Protein AF-0000000065888537 (afdb_homodimer)

Radius of gyration: 25.74 Å; Cα contacts (8 Å, |Δi|>4): 1500; chains: 2; bounding box: 88×75×63 Å

Sequence (662 aa):
MPESQDIISQSIPSLTQFLGEEQARFPNIPTAIPIIIQAMATSARFISKAVVQSMIDKDVSFTESLNCSGDTQQKLDIVAQSFFLEALEATHEVCAVISEEADSVVPLRNKNARYIVALDPLDGSSNINVNSPIGTLFSIYQRISPSETPIQDADVLIPGKQQLAAGYMLYSTVNTLVYATIYGVHGFTYDPTVNQFFLTHPALRMPENGITYAINHSYLHTFPHYIQNYIAYCRRQELTSRYTGALVADFHRHLLEGGIYLYPPTYKRPKGKLRLMFECNVLAFIAEQAGGLATDGKQPILNIIPRHIHQCVPFYIGSKTMVKNLLNCVGMPESQDIISQSIPSLTQFLGEEQARFPNIPTAIPIIIQAMATSARFISKAVVQSMIDKDVSFTESLNCSGDTQQKLDIVAQSFFLEALEATHEVCAVISEEADSVVPLRNKNARYIVALDPLDGSSNINVNSPIGTLFSIYQRISPSETPIQDADVLIPGKQQLAAGYMLYSTVNTLVYATIYGVHGFTYDPTVNQFFLTHPALRMPENGITYAINHSYLHTFPHYIQNYIAYCRRQELTSRYTGALVADFHRHLLEGGIYLYPPTYKRPKGKLRLMFECNVLAFIAEQAGGLATDGKQPILNIIPRHIHQCVPFYIGSKTMVKNLLNCVG

Organism: Amoebophilus asiaticus (strain 5a2) (NCBI:txid452471)

pLDDT: mean 90.74, std 14.58, range [21.16, 98.94]

Solvent-accessible surface area (backbone atoms only — not comparable to full-atom values): 33683 Å² total; per-residue (Å²): 129,82,79,78,72,73,74,71,74,81,74,69,46,37,50,70,54,44,46,52,50,48,41,69,74,36,69,84,52,59,75,57,53,56,53,50,52,49,34,51,54,54,37,50,57,51,46,54,53,49,53,46,45,46,60,62,35,74,76,60,55,84,51,84,78,56,81,66,86,70,58,72,52,57,50,47,48,51,51,37,42,52,45,46,53,52,36,43,46,72,64,54,40,27,22,32,34,41,39,76,91,42,95,54,77,42,75,41,90,28,54,67,21,51,26,32,34,26,26,22,61,55,38,29,49,82,26,57,88,48,45,38,47,31,21,29,31,28,29,35,35,63,44,72,63,62,37,89,47,79,88,50,68,73,42,67,49,56,37,36,70,61,49,61,32,25,32,35,35,39,36,15,51,46,43,32,43,36,39,22,35,96,86,34,21,39,30,26,40,48,38,78,90,78,68,43,39,28,51,52,34,76,67,42,54,29,34,53,51,51,55,37,36,25,52,61,63,32,46,49,88,50,35,54,66,37,55,48,52,40,54,52,48,39,33,75,70,61,25,41,49,41,25,74,77,15,68,57,58,56,47,47,32,19,44,70,57,9,11,36,40,49,41,68,33,32,78,94,35,71,45,26,81,49,32,37,61,33,45,50,28,24,52,35,52,39,31,44,53,18,56,23,38,34,26,49,86,82,48,52,49,39,72,47,71,51,87,52,82,77,37,45,37,27,41,38,38,27,7,36,54,51,51,52,53,45,53,64,44,62,105,131,81,79,77,72,75,76,72,75,79,75,69,45,36,51,70,56,43,46,52,51,47,42,68,75,36,68,84,52,59,74,58,52,55,52,50,53,51,34,51,54,55,36,49,56,50,45,54,52,49,53,46,44,44,60,60,34,75,76,58,53,83,52,84,77,55,80,67,86,70,57,72,51,57,51,48,48,54,51,38,42,52,46,47,53,53,38,42,42,72,64,54,40,28,21,33,34,40,38,76,90,41,95,53,78,41,74,40,91,27,54,69,21,50,25,30,36,25,26,25,60,56,37,27,49,82,26,56,87,47,46,39,47,30,20,30,32,29,30,35,35,62,43,72,63,62,36,90,47,79,91,49,69,72,40,67,48,55,37,36,70,61,49,62,32,26,33,36,35,39,36,17,51,44,42,32,41,37,39,22,39,95,88,32,21,40,31,25,39,48,38,79,90,77,68,44,40,28,52,51,32,75,67,42,55,30,33,54,52,51,53,36,36,25,52,60,63,32,46,49,87,48,35,54,65,37,56,47,51,42,52,52,48,38,32,76,69,59,26,42,48,40,24,74,77,14,68,58,59,57,47,47,32,19,44,70,56,9,11,36,40,49,42,68,32,31,78,92,33,71,44,25,80,48,32,38,61,32,44,48,28,24,52,34,52,39,31,45,52,18,57,24,39,35,26,48,84,83,48,51,50,40,72,46,73,50,86,52,83,77,38,45,38,28,40,38,38,28,6,36,56,51,52,51,52,45,54,64,44,62,106

Secondary structure (DSSP, 8-state):
-------------BHHHHHHHHHHH-TTS-THHHHHHHHHHHHHHHHHHHHHHHHH-TT--SSTT----S-HHHHHHHHHHHHHHHHHHHTT-EEEEEETT-SS-EE-S-TT--EEEEEEEEETGGGGGGT--EEEEEEEEE-SS-TTS---GGGTS--GGG-SEEEEEEESSSEEEEEEETTEEEEEEEETTTTEEEEEETT----S--SEEE--GGGGGGS-HHHHHHHHHHHHTTPEE-B-S-HHHHHHHHHHH--EEEE---SS-TT-SEEIIIIIHHHHHHHHHTT-EEE-SSSBGGG---SSTT-EE-EEEE-HHHHHHHHHHH-/-------------BHHHHHHHHHHH-TTS-THHHHHHHHHHHHHHHHHHHHHHHHH-TT--SSTT----S-HHHHHHHHHHHHHHHHHHHTT-EEEEEETT-SS-EE-S-TT--EEEEEEEEETGGGGGGT--EEEEEEEEE-SS-TTS---GGGTS--GGG-SEEEEEEESSSEEEEEEETTEEEEEEEETTTTEEEEEETT----S--SEEE--GGGGGGS-HHHHHHHHHHHHTTPEE-B-S-HHHHHHHHHHH--EEEE---SS-TT-SSBIIIIIHHHHHHHHHTT-EEE-SSSBGGG---SSTT-B--EEEE-HHHHHHHHHHH-

InterPro domains:
  IPR000146 Fructose-1,6-bisphosphatase class 1 [MF_01855] (13-331)
  IPR000146 Fructose-1,6-bisphosphatase class 1 [PIRSF000904] (15-327)
  IPR000146 Fructose-1,6-bisphosphatase class 1 [PTHR11556] (8-330)
  IPR000146 Fructose-1,6-bisphosphatase class 1 [cd00354] (21-324)
  IPR028343 Fructose-1,6-bisphosphatase [PIRSF500210] (14-327)
  IPR028343 Fructose-1,6-bisphosphatase [PR00115] (75-101)
  IPR028343 Fructose-1,6-bisphosphatase [PR00115] (156-179)
  IPR028343 Fructose-1,6-bisphosphatase [PR00115] (187-210)
  IPR028343 Fructose-1,6-bisphosphatase [PR00115] (213-240)
  IPR028343 Fructose-1,6-bisphosphatase [PR00115] (306-331)
  IPR033391 Fructose-1-6-bisphosphatase class I, N-terminal [PF00316] (15-202)
  IPR044015 Fructose-1-6-bisphosphatase class 1, C-terminal [PF18913] (206-329)

Foldseek 3Di:
DDDPPPPVVPDFDFLVVVLVVVCVVPVVQPPLVSLLLVLVLVLVVVLLVLLVCCQVDVPPQVPPPPPDDDGSLVSSQVVQVVSSLVSNLVSLQEQWEAEPNDPDIGGHPSQLHFKYKYKHRWFPSVCSNVQFKIKIKMWMAGAPDHSNDDGDPSRQQAFLLRTQKIWMWMDHPWIKIWMDGLVAIWMWTADPVVGTTGTDGPRFAFALAAQEEEDDCVQLVQFDPLVVVLVVVSVVVPRHYDYRNGLVVRLVVQSHGWYKYWFAAGPVGNFTQDFLRGRQSRSQNNQVRNPKFKDLLPDGSRPDRDDDRRRGGTIMIHRHNSVVVSNVSSD/DDDPPPPPVPDFDFLVVVLVVVCVVPVVQPPLVSLLLVLVLLLVVVLLVLLVCCQVDVPPQVPPPPPDDDGSLVSSQVVQVVSSLVSNLVSLQEQWEAEPNDPDIGGHPSLLHFKYKYKYRWFPSVCSNVQFKIKIKMWMAGAPDHSNDDGDPSRQQAFLVRTQKIWMWMDHPWIKIWMDGLVAIWMWTADPVVGTTGTDGPRFAFALAAQEEEDDCVQLVQFDPLVVVLVVVSVVVPRHYDYRNGLVVRLVVQSHGWYKYWFAAGPVGNFTQDFLRGRQSRSQNNQVRNPKFKDLLPDGSRPDRGDDRRRGGTIMIHRHNSVVVSNVSSD

Structure (mmCIF, N/CA/C/O backbone):
data_AF-0000000065888537-model_v1
#
loop_
_entity.id
_entity.type
_entity.pdbx_description
1 polymer 'Fructose-1,6-bisphosphatase class 1'
#
loop_
_atom_site.group_PDB
_atom_site.id
_atom_site.type_symbol
_atom_site.label_atom_id
_atom_site.label_alt_id
_atom_site.label_comp_id
_atom_site.label_asym_id
_atom_site.label_entity_id
_atom_site.label_seq_id
_atom_site.pdbx_PDB_ins_code
_atom_site.Cartn_x
_atom_site.Cartn_y
_atom_site.Cartn_z
_atom_site.occupancy
_atom_site.B_iso_or_equiv
_atom_site.auth_seq_id
_atom_site.auth_comp_id
_atom_site.auth_asym_id
_atom_site.auth_atom_id
_atom_site.pdbx_PDB_model_num
ATOM 1 N N . MET A 1 1 ? -41.406 -23.688 27.094 1 21.88 1 MET A N 1
ATOM 2 C CA . MET A 1 1 ? -40.281 -22.734 27.094 1 21.88 1 MET A CA 1
ATOM 3 C C . MET A 1 1 ? -39.312 -23.031 25.953 1 21.88 1 MET A C 1
ATOM 5 O O . MET A 1 1 ? -38.781 -24.141 25.875 1 21.88 1 MET A O 1
ATOM 9 N N . PRO A 1 2 ? -39.406 -22.391 24.797 1 28.89 2 PRO A N 1
ATOM 10 C CA . PRO A 1 2 ? -38.719 -22.906 23.609 1 28.89 2 PRO A CA 1
ATOM 11 C C . PRO A 1 2 ? -37.188 -22.953 23.766 1 28.89 2 PRO A C 1
ATOM 13 O O . PRO A 1 2 ? -36.656 -22.25 24.609 1 28.89 2 PRO A O 1
ATOM 16 N N . GLU A 1 3 ? -36.531 -24.078 23.422 1 30.44 3 GLU A N 1
ATOM 17 C CA . GLU A 1 3 ? -35.094 -24.391 23.422 1 30.44 3 GLU A CA 1
ATOM 18 C C . GLU A 1 3 ? -34.281 -23.25 22.812 1 30.44 3 GLU A C 1
ATOM 20 O O . GLU A 1 3 ? -34.656 -22.719 21.766 1 30.44 3 GLU A O 1
ATOM 25 N N . SER A 1 4 ? -33.75 -22.328 23.625 1 28.78 4 SER A N 1
ATOM 26 C CA . SER A 1 4 ? -32.781 -21.281 23.266 1 28.78 4 SER A CA 1
ATOM 27 C C . SER A 1 4 ? -31.797 -21.781 22.203 1 28.78 4 SER A C 1
ATOM 29 O O . SER A 1 4 ? -31.031 -22.703 22.438 1 28.78 4 SER A O 1
ATOM 31 N N . GLN A 1 5 ? -32.188 -21.875 20.969 1 28.7 5 GLN A N 1
ATOM 32 C CA . GLN A 1 5 ? -31.328 -22.188 19.828 1 28.7 5 GLN A CA 1
ATOM 33 C C . GLN A 1 5 ? -29.969 -21.531 19.984 1 28.7 5 GLN A C 1
ATOM 35 O O . GLN A 1 5 ? -29.859 -20.328 20.219 1 28.7 5 GLN A O 1
ATOM 40 N N . ASP A 1 6 ? -29.016 -22.234 20.484 1 32.38 6 ASP A N 1
ATOM 41 C CA . ASP A 1 6 ? -27.594 -21.969 20.594 1 32.38 6 ASP A CA 1
ATOM 42 C C . ASP A 1 6 ? -27.094 -21.203 19.359 1 32.38 6 ASP A C 1
ATOM 44 O O . ASP A 1 6 ? -27.172 -21.703 18.25 1 32.38 6 ASP A O 1
ATOM 48 N N . ILE A 1 7 ? -27.438 -20.016 19.203 1 35.25 7 ILE A N 1
ATOM 49 C CA . ILE A 1 7 ? -26.766 -19.188 18.203 1 35.25 7 ILE A CA 1
ATOM 50 C C . ILE A 1 7 ? -25.281 -19.562 18.141 1 35.25 7 ILE A C 1
ATOM 52 O O . ILE A 1 7 ? -24.531 -19.266 19.062 1 35.25 7 ILE A O 1
ATOM 56 N N . ILE A 1 8 ? -24.875 -20.781 17.844 1 35.25 8 ILE A N 1
ATOM 57 C CA . ILE A 1 8 ? -23.484 -21.109 17.547 1 35.25 8 ILE A CA 1
ATOM 58 C C . ILE A 1 8 ? -22.844 -20 16.719 1 35.25 8 ILE A C 1
ATOM 60 O O . ILE A 1 8 ? -23.234 -19.781 15.562 1 35.25 8 ILE A O 1
ATOM 64 N N . SER A 1 9 ? -22.516 -18.859 17.094 1 43.38 9 SER A N 1
ATOM 65 C CA . SER A 1 9 ? -21.672 -17.844 16.469 1 43.38 9 SER A CA 1
ATOM 66 C C . SER A 1 9 ? -20.594 -18.484 15.602 1 43.38 9 SER A C 1
ATOM 68 O O . SER A 1 9 ? -19.781 -19.281 16.078 1 43.38 9 SER A O 1
ATOM 70 N N . GLN A 1 10 ? -20.734 -18.969 14.492 1 53.44 10 GLN A N 1
ATOM 71 C CA . GLN A 1 10 ? -19.844 -19.656 13.555 1 53.44 10 GLN A CA 1
ATOM 72 C C . GLN A 1 10 ? -18.484 -18.984 13.5 1 53.44 10 GLN A C 1
ATOM 74 O O . GLN A 1 10 ? -18.359 -17.828 13.109 1 53.44 10 GLN A O 1
ATOM 79 N N . SER A 1 11 ? -17.422 -19.359 14.281 1 79.5 11 SER A N 1
ATOM 80 C CA . SER A 1 11 ? -16.031 -18.953 14.414 1 79.5 11 SER A CA 1
ATOM 81 C C . SER A 1 11 ? -15.312 -18.969 13.07 1 79.5 11 SER A C 1
ATOM 83 O O . SER A 1 11 ? -15.523 -19.875 12.258 1 79.5 11 SER A O 1
ATOM 85 N N . ILE A 1 12 ? -14.82 -17.953 12.57 1 90.38 12 ILE A N 1
ATOM 86 C CA . ILE A 1 12 ? -14.031 -17.828 11.352 1 90.38 12 ILE A CA 1
ATOM 87 C C . ILE A 1 12 ? -12.844 -18.781 11.406 1 90.38 12 ILE A C 1
ATOM 89 O O . ILE A 1 12 ? -12.031 -18.719 12.328 1 90.38 12 ILE A O 1
ATOM 93 N N . PRO A 1 13 ? -12.867 -19.781 10.602 1 95.19 13 PRO A N 1
ATOM 94 C CA . PRO A 1 13 ? -11.805 -20.797 10.68 1 95.19 13 PRO A CA 1
ATOM 95 C C . PRO A 1 13 ? -10.422 -20.219 10.391 1 95.19 13 PRO A C 1
ATOM 97 O O . PRO A 1 13 ? -10.289 -19.297 9.578 1 95.19 13 PRO A O 1
ATOM 100 N N . SER A 1 14 ? -9.438 -20.703 11.039 1 96.75 14 SER A N 1
ATOM 101 C CA . SER A 1 14 ? -8.039 -20.422 10.719 1 96.75 14 SER A CA 1
ATOM 102 C C . SER A 1 14 ? -7.625 -21.094 9.414 1 96.75 14 SER A C 1
ATOM 104 O O . SER A 1 14 ? -8.336 -21.984 8.914 1 96.75 14 SER A O 1
ATOM 106 N N . LEU A 1 15 ? -6.48 -20.734 8.906 1 97.94 15 LEU A N 1
ATOM 107 C CA . LEU A 1 15 ? -5.945 -21.359 7.699 1 97.94 15 LEU A CA 1
ATOM 108 C C . LEU A 1 15 ? -5.781 -22.859 7.887 1 97.94 15 LEU A C 1
ATOM 110 O O . LEU A 1 15 ? -6.191 -23.641 7.027 1 97.94 15 LEU A O 1
ATOM 114 N N . THR A 1 16 ? -5.246 -23.25 8.992 1 96.94 16 THR A N 1
ATOM 115 C CA . THR A 1 16 ? -5 -24.672 9.266 1 96.94 16 THR A CA 1
ATOM 116 C C . THR A 1 16 ? -6.312 -25.453 9.289 1 96.94 16 THR A C 1
ATOM 118 O O . THR A 1 16 ? -6.402 -26.531 8.703 1 96.94 16 THR A O 1
ATOM 121 N N . GLN A 1 17 ? -7.293 -24.891 9.953 1 97.12 17 GLN A N 1
ATOM 122 C CA . GLN A 1 17 ? -8.602 -25.531 10.023 1 97.12 17 GLN A CA 1
ATOM 123 C C . GLN A 1 17 ? -9.227 -25.656 8.641 1 97.12 17 GLN A C 1
ATOM 125 O O . GLN A 1 17 ? -9.742 -26.734 8.289 1 97.12 17 GLN A O 1
ATOM 130 N N . PHE A 1 18 ? -9.141 -24.672 7.941 1 97.88 18 PHE A N 1
ATOM 131 C CA . PHE A 1 18 ? -9.758 -24.656 6.621 1 97.88 18 PHE A CA 1
ATOM 132 C C . PHE A 1 18 ? -9.078 -25.656 5.695 1 97.88 18 PHE A C 1
ATOM 134 O O . PHE A 1 18 ? -9.75 -26.391 4.965 1 97.88 18 PHE A O 1
ATOM 141 N N . LEU A 1 19 ? -7.75 -25.641 5.668 1 97.56 19 LEU A N 1
ATOM 142 C CA . LEU A 1 19 ? -7.008 -26.562 4.82 1 97.56 19 LEU A CA 1
ATOM 143 C C . LEU A 1 19 ? -7.363 -28.016 5.152 1 97.56 19 LEU A C 1
ATOM 145 O O . LEU A 1 19 ? -7.5 -28.844 4.254 1 97.56 19 LEU A O 1
ATOM 149 N N . GLY A 1 20 ? -7.508 -28.281 6.418 1 96.44 20 GLY A N 1
ATOM 150 C CA . GLY A 1 20 ? -7.941 -29.609 6.824 1 96.44 20 GLY A CA 1
ATOM 151 C C . GLY A 1 20 ? -9.328 -29.969 6.32 1 96.44 20 GLY A C 1
ATOM 152 O O . GLY A 1 20 ? -9.555 -31.062 5.816 1 96.44 20 GLY A O 1
ATOM 153 N N . GLU A 1 21 ? -10.219 -29.031 6.453 1 96.25 21 GLU A N 1
ATOM 154 C CA . GLU A 1 21 ? -11.594 -29.234 6.004 1 96.25 21 GLU A CA 1
ATOM 155 C C . GLU A 1 21 ? -11.656 -29.422 4.492 1 96.25 21 GLU A C 1
ATOM 157 O O . GLU A 1 21 ? -12.414 -30.25 3.992 1 96.25 21 GLU A O 1
ATOM 162 N N . GLU A 1 22 ? -10.898 -28.609 3.828 1 95.5 22 GLU A N 1
ATOM 163 C CA . GLU A 1 22 ? -10.867 -28.688 2.371 1 95.5 22 GLU A CA 1
ATOM 164 C C . GLU A 1 22 ? -10.344 -30.047 1.906 1 95.5 22 GLU A C 1
ATOM 166 O O . GLU A 1 22 ? -10.867 -30.625 0.947 1 95.5 22 GLU A O 1
ATOM 171 N N . GLN A 1 23 ? -9.289 -30.516 2.562 1 94.94 23 GLN A N 1
ATOM 172 C CA . GLN A 1 23 ? -8.734 -31.828 2.232 1 94.94 23 GLN A CA 1
ATOM 173 C C . GLN A 1 23 ? -9.758 -32.938 2.455 1 94.94 23 GLN A C 1
ATOM 175 O O . GLN A 1 23 ? -9.828 -33.875 1.679 1 94.94 23 GLN A O 1
ATOM 180 N N . ALA A 1 24 ? -10.539 -32.781 3.52 1 95.94 24 ALA A N 1
ATOM 181 C CA . ALA A 1 24 ? -11.586 -33.75 3.811 1 95.94 24 ALA A CA 1
ATOM 182 C C . ALA A 1 24 ? -12.695 -33.719 2.768 1 95.94 24 ALA A C 1
ATOM 184 O O . ALA A 1 24 ? -13.234 -34.75 2.367 1 95.94 24 ALA A O 1
ATOM 185 N N . ARG A 1 25 ? -12.984 -32.625 2.359 1 96.31 25 ARG A N 1
ATOM 186 C CA . ARG A 1 25 ? -14.062 -32.375 1.4 1 96.31 25 ARG A CA 1
ATOM 187 C C . ARG A 1 25 ? -13.648 -32.812 -0.001 1 96.31 25 ARG A C 1
ATOM 189 O O . ARG A 1 25 ? -14.469 -33.344 -0.765 1 96.31 25 ARG A O 1
ATOM 196 N N . PHE A 1 26 ? -12.344 -32.562 -0.269 1 96.12 26 PHE A N 1
ATOM 197 C CA . PHE A 1 26 ? -11.828 -32.875 -1.593 1 96.12 26 PHE A CA 1
ATOM 198 C C . PHE A 1 26 ? -10.594 -33.75 -1.488 1 96.12 26 PHE A C 1
ATOM 200 O O . PHE A 1 26 ? -9.469 -33.281 -1.672 1 96.12 26 PHE A O 1
ATOM 207 N N . PRO A 1 27 ? -10.789 -34.969 -1.421 1 92.94 27 PRO A N 1
ATOM 208 C CA . PRO A 1 27 ? -9.68 -35.906 -1.204 1 92.94 27 PRO A CA 1
ATOM 209 C C . PRO A 1 27 ? -8.742 -36 -2.41 1 92.94 27 PRO A C 1
ATOM 211 O O . PRO A 1 27 ? -7.629 -36.531 -2.293 1 92.94 27 PRO A O 1
ATOM 214 N N . ASN A 1 28 ? -9.188 -35.5 -3.527 1 93.12 28 ASN A N 1
ATOM 215 C CA . ASN A 1 28 ? -8.359 -35.531 -4.727 1 93.12 28 ASN A CA 1
ATOM 216 C C . ASN A 1 28 ? -7.25 -34.5 -4.676 1 93.12 28 ASN A C 1
ATOM 218 O O . ASN A 1 28 ? -6.301 -34.562 -5.457 1 93.12 28 ASN A O 1
ATOM 222 N N . ILE A 1 29 ? -7.355 -33.562 -3.775 1 93.31 29 ILE A N 1
ATOM 223 C CA . ILE A 1 29 ? -6.246 -32.656 -3.555 1 93.31 29 ILE A CA 1
ATOM 224 C C . ILE A 1 29 ? -5.082 -33.406 -2.898 1 93.31 29 ILE A C 1
ATOM 226 O O . ILE A 1 29 ? -5.242 -34 -1.832 1 93.31 29 ILE A O 1
ATOM 230 N N . PRO A 1 30 ? -3.941 -33.375 -3.598 1 96.19 30 PRO A N 1
ATOM 231 C CA . PRO A 1 30 ? -2.803 -34.031 -2.945 1 96.19 30 PRO A CA 1
ATOM 232 C C . PRO A 1 30 ? -2.521 -33.469 -1.552 1 96.19 30 PRO A C 1
ATOM 234 O O . PRO A 1 30 ? -2.607 -32.25 -1.339 1 96.19 30 PRO A O 1
ATOM 237 N N . THR A 1 31 ? -2.184 -34.312 -0.647 1 96.44 31 THR A N 1
ATOM 238 C CA . THR A 1 31 ? -1.97 -33.938 0.746 1 96.44 31 THR A CA 1
ATOM 239 C C . THR A 1 31 ? -0.787 -32.969 0.873 1 96.44 31 THR A C 1
ATOM 241 O O . THR A 1 31 ? -0.682 -32.25 1.853 1 96.44 31 THR A O 1
ATOM 244 N N . ALA A 1 32 ? 0.086 -32.969 -0.121 1 97.56 32 ALA A N 1
ATOM 245 C CA . ALA A 1 32 ? 1.261 -32.125 -0.121 1 97.56 32 ALA A CA 1
ATOM 246 C C . ALA A 1 32 ? 0.861 -30.641 -0.263 1 97.56 32 ALA A C 1
ATOM 248 O O . ALA A 1 32 ? 1.572 -29.75 0.204 1 97.56 32 ALA A O 1
ATOM 249 N N . ILE A 1 33 ? -0.31 -30.391 -0.844 1 98.06 33 ILE A N 1
ATOM 250 C CA . ILE A 1 33 ? -0.705 -29.031 -1.204 1 98.06 33 ILE A CA 1
ATOM 251 C C . ILE A 1 33 ? -0.96 -28.219 0.06 1 98.06 33 ILE A C 1
ATOM 253 O O . ILE A 1 33 ? -0.358 -27.156 0.255 1 98.06 33 ILE A O 1
ATOM 257 N N . PRO A 1 34 ? -1.79 -28.719 1.003 1 98.06 34 PRO A N 1
ATOM 258 C CA . PRO A 1 34 ? -1.975 -27.953 2.234 1 98.06 34 PRO A CA 1
ATOM 259 C C . PRO A 1 34 ? -0.68 -27.781 3.029 1 98.06 34 PRO A C 1
ATOM 261 O O . PRO A 1 34 ? -0.48 -26.766 3.688 1 98.06 34 PRO A O 1
ATOM 264 N N . ILE A 1 35 ? 0.167 -28.75 2.949 1 98.19 35 ILE A N 1
ATOM 265 C CA . ILE A 1 35 ? 1.438 -28.688 3.664 1 98.19 35 ILE A CA 1
ATOM 266 C C . ILE A 1 35 ? 2.303 -27.562 3.102 1 98.19 35 ILE A C 1
ATOM 268 O O . ILE A 1 35 ? 2.883 -26.781 3.857 1 98.19 35 ILE A O 1
ATOM 272 N N . ILE A 1 36 ? 2.352 -27.469 1.798 1 98.69 36 ILE A N 1
ATOM 273 C CA . ILE A 1 36 ? 3.16 -26.453 1.127 1 98.69 36 ILE A CA 1
ATOM 274 C C . ILE A 1 36 ? 2.562 -25.062 1.373 1 98.69 36 ILE A C 1
ATOM 276 O O . ILE A 1 36 ? 3.287 -24.125 1.669 1 98.69 36 ILE A O 1
ATOM 280 N N . ILE A 1 37 ? 1.237 -24.922 1.313 1 98.5 37 ILE A N 1
ATOM 281 C CA . ILE A 1 37 ? 0.571 -23.641 1.543 1 98.5 37 ILE A CA 1
ATOM 282 C C . ILE A 1 37 ? 0.858 -23.156 2.963 1 98.5 37 ILE A C 1
ATOM 284 O O . ILE A 1 37 ? 1.156 -21.984 3.174 1 98.5 37 ILE A O 1
ATOM 288 N N . GLN A 1 38 ? 0.821 -24.062 3.893 1 97.75 38 GLN A N 1
ATOM 289 C CA . GLN A 1 38 ? 1.115 -23.719 5.281 1 97.75 38 GLN A CA 1
ATOM 290 C C . GLN A 1 38 ? 2.557 -23.25 5.438 1 97.75 38 GLN A C 1
ATOM 292 O O . GLN A 1 38 ? 2.826 -22.297 6.176 1 97.75 38 GLN A O 1
ATOM 297 N N . ALA A 1 39 ? 3.414 -23.922 4.781 1 97.88 39 ALA A N 1
ATOM 298 C CA . ALA A 1 39 ? 4.82 -23.531 4.828 1 97.88 39 ALA A CA 1
ATOM 299 C C . ALA A 1 39 ? 5.02 -22.141 4.258 1 97.88 39 ALA A C 1
ATOM 301 O O . ALA A 1 39 ? 5.77 -21.328 4.816 1 97.88 39 ALA A O 1
ATOM 302 N N . MET A 1 40 ? 4.352 -21.844 3.191 1 97.69 40 MET A N 1
ATOM 303 C CA . MET A 1 40 ? 4.426 -20.531 2.572 1 97.69 40 MET A CA 1
ATOM 304 C C . MET A 1 40 ? 3.877 -19.453 3.506 1 97.69 40 MET A C 1
ATOM 306 O O . MET A 1 40 ? 4.488 -18.391 3.674 1 97.69 40 MET A O 1
ATOM 310 N N . ALA A 1 41 ? 2.746 -19.734 4.121 1 96.88 41 ALA A N 1
ATOM 311 C CA . ALA A 1 41 ? 2.105 -18.797 5.035 1 96.88 41 ALA A CA 1
ATOM 312 C C . ALA A 1 41 ? 3.014 -18.469 6.219 1 96.88 41 ALA A C 1
ATOM 314 O O . ALA A 1 41 ? 3.143 -17.312 6.613 1 96.88 41 ALA A O 1
ATOM 315 N N . THR A 1 42 ? 3.631 -19.469 6.727 1 93.38 42 THR A N 1
ATOM 316 C CA . THR A 1 42 ? 4.543 -19.297 7.852 1 93.38 42 THR A CA 1
ATOM 317 C C . THR A 1 42 ? 5.734 -18.438 7.453 1 93.38 42 THR A C 1
ATOM 319 O O . THR A 1 42 ? 6.148 -17.547 8.211 1 93.38 42 THR A O 1
ATOM 322 N N . SER A 1 43 ? 6.262 -18.703 6.32 1 93.75 43 SER A N 1
ATOM 323 C CA . SER A 1 43 ? 7.398 -17.938 5.828 1 93.75 43 SER A CA 1
ATOM 324 C C . SER A 1 43 ? 7.027 -16.469 5.621 1 93.75 43 SER A C 1
ATOM 326 O O . SER A 1 43 ? 7.828 -15.578 5.891 1 93.75 43 SER A O 1
ATOM 328 N N . ALA A 1 44 ? 5.859 -16.25 5.152 1 90.56 44 ALA A N 1
ATOM 329 C CA . ALA A 1 44 ? 5.402 -14.891 4.887 1 90.56 44 ALA A CA 1
ATOM 330 C C . ALA A 1 44 ? 5.371 -14.062 6.168 1 90.56 44 ALA A C 1
ATOM 332 O O . ALA A 1 44 ? 5.641 -12.859 6.141 1 90.56 44 ALA A O 1
ATOM 333 N N . ARG A 1 45 ? 5.02 -14.688 7.258 1 90.25 45 ARG A N 1
ATOM 334 C CA . ARG A 1 45 ? 5.031 -14 8.547 1 90.25 45 ARG A CA 1
ATOM 335 C C . ARG A 1 45 ? 6.434 -13.508 8.891 1 90.25 45 ARG A C 1
ATOM 337 O O . ARG A 1 45 ? 6.598 -12.406 9.422 1 90.25 45 ARG A O 1
ATOM 344 N N . PHE A 1 46 ? 7.348 -14.289 8.484 1 89.25 46 PHE A N 1
ATOM 345 C CA . PHE A 1 46 ? 8.734 -13.93 8.773 1 89.25 46 PHE A CA 1
ATOM 346 C C . PHE A 1 46 ? 9.219 -12.828 7.844 1 89.25 46 PHE A C 1
ATOM 348 O O . PHE A 1 46 ? 10.008 -11.977 8.242 1 89.25 46 PHE A O 1
ATOM 355 N N . ILE A 1 47 ? 8.758 -12.844 6.672 1 90.88 47 ILE A N 1
ATOM 356 C CA . ILE A 1 47 ? 9.133 -11.812 5.707 1 90.88 47 ILE A CA 1
ATOM 357 C C . ILE A 1 47 ? 8.641 -10.445 6.188 1 90.88 47 ILE A C 1
ATOM 359 O O . ILE A 1 47 ? 9.367 -9.461 6.117 1 90.88 47 ILE A O 1
ATOM 363 N N . SER A 1 48 ? 7.422 -10.406 6.637 1 90.69 48 SER A N 1
ATOM 364 C CA . SER A 1 48 ? 6.859 -9.164 7.148 1 90.69 48 SER A CA 1
ATOM 365 C C . SER A 1 48 ? 7.707 -8.602 8.289 1 90.69 48 SER A C 1
ATOM 367 O O . SER A 1 48 ? 7.965 -7.395 8.336 1 90.69 48 SER A O 1
ATOM 369 N N . LYS A 1 49 ? 8.109 -9.43 9.156 1 89.12 49 LYS A N 1
ATOM 370 C CA . LYS A 1 49 ? 8.961 -9.016 10.266 1 89.12 49 LYS A CA 1
ATOM 371 C C . LYS A 1 49 ? 10.32 -8.539 9.773 1 89.12 49 LYS A C 1
ATOM 373 O O . LYS A 1 49 ? 10.859 -7.547 10.281 1 89.12 49 LYS A O 1
ATOM 378 N N . ALA A 1 50 ? 10.844 -9.258 8.797 1 89.5 50 ALA A N 1
ATOM 379 C CA . ALA A 1 50 ? 12.148 -8.898 8.25 1 89.5 50 ALA A CA 1
ATOM 380 C C . ALA A 1 50 ? 12.109 -7.527 7.59 1 89.5 50 ALA A C 1
ATOM 382 O O . ALA A 1 50 ? 13.078 -6.766 7.668 1 89.5 50 ALA A O 1
ATOM 383 N N . VAL A 1 51 ? 11.031 -7.23 6.965 1 90.44 51 VAL A N 1
ATOM 384 C CA . VAL A 1 51 ? 10.891 -5.934 6.312 1 90.44 51 VAL A CA 1
ATOM 385 C C . VAL A 1 51 ? 10.914 -4.824 7.359 1 90.44 51 VAL A C 1
ATOM 387 O O . VAL A 1 51 ? 11.633 -3.834 7.203 1 90.44 51 VAL A O 1
ATOM 390 N N . VAL A 1 52 ? 10.172 -4.977 8.453 1 90.38 52 VAL A N 1
ATOM 391 C CA . VAL A 1 52 ? 10.125 -3.988 9.523 1 90.38 52 VAL A CA 1
ATOM 392 C C . VAL A 1 52 ? 11.523 -3.783 10.102 1 90.38 52 VAL A C 1
ATOM 394 O O . VAL A 1 52 ? 11.984 -2.648 10.25 1 90.38 52 VAL A O 1
ATOM 397 N N . GLN A 1 53 ? 12.164 -4.852 10.32 1 88.62 53 GLN A N 1
ATOM 398 C CA . GLN A 1 53 ? 13.484 -4.797 10.93 1 88.62 53 GLN A CA 1
ATOM 399 C C . GLN A 1 53 ? 14.492 -4.133 10 1 88.62 53 GLN A C 1
ATOM 401 O O . GLN A 1 53 ? 15.375 -3.395 10.453 1 88.62 53 GLN A O 1
ATOM 406 N N . SER A 1 54 ? 14.344 -4.434 8.789 1 86.56 54 SER A N 1
ATOM 407 C CA . SER A 1 54 ? 15.266 -3.859 7.816 1 86.56 54 SER A CA 1
ATOM 408 C C . SER A 1 54 ? 15.109 -2.344 7.734 1 86.56 54 SER A C 1
ATOM 410 O O . SER A 1 54 ? 16.062 -1.633 7.402 1 86.56 54 SER A O 1
ATOM 412 N N . MET A 1 55 ? 13.945 -1.833 8.023 1 86 55 MET A N 1
ATOM 413 C CA . MET A 1 55 ? 13.695 -0.394 8.008 1 86 55 MET A CA 1
ATOM 414 C C . MET A 1 55 ? 14.273 0.274 9.25 1 86 55 MET A C 1
ATOM 416 O O . MET A 1 55 ? 14.688 1.434 9.195 1 86 55 MET A O 1
ATOM 420 N N . ILE A 1 56 ? 14.242 -0.431 10.312 1 86.81 56 ILE A N 1
ATOM 421 C CA . ILE A 1 56 ? 14.672 0.139 11.586 1 86.81 56 ILE A CA 1
ATOM 422 C C . ILE A 1 56 ? 16.203 0.057 11.695 1 86.81 56 ILE A C 1
ATOM 424 O O . ILE A 1 56 ? 16.859 1.045 12.031 1 86.81 56 ILE A O 1
ATOM 428 N N . ASP A 1 57 ? 16.688 -1.138 11.477 1 80.19 57 ASP A N 1
ATOM 429 C CA . ASP A 1 57 ? 18.125 -1.329 11.523 1 80.19 57 ASP A CA 1
ATOM 430 C C . ASP A 1 57 ? 18.672 -1.771 10.164 1 80.19 57 ASP A C 1
ATOM 432 O O . ASP A 1 57 ? 18.641 -2.957 9.836 1 80.19 57 ASP A O 1
ATOM 436 N N . LYS A 1 58 ? 19.188 -0.816 9.531 1 67.94 58 LYS A N 1
ATOM 437 C CA . LYS A 1 58 ? 19.656 -1.072 8.172 1 67.94 58 LYS A CA 1
ATOM 438 C C . LYS A 1 58 ? 20.875 -1.995 8.18 1 67.94 58 LYS A C 1
ATOM 440 O O . LYS A 1 58 ? 21.203 -2.602 7.16 1 67.94 58 LYS A O 1
ATOM 445 N N . ASP A 1 59 ? 21.469 -1.975 9.391 1 62.06 59 ASP A N 1
ATOM 446 C CA . ASP A 1 59 ? 22.688 -2.793 9.469 1 62.06 59 ASP A CA 1
ATOM 447 C C . ASP A 1 59 ? 22.359 -4.211 9.938 1 62.06 59 ASP A C 1
ATOM 449 O O . ASP A 1 59 ? 23.25 -5.047 10.07 1 62.06 59 ASP A O 1
ATOM 453 N N . VAL A 1 60 ? 21.094 -4.273 10.422 1 54.97 60 VAL A N 1
ATOM 454 C CA . VAL A 1 60 ? 20.734 -5.59 10.93 1 54.97 60 VAL A CA 1
ATOM 455 C C . VAL A 1 60 ? 20.953 -6.645 9.844 1 54.97 60 VAL A C 1
ATOM 457 O O . VAL A 1 60 ? 20.422 -6.531 8.742 1 54.97 60 VAL A O 1
ATOM 460 N N . SER A 1 61 ? 22.094 -7.324 9.938 1 48.34 61 SER A N 1
ATOM 461 C CA . SER A 1 61 ? 22.312 -8.547 9.164 1 48.34 61 SER A CA 1
ATOM 462 C C . SER A 1 61 ? 21.281 -9.617 9.516 1 48.34 61 SER A C 1
ATOM 464 O O . SER A 1 61 ? 21.234 -10.094 10.648 1 48.34 61 SER A O 1
ATOM 466 N N . PHE A 1 62 ? 20.062 -9.469 9.172 1 45.59 62 PHE A N 1
ATOM 467 C CA . PHE A 1 62 ? 19.078 -10.516 9.484 1 45.59 62 PHE A CA 1
ATOM 468 C C . PHE A 1 62 ? 19.75 -11.883 9.547 1 45.59 62 PHE A C 1
ATOM 470 O O . PHE A 1 62 ? 19.375 -12.727 10.359 1 45.59 62 PHE A O 1
ATOM 477 N N . THR A 1 63 ? 20.406 -12.391 8.562 1 43.59 63 THR A N 1
ATOM 478 C CA . THR A 1 63 ? 21.188 -13.625 8.648 1 43.59 63 THR A CA 1
ATOM 479 C C . THR A 1 63 ? 22.672 -13.32 8.812 1 43.59 63 THR A C 1
ATOM 481 O O . THR A 1 63 ? 23.234 -12.547 8.039 1 43.59 63 THR A O 1
ATOM 484 N N . GLU A 1 64 ? 23.188 -13.273 10.117 1 39.72 64 GLU A N 1
ATOM 485 C CA . GLU A 1 64 ? 24.609 -13.312 10.383 1 39.72 64 GLU A CA 1
ATOM 486 C C . GLU A 1 64 ? 25.406 -13.656 9.117 1 39.72 64 GLU A C 1
ATOM 488 O O . GLU A 1 64 ? 26.531 -13.211 8.945 1 39.72 64 GLU A O 1
ATOM 493 N N . SER A 1 65 ? 24.984 -14.648 8.516 1 38.81 65 SER A N 1
ATOM 494 C CA . SER A 1 65 ? 25.781 -15.344 7.508 1 38.81 65 SER A CA 1
ATOM 495 C C . SER A 1 65 ? 25.719 -14.633 6.164 1 38.81 65 SER A C 1
ATOM 497 O O . SER A 1 65 ? 26.469 -14.961 5.242 1 38.81 65 SER A O 1
ATOM 499 N N . LEU A 1 66 ? 24.734 -13.844 6.016 1 42.94 66 LEU A N 1
ATOM 500 C CA . LEU A 1 66 ? 24.766 -13.438 4.613 1 42.94 66 LEU A CA 1
ATOM 501 C C . LEU A 1 66 ? 25.469 -12.102 4.449 1 42.94 66 LEU A C 1
ATOM 503 O O . LEU A 1 66 ? 25.016 -11.086 4.977 1 42.94 66 LEU A O 1
ATOM 507 N N . ASN A 1 67 ? 26.688 -12.055 4.625 1 39.72 67 ASN A N 1
ATOM 508 C CA . ASN A 1 67 ? 27.609 -10.992 4.223 1 39.72 67 ASN A CA 1
ATOM 509 C C . ASN A 1 67 ? 27.203 -10.367 2.896 1 39.72 67 ASN A C 1
ATOM 511 O O . ASN A 1 67 ? 27.828 -10.602 1.868 1 39.72 67 ASN A O 1
ATOM 515 N N . CYS A 1 68 ? 25.953 -10.195 2.627 1 45.88 68 CYS A N 1
ATOM 516 C CA . CYS A 1 68 ? 25.641 -9.742 1.278 1 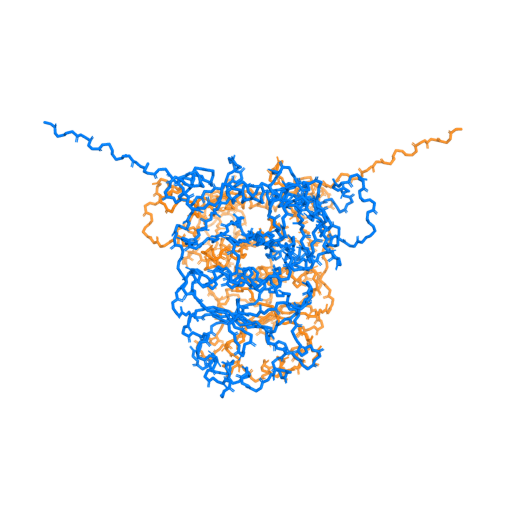45.88 68 CYS A CA 1
ATOM 517 C C . CYS A 1 68 ? 25.875 -8.242 1.144 1 45.88 68 CYS A C 1
ATOM 519 O O . CYS A 1 68 ? 25.469 -7.461 2.004 1 45.88 68 CYS A O 1
ATOM 521 N N . SER A 1 69 ? 26.734 -7.848 0.352 1 48.81 69 SER A N 1
ATOM 522 C CA . SER A 1 69 ? 26.984 -6.512 -0.182 1 48.81 69 SER A CA 1
ATOM 523 C C . SER A 1 69 ? 25.797 -6.023 -1.009 1 48.81 69 SER A C 1
ATOM 525 O O . SER A 1 69 ? 25.016 -6.828 -1.521 1 48.81 69 SER A O 1
ATOM 527 N N . GLY A 1 70 ? 24.922 -4.883 -0.659 1 57.28 70 GLY A N 1
ATOM 528 C CA . GLY A 1 70 ? 23.875 -4.262 -1.472 1 57.28 70 GLY A CA 1
ATOM 529 C C . GLY A 1 70 ? 22.938 -3.387 -0.669 1 57.28 70 GLY A C 1
ATOM 530 O O . GLY A 1 70 ? 23.031 -3.332 0.559 1 57.28 70 GLY A O 1
ATOM 531 N N . ASP A 1 71 ? 22.109 -2.76 -1.458 1 67.5 71 ASP A N 1
ATOM 532 C CA . ASP A 1 71 ? 21.141 -1.896 -0.794 1 67.5 71 ASP A CA 1
ATOM 533 C C . ASP A 1 71 ? 20.047 -2.719 -0.099 1 67.5 71 ASP A C 1
ATOM 535 O O . ASP A 1 71 ? 20.078 -3.949 -0.149 1 67.5 71 ASP A O 1
ATOM 539 N N . THR A 1 72 ? 19.281 -2.238 0.738 1 68 72 THR A N 1
ATOM 540 C CA . THR A 1 72 ? 18.266 -2.852 1.576 1 68 72 THR A CA 1
ATOM 541 C C . THR A 1 72 ? 17.375 -3.783 0.754 1 68 72 THR A C 1
ATOM 543 O O . THR A 1 72 ? 17.078 -4.898 1.181 1 68 72 THR A O 1
ATOM 546 N N . GLN A 1 73 ? 17.062 -3.365 -0.411 1 70.62 73 GLN A N 1
ATOM 547 C CA . GLN A 1 73 ? 16.188 -4.156 -1.279 1 70.62 73 GLN A CA 1
ATOM 548 C C . GLN A 1 73 ? 16.859 -5.473 -1.666 1 70.62 73 GLN A C 1
ATOM 550 O O . GLN A 1 73 ? 16.25 -6.539 -1.561 1 70.62 73 GLN A O 1
ATOM 555 N N . GLN A 1 74 ? 18 -5.395 -2.09 1 71.56 74 GLN A N 1
ATOM 556 C CA . GLN A 1 74 ? 18.719 -6.582 -2.529 1 71.56 74 GLN A CA 1
ATOM 557 C C . GLN A 1 74 ? 18.891 -7.574 -1.386 1 71.56 74 GLN A C 1
ATOM 559 O O . GLN A 1 74 ? 18.734 -8.781 -1.575 1 71.56 74 GLN A O 1
ATOM 564 N N . LYS A 1 75 ? 19.188 -7.02 -0.256 1 77.19 75 LYS A N 1
ATOM 565 C CA . LYS A 1 75 ? 19.375 -7.863 0.92 1 77.19 75 LYS A CA 1
ATOM 566 C C . LYS A 1 75 ? 18.094 -8.594 1.288 1 77.19 75 LYS A C 1
ATOM 568 O O . LYS A 1 75 ? 18.109 -9.789 1.579 1 77.19 75 LYS A O 1
ATOM 573 N N . LEU A 1 76 ? 17.047 -7.906 1.162 1 85.19 76 LEU A N 1
ATOM 574 C CA . LEU A 1 76 ? 15.773 -8.5 1.53 1 85.19 76 LEU A CA 1
ATOM 575 C C . LEU A 1 76 ? 15.344 -9.555 0.516 1 85.19 76 LEU A C 1
ATOM 577 O O . LEU A 1 76 ? 14.711 -10.547 0.877 1 85.19 76 LEU A O 1
ATOM 581 N N . ASP A 1 77 ? 15.68 -9.32 -0.719 1 85.94 77 ASP A N 1
ATOM 582 C CA . ASP A 1 77 ? 15.391 -10.32 -1.748 1 85.94 77 ASP A CA 1
ATOM 583 C C . ASP A 1 77 ? 16.078 -11.648 -1.43 1 85.94 77 ASP A C 1
ATOM 585 O O . ASP A 1 77 ? 15.453 -12.711 -1.548 1 85.94 77 ASP A O 1
ATOM 589 N N . ILE A 1 78 ? 17.266 -11.523 -1.028 1 84.44 78 ILE A N 1
ATOM 590 C CA . ILE A 1 78 ? 18.047 -12.711 -0.722 1 84.44 78 ILE A CA 1
ATOM 591 C C . ILE A 1 78 ? 17.516 -13.375 0.545 1 84.44 78 ILE A C 1
ATOM 593 O O . ILE A 1 78 ? 17.359 -14.594 0.597 1 84.44 78 ILE A O 1
ATOM 597 N N . VAL A 1 79 ? 17.234 -12.562 1.503 1 86.25 79 VAL A N 1
ATOM 598 C CA . VAL A 1 79 ? 16.703 -13.062 2.77 1 86.25 79 VAL A CA 1
ATOM 599 C C . VAL A 1 79 ? 15.367 -13.758 2.541 1 86.25 79 VAL A C 1
ATOM 601 O O . VAL A 1 79 ? 15.133 -14.859 3.041 1 86.25 79 VAL A O 1
ATOM 604 N N . ALA A 1 80 ? 14.586 -13.094 1.81 1 90.19 80 ALA A N 1
ATOM 605 C CA . ALA A 1 80 ? 13.266 -13.648 1.537 1 90.19 80 ALA A CA 1
ATOM 606 C C . ALA A 1 80 ? 13.375 -15 0.832 1 90.19 80 ALA A C 1
ATOM 608 O O . ALA A 1 80 ? 12.727 -15.969 1.228 1 90.19 80 ALA A O 1
ATOM 609 N N . GLN A 1 81 ? 14.188 -15.094 -0.132 1 92.06 81 GLN A N 1
ATOM 610 C CA . GLN A 1 81 ? 14.367 -16.344 -0.851 1 92.06 81 GLN A CA 1
ATOM 611 C C . GLN A 1 81 ? 14.836 -17.453 0.087 1 92.06 81 GLN A C 1
ATOM 613 O O . GLN A 1 81 ? 14.344 -18.594 0.022 1 92.06 81 GLN A O 1
ATOM 618 N N . SER A 1 82 ? 15.766 -17.156 0.916 1 91.88 82 SER A N 1
ATOM 619 C CA . SER A 1 82 ? 16.328 -18.141 1.822 1 91.88 82 SER A CA 1
ATOM 620 C C . SER A 1 82 ? 15.266 -18.703 2.766 1 91.88 82 SER A C 1
ATOM 622 O O . SER A 1 82 ? 15.227 -19.906 3.02 1 91.88 82 SER A O 1
ATOM 624 N N . PHE A 1 83 ? 14.359 -17.812 3.23 1 91.12 83 PHE A N 1
ATOM 625 C CA . PHE A 1 83 ? 13.289 -18.25 4.121 1 91.12 83 PHE A CA 1
ATOM 626 C C . PHE A 1 83 ? 12.352 -19.219 3.414 1 91.12 83 PHE A C 1
ATOM 628 O O . PHE A 1 83 ? 11.992 -20.25 3.971 1 91.12 83 PHE A O 1
ATOM 635 N N . PHE A 1 84 ? 12.039 -18.922 2.258 1 96.5 84 PHE A N 1
ATOM 636 C CA . PHE A 1 84 ? 11.078 -19.75 1.533 1 96.5 84 PHE A CA 1
ATOM 637 C C . PHE A 1 84 ? 11.703 -21.094 1.158 1 96.5 84 PHE A C 1
ATOM 639 O O . PHE A 1 84 ? 11.055 -22.141 1.253 1 96.5 84 PHE A O 1
ATOM 646 N N . LEU A 1 85 ? 12.984 -21.062 0.73 1 96.5 85 LEU A N 1
ATOM 647 C CA . LEU A 1 85 ? 13.656 -22.297 0.367 1 96.5 85 LEU A CA 1
ATOM 648 C C . LEU A 1 85 ? 13.75 -23.234 1.566 1 96.5 85 LEU A C 1
ATOM 650 O O . LEU A 1 85 ? 13.477 -24.438 1.447 1 96.5 85 LEU A O 1
ATOM 654 N N . GLU A 1 86 ? 14.07 -22.703 2.691 1 96.44 86 GLU A N 1
ATOM 655 C CA . GLU A 1 86 ? 14.188 -23.5 3.908 1 96.44 86 GLU A CA 1
ATOM 656 C C . GLU A 1 86 ? 12.836 -24.078 4.324 1 96.44 86 GLU A C 1
ATOM 658 O O . GLU A 1 86 ? 12.742 -25.25 4.688 1 96.44 86 GLU A O 1
ATOM 663 N N . ALA A 1 87 ? 11.867 -23.25 4.254 1 96.94 87 ALA A N 1
ATOM 664 C CA . ALA A 1 87 ? 10.523 -23.688 4.637 1 96.94 87 ALA A CA 1
ATOM 665 C C . ALA A 1 87 ? 10.016 -24.781 3.705 1 96.94 87 ALA A C 1
ATOM 667 O O . ALA A 1 87 ? 9.406 -25.75 4.156 1 96.94 87 ALA A O 1
ATOM 668 N N . LEU A 1 88 ? 10.25 -24.625 2.455 1 98.19 88 LEU A N 1
ATOM 669 C CA . LEU A 1 88 ? 9.797 -25.594 1.467 1 98.19 88 LEU A CA 1
ATOM 670 C C . LEU A 1 88 ? 10.547 -26.922 1.615 1 98.19 88 LEU A C 1
ATOM 672 O O . LEU A 1 88 ? 9.961 -27.984 1.478 1 98.19 88 LEU A O 1
ATOM 676 N N . GLU A 1 89 ? 11.82 -26.812 1.89 1 97.81 89 GLU A N 1
ATOM 677 C CA . GLU A 1 89 ? 12.625 -28.016 2.115 1 97.81 89 GLU A CA 1
ATOM 678 C C . GLU A 1 89 ? 12.125 -28.797 3.332 1 97.81 89 GLU A C 1
ATOM 680 O O . GLU A 1 89 ? 12.086 -30.016 3.318 1 97.81 89 GLU A O 1
ATOM 685 N N . ALA A 1 90 ? 11.711 -28.094 4.305 1 97.56 90 ALA A N 1
ATOM 686 C CA . ALA A 1 90 ? 11.273 -28.688 5.562 1 97.56 90 ALA A CA 1
ATOM 687 C C . ALA A 1 90 ? 9.961 -29.453 5.387 1 97.56 90 ALA A C 1
ATOM 689 O O . ALA A 1 90 ? 9.602 -30.281 6.223 1 97.56 90 ALA A O 1
ATOM 690 N N . THR A 1 91 ? 9.227 -29.188 4.34 1 97.44 91 THR A N 1
ATOM 691 C CA . THR A 1 91 ? 7.969 -29.891 4.098 1 97.44 91 THR A CA 1
ATOM 692 C C . THR A 1 91 ? 8.227 -31.328 3.674 1 97.44 91 THR A C 1
ATOM 694 O O . THR A 1 91 ? 7.34 -32.188 3.781 1 97.44 91 THR A O 1
ATOM 697 N N . HIS A 1 92 ? 9.352 -31.609 3.008 1 97.44 92 HIS A N 1
ATOM 698 C CA . HIS A 1 92 ? 9.758 -32.906 2.439 1 97.44 92 HIS A CA 1
ATOM 699 C C . HIS A 1 92 ? 8.898 -33.25 1.23 1 97.44 92 HIS A C 1
ATOM 701 O O . HIS A 1 92 ? 8.914 -34.406 0.774 1 97.44 92 HIS A O 1
ATOM 707 N N . GLU A 1 93 ? 8.164 -32.281 0.738 1 97.69 93 GLU A N 1
ATOM 708 C CA . GLU A 1 93 ? 7.258 -32.531 -0.383 1 97.69 93 GLU A CA 1
ATOM 709 C C . GLU A 1 93 ? 7.801 -31.906 -1.67 1 97.69 93 GLU A C 1
ATOM 711 O O . GLU A 1 93 ? 7.359 -32.25 -2.766 1 97.69 93 GLU A O 1
ATOM 716 N N . VAL A 1 94 ? 8.766 -31 -1.579 1 98 94 VAL A N 1
ATOM 717 C CA . VAL A 1 94 ? 9.234 -30.203 -2.713 1 98 94 VAL A CA 1
ATOM 718 C C . VAL A 1 94 ? 10.664 -30.625 -3.07 1 98 94 VAL A C 1
ATOM 720 O O . VAL A 1 94 ? 11.539 -30.656 -2.207 1 98 94 VAL A O 1
ATOM 723 N N . CYS A 1 95 ? 10.914 -30.922 -4.332 1 96.56 95 CYS A N 1
ATOM 724 C CA . CYS A 1 95 ? 12.227 -31.391 -4.746 1 96.56 95 CYS A CA 1
ATOM 725 C C . CYS A 1 95 ? 13.047 -30.266 -5.375 1 96.56 95 CYS A C 1
ATOM 727 O O . CYS A 1 95 ? 14.273 -30.328 -5.398 1 96.56 95 CYS A O 1
ATOM 729 N N . ALA A 1 96 ? 12.289 -29.266 -5.898 1 96.5 96 ALA A N 1
ATOM 730 C CA . ALA A 1 96 ? 13 -28.156 -6.543 1 96.5 96 ALA A CA 1
ATOM 731 C C . ALA A 1 96 ? 12.156 -26.891 -6.539 1 96.5 96 ALA A C 1
ATOM 733 O O . ALA A 1 96 ? 10.938 -26.953 -6.406 1 96.5 96 ALA A O 1
ATOM 734 N N . VAL A 1 97 ? 12.875 -25.719 -6.637 1 97.44 97 VAL A N 1
ATOM 735 C CA . VAL A 1 97 ? 12.242 -24.406 -6.711 1 97.44 97 VAL A CA 1
ATOM 736 C C . VAL A 1 97 ? 12.797 -23.641 -7.906 1 97.44 97 VAL A C 1
ATOM 738 O O . VAL A 1 97 ? 14 -23.672 -8.172 1 97.44 97 VAL A O 1
ATOM 741 N N . ILE A 1 98 ? 11.953 -23.078 -8.672 1 96.88 98 ILE A N 1
ATOM 742 C CA . ILE A 1 98 ? 12.367 -22.047 -9.625 1 96.88 98 ILE A CA 1
ATOM 743 C C . ILE A 1 98 ? 12 -20.672 -9.078 1 96.88 98 ILE A C 1
ATOM 745 O O . ILE A 1 98 ? 10.859 -20.438 -8.672 1 96.88 98 ILE A O 1
ATOM 749 N N . SER A 1 99 ? 12.977 -19.812 -8.984 1 95 99 SER A N 1
ATOM 750 C CA . SER A 1 99 ? 12.797 -18.516 -8.328 1 95 99 SER A CA 1
ATOM 751 C C . SER A 1 99 ? 13.234 -17.375 -9.234 1 95 99 SER A C 1
ATOM 753 O O . SER A 1 99 ? 14.18 -17.516 -10.008 1 95 99 SER A O 1
ATOM 755 N N . GLU A 1 100 ? 12.531 -16.25 -9.078 1 91.75 100 GLU A N 1
ATOM 756 C CA . GLU A 1 100 ? 12.922 -15.031 -9.797 1 91.75 100 GLU A CA 1
ATOM 757 C C . GLU A 1 100 ? 14.344 -14.617 -9.453 1 91.75 100 GLU A C 1
ATOM 759 O O . GLU A 1 100 ? 15.07 -14.094 -10.297 1 91.75 100 GLU A O 1
ATOM 764 N N . GLU A 1 101 ? 14.828 -14.922 -8.289 1 91 101 GLU A N 1
ATOM 765 C CA . GLU A 1 101 ? 16.109 -14.453 -7.777 1 91 101 GLU A CA 1
ATOM 766 C C . GLU A 1 101 ? 17.234 -15.422 -8.148 1 91 101 GLU A C 1
ATOM 768 O O . GLU A 1 101 ? 18.406 -15.172 -7.844 1 91 101 GLU A O 1
ATOM 773 N N . ALA A 1 102 ? 16.891 -16.516 -8.773 1 92.75 102 ALA A N 1
ATOM 774 C CA . ALA A 1 102 ? 17.891 -17.516 -9.148 1 92.75 102 ALA A CA 1
ATOM 775 C C . ALA A 1 102 ? 17.938 -17.688 -10.664 1 92.75 102 ALA A C 1
ATOM 777 O O . ALA A 1 102 ? 16.891 -17.719 -11.328 1 92.75 102 ALA A O 1
ATOM 778 N N . ASP A 1 103 ? 19.062 -17.906 -11.164 1 92.75 103 ASP A N 1
ATOM 779 C CA . ASP A 1 103 ? 19.234 -18 -12.609 1 92.75 103 ASP A CA 1
ATOM 780 C C . ASP A 1 103 ? 18.766 -19.359 -13.117 1 92.75 103 ASP A C 1
ATOM 782 O O . ASP A 1 103 ? 18.328 -19.484 -14.266 1 92.75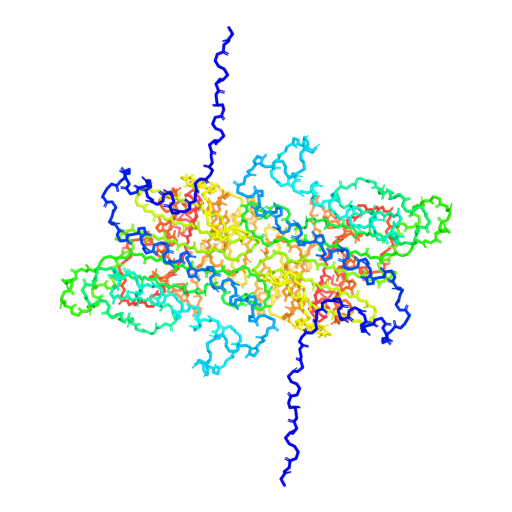 103 ASP A O 1
ATOM 786 N N . SER A 1 104 ? 18.969 -20.328 -12.266 1 94.06 104 SER A N 1
ATOM 787 C CA . SER A 1 104 ? 18.625 -21.688 -12.648 1 94.06 104 SER A CA 1
ATOM 788 C C . SER A 1 104 ? 17.781 -22.375 -11.57 1 94.06 104 SER A C 1
ATOM 790 O O . SER A 1 104 ? 17.531 -21.781 -10.516 1 94.06 104 SER A O 1
ATOM 792 N N . VAL A 1 105 ? 17.328 -23.562 -11.945 1 95.5 105 VAL A N 1
ATOM 793 C CA . VAL A 1 105 ? 16.547 -24.359 -11.008 1 95.5 105 VAL A CA 1
ATOM 794 C C . VAL A 1 105 ? 17.359 -24.594 -9.727 1 95.5 105 VAL A C 1
ATOM 796 O O . VAL A 1 105 ? 18.562 -24.859 -9.789 1 95.5 105 VAL A O 1
ATOM 799 N N . VAL A 1 106 ? 16.688 -24.438 -8.602 1 95.25 106 VAL A N 1
ATOM 800 C CA . VAL A 1 106 ? 17.297 -24.688 -7.301 1 95.25 106 VAL A CA 1
ATOM 801 C C . VAL A 1 106 ? 16.828 -26.031 -6.754 1 95.25 106 VAL A C 1
ATOM 803 O O . VAL A 1 106 ? 15.75 -26.125 -6.164 1 95.25 106 VAL A O 1
ATOM 806 N N . PRO A 1 107 ? 17.688 -27 -6.863 1 94.44 107 PRO A N 1
ATOM 807 C CA . PRO A 1 107 ? 17.312 -28.297 -6.27 1 94.44 107 PRO A CA 1
ATOM 808 C C . PRO A 1 107 ? 17.328 -28.25 -4.742 1 94.44 107 PRO A C 1
ATOM 810 O O . PRO A 1 107 ? 18.188 -27.625 -4.137 1 94.44 107 PRO A O 1
ATOM 813 N N . LEU A 1 108 ? 16.266 -28.844 -4.23 1 95.25 108 LEU A N 1
ATOM 814 C CA . LEU A 1 108 ? 16.25 -29.016 -2.783 1 95.25 108 LEU A CA 1
ATOM 815 C C . LEU A 1 108 ? 16.766 -30.391 -2.395 1 95.25 108 LEU A C 1
ATOM 817 O O . LEU A 1 108 ? 17.094 -31.203 -3.262 1 95.25 108 LEU A O 1
ATOM 821 N N . ARG A 1 109 ? 17.031 -30.797 -1.062 1 92.69 109 ARG A N 1
ATOM 822 C CA . ARG A 1 109 ? 17.641 -32.031 -0.574 1 92.69 109 ARG A CA 1
ATOM 823 C C . ARG A 1 109 ? 16.641 -33.188 -0.643 1 92.69 109 ARG A C 1
ATOM 825 O O . ARG A 1 109 ? 17.031 -34.344 -0.533 1 92.69 109 ARG A O 1
ATOM 832 N N . ASN A 1 110 ? 15.305 -32.719 -0.937 1 93.69 110 ASN A N 1
ATOM 833 C CA . ASN A 1 110 ? 14.25 -33.719 -1.014 1 93.69 110 ASN A CA 1
ATOM 834 C C . ASN A 1 110 ? 14.203 -34.375 -2.391 1 93.69 110 ASN A C 1
ATOM 836 O O . ASN A 1 110 ? 13.227 -34.219 -3.125 1 93.69 110 ASN A O 1
ATOM 840 N N . LYS A 1 111 ? 15.102 -35.312 -2.645 1 86.88 111 LYS A N 1
ATOM 841 C CA . LYS A 1 111 ? 15.305 -35.844 -3.986 1 86.88 111 LYS A CA 1
ATOM 842 C C . LYS A 1 111 ? 14.125 -36.719 -4.406 1 86.88 111 LYS A C 1
ATOM 844 O O . LYS A 1 111 ? 13.82 -36.844 -5.594 1 86.88 111 LYS A O 1
ATOM 849 N N . ASN A 1 112 ? 13.484 -37.281 -3.469 1 90.5 112 ASN A N 1
ATOM 850 C CA . ASN A 1 112 ? 12.391 -38.188 -3.785 1 90.5 112 ASN A CA 1
ATOM 851 C C . ASN A 1 112 ? 11.047 -37.469 -3.781 1 90.5 112 ASN A C 1
ATOM 853 O O . ASN A 1 112 ? 10.008 -38.062 -4.047 1 90.5 112 ASN A O 1
ATOM 857 N N . ALA A 1 113 ? 11.062 -36.156 -3.512 1 95 113 ALA A N 1
ATOM 858 C CA . ALA A 1 113 ? 9.82 -35.375 -3.49 1 95 113 ALA A CA 1
ATOM 859 C C . ALA A 1 113 ? 9.266 -35.188 -4.902 1 95 113 ALA A C 1
ATOM 861 O O . ALA A 1 113 ? 9.977 -35.406 -5.887 1 95 113 ALA A O 1
ATOM 862 N N . ARG A 1 114 ? 7.996 -34.812 -4.969 1 95.25 114 ARG A N 1
ATOM 863 C CA . ARG A 1 114 ? 7.305 -34.875 -6.25 1 95.25 114 ARG A CA 1
ATOM 864 C C . ARG A 1 114 ? 6.934 -33.469 -6.738 1 95.25 114 ARG A C 1
ATOM 866 O O . ARG A 1 114 ? 6.555 -33.281 -7.898 1 95.25 114 ARG A O 1
ATOM 873 N N . TYR A 1 115 ? 7.07 -32.5 -5.914 1 97.75 115 TYR A N 1
ATOM 874 C CA . TYR A 1 115 ? 6.48 -31.234 -6.277 1 97.75 115 TYR A CA 1
ATOM 875 C C . TYR A 1 115 ? 7.562 -30.172 -6.504 1 97.75 115 TYR A C 1
ATOM 877 O O . TYR A 1 115 ? 8.648 -30.266 -5.922 1 97.75 115 TYR A O 1
ATOM 885 N N . ILE A 1 116 ? 7.246 -29.312 -7.387 1 97.5 116 ILE A N 1
ATOM 886 C CA . ILE A 1 116 ? 8.086 -28.172 -7.738 1 97.5 116 ILE A CA 1
ATOM 887 C C . ILE A 1 116 ? 7.332 -26.875 -7.461 1 97.5 116 ILE A C 1
ATOM 889 O O . ILE A 1 116 ? 6.137 -26.766 -7.738 1 97.5 116 ILE A O 1
ATOM 893 N N . VAL A 1 117 ? 8.039 -25.875 -6.91 1 98.44 117 VAL A N 1
ATOM 894 C CA . VAL A 1 117 ? 7.402 -24.609 -6.598 1 98.44 117 VAL A CA 1
ATOM 895 C C . VAL A 1 117 ? 8.055 -23.484 -7.414 1 98.44 117 VAL A C 1
ATOM 897 O O . VAL A 1 117 ? 9.281 -23.375 -7.461 1 98.44 117 VAL A O 1
ATOM 900 N N . ALA A 1 118 ? 7.281 -22.766 -8.18 1 98.31 118 ALA A N 1
ATOM 901 C CA . ALA A 1 118 ? 7.711 -21.5 -8.766 1 98.31 118 ALA A CA 1
ATOM 902 C C . ALA A 1 118 ? 7.484 -20.344 -7.797 1 98.31 118 ALA A C 1
ATOM 904 O O . ALA A 1 118 ? 6.418 -20.234 -7.191 1 98.31 118 ALA A O 1
ATOM 905 N N . LEU A 1 119 ? 8.523 -19.453 -7.703 1 97.88 119 LEU A N 1
ATOM 906 C CA . LEU A 1 119 ? 8.492 -18.531 -6.578 1 97.88 119 LEU A CA 1
ATOM 907 C C . LEU A 1 119 ? 9.008 -17.156 -6.996 1 97.88 119 LEU A C 1
ATOM 909 O O . LEU A 1 119 ? 10.047 -17.047 -7.641 1 97.88 119 LEU A O 1
ATOM 913 N N . ASP A 1 120 ? 8.242 -16.141 -6.77 1 96.94 120 ASP A N 1
ATOM 914 C CA . ASP A 1 120 ? 8.711 -14.766 -6.656 1 96.94 120 ASP A CA 1
ATOM 915 C C . ASP A 1 120 ? 8.68 -14.289 -5.207 1 96.94 120 ASP A C 1
ATOM 917 O O . ASP A 1 120 ? 7.637 -13.867 -4.707 1 96.94 120 ASP A O 1
ATOM 921 N N . PRO A 1 121 ? 9.82 -14.32 -4.566 1 95.69 121 PRO A N 1
ATOM 922 C CA . PRO A 1 121 ? 9.828 -14.07 -3.123 1 95.69 121 PRO A CA 1
ATOM 923 C C . PRO A 1 121 ? 9.375 -12.656 -2.77 1 95.69 121 PRO A C 1
ATOM 925 O O . PRO A 1 121 ? 8.727 -12.453 -1.737 1 95.69 121 PRO A O 1
ATOM 928 N N . LEU A 1 122 ? 9.727 -11.719 -3.611 1 94.06 122 LEU A N 1
ATOM 929 C CA . LEU A 1 122 ? 9.391 -10.336 -3.295 1 94.06 122 LEU A CA 1
ATOM 930 C C . LEU A 1 122 ? 8.992 -9.57 -4.555 1 94.06 122 LEU A C 1
ATOM 932 O O . LEU A 1 122 ? 9.836 -8.961 -5.211 1 94.06 122 LEU A O 1
ATOM 936 N N . ASP A 1 123 ? 7.758 -9.5 -4.773 1 93.31 123 ASP A N 1
ATOM 937 C CA . ASP A 1 123 ? 7.203 -8.656 -5.828 1 93.31 123 ASP A CA 1
ATOM 938 C C . ASP A 1 123 ? 7.117 -7.199 -5.375 1 93.31 123 ASP A C 1
ATOM 940 O O . ASP A 1 123 ? 6.57 -6.906 -4.309 1 93.31 123 ASP A O 1
ATOM 944 N N . GLY A 1 124 ? 7.609 -6.32 -6.191 1 90.44 124 GLY A N 1
ATOM 945 C CA . GLY A 1 124 ? 7.598 -4.906 -5.84 1 90.44 124 GLY A CA 1
ATOM 946 C C . GLY A 1 124 ? 8.695 -4.527 -4.863 1 90.44 124 GLY A C 1
ATOM 947 O O . GLY A 1 124 ? 8.492 -3.676 -3.994 1 90.44 124 GLY A O 1
ATOM 948 N N . SER A 1 125 ? 9.828 -5.109 -4.953 1 87.38 125 SER A N 1
ATOM 949 C CA . SER A 1 125 ? 10.914 -4.887 -4.008 1 87.38 125 SER A CA 1
ATOM 950 C C . SER A 1 125 ? 11.359 -3.43 -4.012 1 87.38 125 SER A C 1
ATOM 952 O O . SER A 1 125 ? 11.828 -2.916 -2.992 1 87.38 125 SER A O 1
ATOM 954 N N . SER A 1 126 ? 11.156 -2.758 -5.086 1 85.31 126 SER A N 1
ATOM 955 C CA . SER A 1 126 ? 11.523 -1.346 -5.164 1 85.31 126 SER A CA 1
ATOM 956 C C . SER A 1 126 ? 10.609 -0.492 -4.293 1 85.31 126 SER A C 1
ATOM 958 O O . SER A 1 126 ? 10.906 0.67 -4.016 1 85.31 126 SER A O 1
ATOM 960 N N . ASN A 1 127 ? 9.508 -1.027 -3.916 1 89.81 127 ASN A N 1
ATOM 961 C CA . ASN A 1 127 ? 8.516 -0.305 -3.127 1 89.81 127 ASN A CA 1
ATOM 962 C C . ASN A 1 127 ? 8.852 -0.333 -1.639 1 89.81 127 ASN A C 1
ATOM 964 O O . ASN A 1 127 ? 8.258 0.399 -0.848 1 89.81 127 ASN A O 1
ATOM 968 N N . ILE A 1 128 ? 9.812 -1.101 -1.25 1 88.5 128 ILE A N 1
ATOM 969 C CA . ILE A 1 128 ? 10.094 -1.318 0.164 1 88.5 128 ILE A CA 1
ATOM 970 C C . ILE A 1 128 ? 10.547 -0.008 0.808 1 88.5 128 ILE A C 1
ATOM 972 O O . ILE A 1 128 ? 10.047 0.368 1.874 1 88.5 128 ILE A O 1
ATOM 976 N N . ASN A 1 129 ? 11.359 0.701 0.104 1 88.12 129 ASN A N 1
ATOM 977 C CA . ASN A 1 129 ? 11.938 1.911 0.68 1 88.12 129 ASN A CA 1
ATOM 978 C C . ASN A 1 129 ? 10.883 2.996 0.875 1 88.12 129 ASN A C 1
ATOM 980 O O . ASN A 1 129 ? 11.008 3.842 1.761 1 88.12 129 ASN A O 1
ATOM 984 N N . VAL A 1 130 ? 9.836 2.945 0.069 1 93.75 130 VAL A N 1
ATOM 985 C CA . VAL A 1 130 ? 8.828 4 0.142 1 93.75 130 VAL A CA 1
ATOM 986 C C . VAL A 1 130 ? 7.582 3.479 0.855 1 93.75 130 VAL A C 1
ATOM 988 O O . VAL A 1 130 ? 6.52 4.102 0.799 1 93.75 130 VAL A O 1
ATOM 991 N N . ASN A 1 131 ? 7.723 2.334 1.444 1 95.31 131 ASN A N 1
ATOM 992 C CA . ASN A 1 131 ? 6.664 1.778 2.277 1 95.31 131 ASN A CA 1
ATOM 993 C C . ASN A 1 131 ? 5.375 1.579 1.485 1 95.31 131 ASN A C 1
ATOM 995 O O . ASN A 1 131 ? 4.289 1.915 1.963 1 95.31 131 ASN A O 1
ATOM 999 N N . SER A 1 132 ? 5.516 1.175 0.228 1 95.75 132 SER A N 1
ATOM 1000 C CA . SER A 1 132 ? 4.391 0.76 -0.605 1 95.75 132 SER A CA 1
ATOM 1001 C C . SER A 1 132 ? 4.195 -0.752 -0.556 1 95.75 132 SER A C 1
ATOM 1003 O O . SER A 1 132 ? 5.102 -1.488 -0.165 1 95.75 132 SER A O 1
ATOM 1005 N N . PRO A 1 133 ? 3.031 -1.223 -0.925 1 97 133 PRO A N 1
ATOM 1006 C CA . PRO A 1 133 ? 2.74 -2.654 -0.829 1 97 133 PRO A CA 1
ATOM 1007 C C . PRO A 1 133 ? 3.721 -3.51 -1.628 1 97 133 PRO A C 1
ATOM 1009 O O . PRO A 1 133 ? 4.195 -3.086 -2.684 1 97 133 PRO A O 1
ATOM 1012 N N . ILE A 1 134 ? 3.992 -4.684 -1.05 1 96.25 134 ILE A N 1
ATOM 1013 C CA . ILE A 1 134 ? 4.805 -5.691 -1.718 1 96.25 134 ILE A CA 1
ATOM 1014 C C . ILE A 1 134 ? 4.117 -7.055 -1.628 1 96.25 134 ILE A C 1
ATOM 1016 O O . ILE A 1 134 ? 3.094 -7.195 -0.955 1 96.25 134 ILE A O 1
ATOM 1020 N N . GLY A 1 135 ? 4.684 -8.016 -2.324 1 96.94 135 GLY A N 1
ATOM 1021 C CA . GLY A 1 135 ? 3.996 -9.297 -2.314 1 96.94 135 GLY A CA 1
ATOM 1022 C C . GLY A 1 135 ? 4.922 -10.469 -2.562 1 96.94 135 GLY A C 1
ATOM 1023 O O . GLY A 1 135 ? 6.102 -10.281 -2.873 1 96.94 135 GLY A O 1
ATOM 1024 N N . THR A 1 136 ? 4.453 -11.648 -2.361 1 97.62 136 THR A N 1
ATOM 1025 C CA . THR A 1 136 ? 5.051 -12.938 -2.691 1 97.62 136 THR A CA 1
ATOM 1026 C C . THR A 1 136 ? 4.113 -13.758 -3.572 1 97.62 136 THR A C 1
ATOM 1028 O O . THR A 1 136 ? 2.902 -13.781 -3.346 1 97.62 136 THR A O 1
ATOM 1031 N N . LEU A 1 137 ? 4.668 -14.344 -4.578 1 98.44 137 LEU A N 1
ATOM 1032 C CA . LEU A 1 137 ? 3.883 -15.211 -5.449 1 98.44 137 LEU A CA 1
ATOM 1033 C C . LEU A 1 137 ? 4.457 -16.625 -5.469 1 98.44 137 LEU A C 1
ATOM 1035 O O . LEU A 1 137 ? 5.676 -16.797 -5.41 1 98.44 137 LEU A O 1
ATOM 1039 N N . PHE A 1 138 ? 3.547 -17.641 -5.566 1 98.69 138 PHE A N 1
ATOM 1040 C CA . PHE A 1 138 ? 4.023 -19 -5.68 1 98.69 138 PHE A CA 1
ATOM 1041 C C . PHE A 1 138 ? 3.033 -19.859 -6.461 1 98.69 138 PHE A C 1
ATOM 1043 O O . PHE A 1 138 ? 1.838 -19.562 -6.488 1 98.69 138 PHE A O 1
ATOM 1050 N N . SER A 1 139 ? 3.518 -20.797 -7.062 1 98.44 139 SER A N 1
ATOM 1051 C CA . SER A 1 139 ? 2.742 -21.812 -7.77 1 98.44 139 SER A CA 1
ATOM 1052 C C . SER A 1 139 ? 3.311 -23.219 -7.527 1 98.44 139 SER A C 1
ATOM 1054 O O . SER A 1 139 ? 4.523 -23.375 -7.387 1 98.44 139 SER A O 1
ATOM 1056 N N . ILE A 1 140 ? 2.457 -24.234 -7.484 1 98.69 140 ILE A N 1
ATOM 1057 C CA . ILE A 1 140 ? 2.85 -25.609 -7.203 1 98.69 140 ILE A CA 1
ATOM 1058 C C . ILE A 1 140 ? 2.564 -26.484 -8.422 1 98.69 140 ILE A C 1
ATOM 1060 O O . ILE A 1 140 ? 1.442 -26.5 -8.93 1 98.69 140 ILE A O 1
ATOM 1064 N N . TYR A 1 141 ? 3.633 -27.172 -8.836 1 98 141 TYR A N 1
ATOM 1065 C CA . TYR A 1 141 ? 3.553 -28.141 -9.93 1 98 141 TYR A CA 1
ATOM 1066 C C . TYR A 1 141 ? 3.977 -29.531 -9.453 1 98 141 TYR A C 1
ATOM 1068 O O . TYR A 1 141 ? 4.578 -29.672 -8.391 1 98 141 TYR A O 1
ATOM 1076 N N . GLN A 1 142 ? 3.641 -30.516 -10.219 1 97 142 GLN A N 1
ATOM 1077 C CA . GLN A 1 142 ? 4.16 -31.859 -10.047 1 97 142 GLN A CA 1
ATOM 1078 C C . GLN A 1 142 ? 5.168 -32.219 -11.141 1 97 142 GLN A C 1
ATOM 1080 O O . GLN A 1 142 ? 4.922 -31.953 -12.32 1 97 142 GLN A O 1
ATOM 1085 N N . ARG A 1 143 ? 6.281 -32.688 -10.719 1 94.94 143 ARG A N 1
ATOM 1086 C CA . ARG A 1 143 ? 7.27 -33.062 -11.719 1 94.94 143 ARG A CA 1
ATOM 1087 C C . ARG A 1 143 ? 6.746 -34.219 -12.578 1 94.94 143 ARG A C 1
ATOM 1089 O O . ARG A 1 143 ? 5.961 -35.031 -12.117 1 94.94 143 ARG A O 1
ATOM 1096 N N . ILE A 1 144 ? 7.234 -34.219 -13.766 1 92.88 144 ILE A N 1
ATOM 1097 C CA . ILE A 1 144 ? 6.816 -35.219 -14.727 1 92.88 144 ILE A CA 1
ATOM 1098 C C . ILE A 1 144 ? 7.715 -36.469 -14.602 1 92.88 144 ILE A C 1
ATOM 1100 O O . ILE A 1 144 ? 7.242 -37.594 -14.68 1 92.88 144 ILE A O 1
ATOM 1104 N N . SER A 1 145 ? 9.023 -36.25 -14.391 1 92.19 145 SER A N 1
ATOM 1105 C CA . SER A 1 145 ? 9.977 -37.344 -14.258 1 92.19 145 SER A CA 1
ATOM 1106 C C . SER A 1 145 ? 9.766 -38.094 -12.961 1 92.19 145 SER A C 1
ATOM 1108 O O . SER A 1 145 ? 9.258 -37.562 -11.984 1 92.19 145 SER A O 1
ATOM 1110 N N . PRO A 1 146 ? 10.125 -39.344 -12.992 1 90.69 146 PRO A N 1
ATOM 1111 C CA . PRO A 1 146 ? 10 -40.125 -11.758 1 90.69 146 PRO A CA 1
ATOM 1112 C C . PRO A 1 146 ? 10.82 -39.562 -10.609 1 90.69 146 PRO A C 1
ATOM 1114 O O . PRO A 1 146 ? 11.883 -38.969 -10.828 1 90.69 146 PRO A O 1
ATOM 1117 N N . SER A 1 147 ? 10.312 -39.656 -9.352 1 86.12 147 SER A N 1
ATOM 1118 C CA . SER A 1 147 ? 10.891 -39.062 -8.148 1 86.12 147 SER A CA 1
ATOM 1119 C C . SER A 1 147 ? 12.344 -39.5 -7.961 1 86.12 147 SER A C 1
ATOM 1121 O O . SER A 1 147 ? 13.156 -38.75 -7.414 1 86.12 147 SER A O 1
ATOM 1123 N N . GLU A 1 148 ? 12.836 -40.531 -8.438 1 83.75 148 GLU A N 1
ATOM 1124 C CA . GLU A 1 148 ? 14.18 -41.062 -8.188 1 83.75 148 GLU A CA 1
ATOM 1125 C C . GLU A 1 148 ? 15.164 -40.562 -9.25 1 83.75 148 GLU A C 1
ATOM 1127 O O . GLU A 1 148 ? 16.359 -40.844 -9.148 1 83.75 148 GLU A O 1
ATOM 1132 N N . THR A 1 149 ? 14.672 -39.719 -10.062 1 87.25 149 THR A N 1
ATOM 1133 C CA . THR A 1 149 ? 15.547 -39.219 -11.117 1 87.25 149 THR A CA 1
ATOM 1134 C C . THR A 1 149 ? 15.852 -37.75 -10.922 1 87.25 149 THR A C 1
ATOM 1136 O O . THR A 1 149 ? 15.086 -37.031 -10.266 1 87.25 149 THR A O 1
ATOM 1139 N N . PRO A 1 150 ? 16.953 -37.312 -11.406 1 89.12 150 PRO A N 1
ATOM 1140 C CA . PRO A 1 150 ? 17.266 -35.875 -11.336 1 89.12 150 PRO A CA 1
ATOM 1141 C C . PRO A 1 150 ? 16.219 -35 -12.023 1 89.12 150 PRO A C 1
ATOM 1143 O O . PRO A 1 150 ? 15.57 -35.469 -12.977 1 89.12 150 PRO A O 1
ATOM 1146 N N . ILE A 1 151 ? 16.109 -33.844 -11.5 1 91.12 151 ILE A N 1
ATOM 1147 C CA . ILE A 1 151 ? 15.156 -32.906 -12.078 1 91.12 151 ILE A CA 1
ATOM 1148 C C . ILE A 1 151 ? 15.562 -32.594 -13.516 1 91.12 151 ILE A C 1
ATOM 1150 O O . ILE A 1 151 ? 16.734 -32.344 -13.805 1 91.12 151 ILE A O 1
ATOM 1154 N N . GLN A 1 152 ? 14.625 -32.656 -14.414 1 90.06 152 GLN A N 1
ATOM 1155 C CA . GLN A 1 152 ? 14.828 -32.344 -15.828 1 90.06 152 GLN A CA 1
ATOM 1156 C C . GLN A 1 152 ? 14.148 -31.031 -16.203 1 90.06 152 GLN A C 1
ATOM 1158 O O . GLN A 1 152 ? 13.289 -30.531 -15.477 1 90.06 152 GLN A O 1
ATOM 1163 N N . ASP A 1 153 ? 14.516 -30.484 -17.359 1 89.31 153 ASP A N 1
ATOM 1164 C CA . ASP A 1 153 ? 13.914 -29.25 -17.844 1 89.31 153 ASP A CA 1
ATOM 1165 C C . ASP A 1 153 ? 12.398 -29.391 -18 1 89.31 153 ASP A C 1
ATOM 1167 O O . ASP A 1 153 ? 11.648 -28.453 -17.703 1 89.31 153 ASP A O 1
ATOM 1171 N N . ALA A 1 154 ? 12.023 -30.562 -18.422 1 91 154 ALA A N 1
ATOM 1172 C CA . ALA A 1 154 ? 10.602 -30.812 -18.656 1 91 154 ALA A CA 1
ATOM 1173 C C . ALA A 1 154 ? 9.812 -30.766 -17.344 1 91 154 ALA A C 1
ATOM 1175 O O . ALA A 1 154 ? 8.594 -30.578 -17.344 1 91 154 ALA A O 1
ATOM 1176 N N . ASP A 1 155 ? 10.492 -30.953 -16.25 1 93.56 155 ASP A N 1
ATOM 1177 C CA . ASP A 1 155 ? 9.852 -30.938 -14.938 1 93.56 155 ASP A CA 1
ATOM 1178 C C . ASP A 1 155 ? 9.508 -29.516 -14.523 1 93.56 155 ASP A C 1
ATOM 1180 O O . ASP A 1 155 ? 8.672 -29.312 -13.633 1 93.56 155 ASP A O 1
ATOM 1184 N N . VAL A 1 156 ? 10.188 -28.562 -15.203 1 93.81 156 VAL A N 1
ATOM 1185 C CA . VAL A 1 156 ? 10.062 -27.188 -14.719 1 93.81 156 VAL A CA 1
ATOM 1186 C C . VAL A 1 156 ? 9.336 -26.344 -15.758 1 93.81 156 VAL A C 1
ATOM 1188 O O . VAL A 1 156 ? 8.602 -25.406 -15.414 1 93.81 156 VAL A O 1
ATOM 1191 N N . LEU A 1 157 ? 9.539 -26.641 -17 1 95.69 157 LEU A N 1
ATOM 1192 C CA . LEU A 1 157 ? 8.914 -25.875 -18.062 1 95.69 157 LEU A CA 1
ATOM 1193 C C . LEU A 1 157 ? 7.535 -26.438 -18.391 1 95.69 157 LEU A C 1
ATOM 1195 O O . LEU A 1 157 ? 7.301 -26.906 -19.516 1 95.69 157 LEU A O 1
ATOM 1199 N N . ILE A 1 158 ? 6.672 -26.344 -17.438 1 94.56 158 ILE A N 1
ATOM 1200 C CA . ILE A 1 158 ? 5.32 -26.875 -17.484 1 94.56 158 ILE A CA 1
ATOM 1201 C C . ILE A 1 158 ? 4.32 -25.75 -17.734 1 94.56 158 ILE A C 1
ATOM 1203 O O . ILE A 1 158 ? 4.418 -24.688 -17.141 1 94.56 158 ILE A O 1
ATOM 1207 N N . PRO A 1 159 ? 3.334 -25.984 -18.656 1 96.56 159 PRO A N 1
ATOM 1208 C CA . PRO A 1 159 ? 2.314 -24.969 -18.891 1 96.56 159 PRO A CA 1
ATOM 1209 C C . PRO A 1 159 ? 1.522 -24.625 -17.625 1 96.56 159 PRO A C 1
ATOM 1211 O O . PRO A 1 159 ? 1.302 -25.5 -16.781 1 96.56 159 PRO A O 1
ATOM 1214 N N . GLY A 1 160 ? 1.015 -23.359 -17.578 1 98 160 GLY A N 1
ATOM 1215 C CA . GLY A 1 160 ? 0.316 -22.859 -16.406 1 98 160 GLY A CA 1
ATOM 1216 C C . GLY A 1 160 ? -0.925 -23.672 -16.062 1 98 160 GLY A C 1
ATOM 1217 O O . GLY A 1 160 ? -1.325 -23.75 -14.898 1 98 160 GLY A O 1
ATOM 1218 N N . LYS A 1 161 ? -1.529 -24.312 -17.047 1 97.25 161 LYS A N 1
ATOM 1219 C CA . LYS A 1 161 ? -2.756 -25.094 -16.859 1 97.25 161 LYS A CA 1
ATOM 1220 C C . LYS A 1 161 ? -2.518 -26.281 -15.945 1 97.25 161 LYS A C 1
ATOM 1222 O O . LYS A 1 161 ? -3.467 -26.844 -15.391 1 97.25 161 LYS A O 1
ATOM 1227 N N . GLN A 1 162 ? -1.29 -26.672 -15.773 1 97.12 162 GLN A N 1
ATOM 1228 C CA . GLN A 1 162 ? -0.974 -27.859 -14.992 1 97.12 162 GLN A CA 1
ATOM 1229 C C . GLN A 1 162 ? -0.695 -27.5 -13.531 1 97.12 162 GLN A C 1
ATOM 1231 O O . GLN A 1 162 ? -0.333 -28.375 -12.734 1 97.12 162 GLN A O 1
ATOM 1236 N N . GLN A 1 163 ? -0.818 -26.266 -13.203 1 98.19 163 GLN A N 1
ATOM 1237 C CA . GLN A 1 163 ? -0.69 -25.875 -11.797 1 98.19 163 GLN A CA 1
ATOM 1238 C C . GLN A 1 163 ? -1.692 -26.641 -10.93 1 98.19 163 GLN A C 1
ATOM 1240 O O . GLN A 1 163 ? -2.863 -26.766 -11.289 1 98.19 163 GLN A O 1
ATOM 1245 N N . LEU A 1 164 ? -1.231 -27.109 -9.828 1 98.25 164 LEU A N 1
ATOM 1246 C CA . LEU A 1 164 ? -2.111 -27.781 -8.867 1 98.25 164 LEU A CA 1
ATOM 1247 C C . LEU A 1 164 ? -2.711 -26.766 -7.895 1 98.25 164 LEU A C 1
ATOM 1249 O O . LEU A 1 164 ? -3.824 -26.969 -7.398 1 98.25 164 LEU A O 1
ATOM 1253 N N . ALA A 1 165 ? -1.935 -25.75 -7.59 1 98.75 165 ALA A N 1
ATOM 1254 C CA . ALA A 1 165 ? -2.32 -24.625 -6.738 1 98.75 165 ALA A CA 1
ATOM 1255 C C . ALA A 1 165 ? -1.436 -23.406 -7 1 98.75 165 ALA A C 1
ATOM 1257 O O . ALA A 1 165 ? -0.325 -23.547 -7.52 1 98.75 165 ALA A O 1
ATOM 1258 N N . ALA A 1 166 ? -1.938 -22.266 -6.703 1 98.88 166 ALA A N 1
ATOM 1259 C CA . ALA A 1 166 ? -1.198 -21.016 -6.766 1 98.88 166 ALA A CA 1
ATOM 1260 C C . ALA A 1 166 ? -1.669 -20.047 -5.684 1 98.88 166 ALA A C 1
ATOM 1262 O O . ALA A 1 166 ? -2.799 -20.141 -5.199 1 98.88 166 ALA A O 1
ATOM 1263 N N . GLY A 1 167 ? -0.797 -19.156 -5.305 1 98.88 167 GLY A N 1
ATOM 1264 C CA . GLY A 1 167 ? -1.167 -18.188 -4.289 1 98.88 167 GLY A CA 1
ATOM 1265 C C . GLY A 1 167 ? -0.217 -17.016 -4.219 1 98.88 167 GLY A C 1
ATOM 1266 O O . GLY A 1 167 ? 0.817 -17 -4.887 1 98.88 167 GLY A O 1
ATOM 1267 N N . TYR A 1 168 ? -0.659 -16.047 -3.449 1 98.81 168 TYR A N 1
ATOM 1268 C CA . TYR A 1 168 ? 0.204 -14.906 -3.172 1 98.81 168 TYR A CA 1
ATOM 1269 C C . TYR A 1 168 ? -0.036 -14.367 -1.766 1 98.81 168 TYR A C 1
ATOM 1271 O O . TYR A 1 168 ? -1.077 -14.633 -1.161 1 98.81 168 TYR A O 1
ATOM 1279 N N . MET A 1 169 ? 0.942 -13.727 -1.312 1 98.31 169 MET A N 1
ATOM 1280 C CA . MET A 1 169 ? 0.852 -12.898 -0.111 1 98.31 169 MET A CA 1
ATOM 1281 C C . MET A 1 169 ? 0.945 -11.414 -0.462 1 98.31 169 MET A C 1
ATOM 1283 O O . MET A 1 169 ? 1.756 -11.023 -1.303 1 98.31 169 MET A O 1
ATOM 1287 N N . LEU A 1 170 ? 0.092 -10.672 0.109 1 98.19 170 LEU A N 1
ATOM 1288 C CA . LEU A 1 170 ? 0.151 -9.219 -0.007 1 98.19 170 LEU A CA 1
ATOM 1289 C C . LEU A 1 170 ? 0.499 -8.586 1.334 1 98.19 170 LEU A C 1
ATOM 1291 O O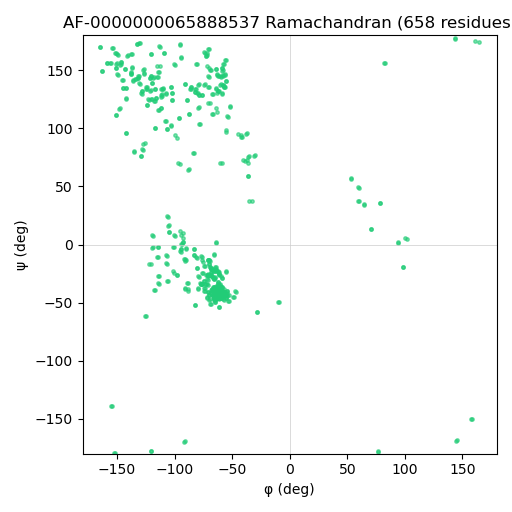 . LEU A 1 170 ? -0.203 -8.797 2.326 1 98.19 170 LEU A O 1
ATOM 1295 N N . TYR A 1 171 ? 1.612 -7.926 1.365 1 96.94 171 TYR A N 1
ATOM 1296 C CA . TYR A 1 171 ? 2.027 -7.16 2.537 1 96.94 171 TYR A CA 1
ATOM 1297 C C . TYR A 1 171 ? 1.652 -5.691 2.391 1 96.94 171 TYR A C 1
ATOM 1299 O O . TYR A 1 171 ? 2.252 -4.969 1.592 1 96.94 171 TYR A O 1
ATOM 1307 N N . SER A 1 172 ? 0.727 -5.234 3.094 1 96.81 172 SER A N 1
ATOM 1308 C CA . SER A 1 172 ? 0.213 -3.871 3.049 1 96.81 172 SER A CA 1
ATOM 1309 C C . SER A 1 172 ? -0.424 -3.477 4.379 1 96.81 172 SER A C 1
ATOM 1311 O O . SER A 1 172 ? 0.139 -3.736 5.445 1 96.81 172 SER A O 1
ATOM 1313 N N . THR A 1 173 ? -1.567 -2.775 4.34 1 95.38 173 THR A N 1
ATOM 1314 C CA . THR A 1 173 ? -2.244 -2.371 5.57 1 95.38 173 THR A CA 1
ATOM 1315 C C . THR A 1 173 ? -2.514 -3.578 6.461 1 95.38 173 THR A C 1
ATOM 1317 O O . THR A 1 173 ? -2.365 -3.5 7.684 1 95.38 173 THR A O 1
ATOM 1320 N N . VAL A 1 174 ? -2.902 -4.625 5.762 1 94.69 174 VAL A N 1
ATOM 1321 C CA . VAL A 1 174 ? -3.041 -5.926 6.41 1 94.69 174 VAL A CA 1
ATOM 1322 C C . VAL A 1 174 ? -2.332 -6.992 5.578 1 94.69 174 VAL A C 1
ATOM 1324 O O . VAL A 1 174 ? -2.258 -6.887 4.352 1 94.69 174 VAL A O 1
ATOM 1327 N N . ASN A 1 175 ? -1.717 -7.953 6.246 1 96.56 175 ASN A N 1
ATOM 1328 C CA . ASN A 1 175 ? -1.13 -9.07 5.52 1 96.56 175 ASN A CA 1
ATOM 1329 C C . ASN A 1 175 ? -2.189 -10.086 5.105 1 96.56 175 ASN A C 1
ATOM 1331 O O . ASN A 1 175 ? -2.963 -10.562 5.941 1 96.56 175 ASN A O 1
ATOM 1335 N N . THR A 1 176 ? -2.154 -10.406 3.844 1 97.88 176 THR A N 1
ATOM 1336 C CA . THR A 1 176 ? -3.197 -11.258 3.275 1 97.88 176 THR A CA 1
ATOM 1337 C C . THR A 1 176 ? -2.586 -12.398 2.473 1 97.88 176 THR A C 1
ATOM 1339 O O . THR A 1 176 ? -1.593 -12.211 1.768 1 97.88 176 THR A O 1
ATOM 1342 N N . LEU A 1 177 ? -3.188 -13.586 2.645 1 98.56 177 LEU A N 1
ATOM 1343 C CA . LEU A 1 177 ? -2.906 -14.734 1.791 1 98.56 177 LEU A CA 1
ATOM 1344 C C . LEU A 1 177 ? -4.113 -15.078 0.921 1 98.56 177 LEU A C 1
ATOM 1346 O O . LEU A 1 177 ? -5.234 -15.18 1.422 1 98.56 177 LEU A O 1
ATOM 1350 N N . VAL A 1 178 ? -3.895 -15.172 -0.348 1 98.88 178 VAL A N 1
ATOM 1351 C CA . VAL A 1 178 ? -4.895 -15.703 -1.268 1 98.88 178 VAL A CA 1
ATOM 1352 C C . VAL A 1 178 ? -4.332 -16.922 -1.997 1 98.88 178 VAL A C 1
ATOM 1354 O O . VAL A 1 178 ? -3.184 -16.906 -2.447 1 98.88 178 VAL A O 1
ATOM 1357 N N . TYR A 1 179 ? -5.047 -17.953 -2.068 1 98.75 179 TYR A N 1
ATOM 1358 C CA . TYR A 1 179 ? -4.605 -19.078 -2.893 1 98.75 179 TYR A CA 1
ATOM 1359 C C . TYR A 1 179 ? -5.785 -19.719 -3.619 1 98.75 179 TYR A C 1
ATOM 1361 O O . TYR A 1 179 ? -6.941 -19.469 -3.279 1 98.75 179 TYR A O 1
ATOM 1369 N N . ALA A 1 180 ? -5.465 -20.484 -4.645 1 98.75 180 ALA A N 1
ATOM 1370 C CA . ALA A 1 180 ? -6.449 -21.156 -5.484 1 98.75 180 ALA A CA 1
ATOM 1371 C C . ALA A 1 180 ? -6.055 -22.625 -5.723 1 98.75 180 ALA A C 1
ATOM 1373 O O . ALA A 1 180 ? -4.863 -22.953 -5.77 1 98.75 180 ALA A O 1
ATOM 1374 N N . THR A 1 181 ? -6.961 -23.469 -5.75 1 98.19 181 THR A N 1
ATOM 1375 C CA . THR A 1 181 ? -6.949 -24.781 -6.395 1 98.19 181 THR A CA 1
ATOM 1376 C C . THR A 1 181 ? -8.055 -24.875 -7.441 1 98.19 181 THR A C 1
ATOM 1378 O O . THR A 1 181 ? -8.734 -23.891 -7.73 1 98.19 181 THR A O 1
ATOM 1381 N N . ILE A 1 182 ? -8.18 -26.031 -8.07 1 96.69 182 ILE A N 1
ATOM 1382 C CA . ILE A 1 182 ? -9.242 -26.203 -9.062 1 96.69 182 ILE A CA 1
ATOM 1383 C C . ILE A 1 182 ? -10.602 -26.125 -8.375 1 96.69 182 ILE A C 1
ATOM 1385 O O . ILE A 1 182 ? -11.641 -26.016 -9.047 1 96.69 182 ILE A O 1
ATOM 1389 N N . TYR A 1 183 ? -10.633 -26.094 -7.027 1 96.75 183 TYR A N 1
ATOM 1390 C CA . TYR A 1 183 ? -11.891 -26.125 -6.297 1 96.75 183 TYR A CA 1
ATOM 1391 C C . TYR A 1 183 ? -12.273 -24.719 -5.82 1 96.75 183 TYR A C 1
ATOM 1393 O O . TYR A 1 183 ? -13.305 -24.547 -5.168 1 96.75 183 TYR A O 1
ATOM 1401 N N . GLY A 1 184 ? -11.414 -23.734 -6.094 1 97.56 184 GLY A N 1
ATOM 1402 C CA . GLY A 1 184 ? -11.828 -22.375 -5.77 1 97.56 184 GLY A CA 1
ATOM 1403 C C . GLY A 1 184 ? -10.688 -21.5 -5.27 1 97.56 184 GLY A C 1
ATOM 1404 O O . GLY A 1 184 ? -9.547 -21.969 -5.176 1 97.56 184 GLY A O 1
ATOM 1405 N N . VAL A 1 185 ? -11.023 -20.25 -5.016 1 98.81 185 VAL A N 1
ATOM 1406 C CA . VAL A 1 185 ? -10.094 -19.234 -4.535 1 98.81 185 VAL A CA 1
ATOM 1407 C C . VAL A 1 185 ? -10.516 -18.75 -3.152 1 98.81 185 VAL A C 1
ATOM 1409 O O . VAL A 1 185 ? -11.695 -18.453 -2.926 1 98.81 185 VAL A O 1
ATOM 1412 N N . HIS A 1 186 ? -9.57 -18.656 -2.232 1 98.69 186 HIS A N 1
ATOM 1413 C CA . HIS A 1 186 ? -9.875 -18.25 -0.865 1 98.69 186 HIS A CA 1
ATOM 1414 C C . HIS A 1 186 ? -8.852 -17.25 -0.346 1 98.69 186 HIS A C 1
ATOM 1416 O O . HIS A 1 186 ? -7.668 -17.328 -0.668 1 98.69 186 HIS A O 1
ATOM 1422 N N . GLY A 1 187 ? -9.336 -16.266 0.396 1 98.25 187 GLY A N 1
ATOM 1423 C CA . GLY A 1 187 ? -8.492 -15.25 0.999 1 98.25 187 GLY A CA 1
ATOM 1424 C C . GLY A 1 187 ? -8.484 -15.305 2.516 1 98.25 187 GLY A C 1
ATOM 1425 O O . GLY A 1 187 ? -9.516 -15.578 3.137 1 98.25 187 GLY A O 1
ATOM 1426 N N . PHE A 1 188 ? -7.363 -15.023 3.047 1 98.06 188 PHE A N 1
ATOM 1427 C CA . PHE A 1 188 ? -7.148 -15.062 4.488 1 98.06 188 PHE A CA 1
ATOM 1428 C C . PHE A 1 188 ? -6.465 -13.789 4.969 1 98.06 188 PHE A C 1
ATOM 1430 O O . PHE A 1 188 ? -5.598 -13.242 4.281 1 98.06 188 PHE A O 1
ATOM 1437 N N . THR A 1 189 ? -6.82 -13.352 6.137 1 96.44 189 THR A N 1
ATOM 1438 C CA . THR A 1 189 ? -6.207 -12.188 6.77 1 96.44 189 THR A CA 1
ATOM 1439 C C . THR A 1 189 ? -5.383 -12.602 7.984 1 96.44 189 THR A C 1
ATOM 1441 O O . THR A 1 189 ? -5.824 -13.422 8.789 1 96.44 189 THR A O 1
ATOM 1444 N N . TYR A 1 190 ? -4.211 -12.055 8.055 1 96.12 190 TYR A N 1
ATOM 1445 C CA . TYR A 1 190 ? -3.303 -12.359 9.156 1 96.12 190 TYR A CA 1
ATOM 1446 C C . TYR A 1 190 ? -3.629 -11.516 10.383 1 96.12 190 TYR A C 1
ATOM 1448 O O . TYR A 1 190 ? -3.795 -10.305 10.281 1 96.12 190 TYR A O 1
ATOM 1456 N N . ASP A 1 191 ? -3.734 -12.133 11.492 1 93.12 191 ASP A N 1
ATOM 1457 C CA . ASP A 1 191 ? -3.869 -11.461 12.781 1 93.12 191 ASP A CA 1
ATOM 1458 C C . ASP A 1 191 ? -2.584 -11.578 13.594 1 93.12 191 ASP A C 1
ATOM 1460 O O . ASP A 1 191 ? -2.301 -12.633 14.172 1 93.12 191 ASP A O 1
ATOM 1464 N N . PRO A 1 192 ? -1.878 -10.523 13.68 1 88.94 192 PRO A N 1
ATOM 1465 C CA . PRO A 1 192 ? -0.602 -10.594 14.398 1 88.94 192 PRO A CA 1
ATOM 1466 C C . PRO A 1 192 ? -0.775 -10.859 15.891 1 88.94 192 PRO A C 1
ATOM 1468 O O . PRO A 1 192 ? 0.16 -11.312 16.547 1 88.94 192 PRO A O 1
ATOM 1471 N N . THR A 1 193 ? -1.905 -10.562 16.453 1 86.62 193 THR A N 1
ATOM 1472 C CA . THR A 1 193 ? -2.133 -10.734 17.875 1 86.62 193 THR A CA 1
ATOM 1473 C C . THR A 1 193 ? -2.107 -12.211 18.25 1 86.62 193 THR A C 1
ATOM 1475 O O . THR A 1 193 ? -1.637 -12.578 19.328 1 86.62 193 THR A O 1
ATOM 1478 N N . VAL A 1 194 ? -2.623 -13.039 17.375 1 89.5 194 VAL A N 1
ATOM 1479 C CA . VAL A 1 194 ? -2.676 -14.469 17.672 1 89.5 194 VAL A CA 1
ATOM 1480 C C . VAL A 1 194 ? -1.78 -15.234 16.703 1 89.5 194 VAL A C 1
ATOM 1482 O O . VAL A 1 194 ? -1.687 -16.453 16.781 1 89.5 194 VAL A O 1
ATOM 1485 N N . ASN A 1 195 ? -1.165 -14.484 15.766 1 91.12 195 ASN A N 1
ATOM 1486 C CA . ASN A 1 195 ? -0.216 -15.047 14.805 1 91.12 195 ASN A CA 1
ATOM 1487 C C . ASN A 1 195 ? -0.859 -16.141 13.953 1 91.12 195 ASN A C 1
ATOM 1489 O O . ASN A 1 195 ? -0.326 -17.234 13.844 1 91.12 195 ASN A O 1
ATOM 1493 N N . GLN A 1 196 ? -2.021 -15.82 13.398 1 93.62 196 GLN A N 1
ATOM 1494 C CA . GLN A 1 196 ? -2.752 -16.766 12.562 1 93.62 196 GLN A CA 1
ATOM 1495 C C . GLN A 1 196 ? -3.443 -16.062 11.398 1 93.62 196 GLN A C 1
ATOM 1497 O O . GLN A 1 196 ? -3.785 -14.883 11.5 1 93.62 196 GLN A O 1
ATOM 1502 N N . PHE A 1 197 ? -3.572 -16.844 10.359 1 96.81 197 PHE A N 1
ATOM 1503 C CA . PHE A 1 197 ? -4.414 -16.406 9.25 1 96.81 197 PHE A CA 1
ATOM 1504 C C . PHE A 1 197 ? -5.844 -16.891 9.43 1 96.81 197 PHE A C 1
ATOM 1506 O O . PHE A 1 197 ? -6.07 -18.047 9.82 1 96.81 197 PHE A O 1
ATOM 1513 N N . PHE A 1 198 ? -6.797 -16.016 9.133 1 96.69 198 PHE A N 1
ATOM 1514 C CA . PHE A 1 198 ? -8.203 -16.375 9.242 1 96.69 198 PHE A CA 1
ATOM 1515 C C . PHE A 1 198 ? -8.906 -16.219 7.898 1 96.69 198 PHE A C 1
ATOM 1517 O O . PHE A 1 198 ? -8.609 -15.281 7.141 1 96.69 198 PHE A O 1
ATOM 1524 N N . LEU A 1 199 ? -9.812 -17.125 7.66 1 97.5 199 LEU A N 1
ATOM 1525 C CA . LEU A 1 199 ? -10.586 -17.062 6.422 1 97.5 199 LEU A CA 1
ATOM 1526 C C . LEU A 1 199 ? -11.492 -15.844 6.406 1 97.5 199 LEU A C 1
ATOM 1528 O O . LEU A 1 199 ? -12.453 -15.773 7.184 1 97.5 199 LEU A O 1
ATOM 1532 N N . THR A 1 200 ? -11.18 -14.938 5.52 1 95.5 200 THR A N 1
ATOM 1533 C CA . THR A 1 200 ? -11.969 -13.711 5.461 1 95.5 200 THR A CA 1
ATOM 1534 C C . THR A 1 200 ? -12.727 -13.617 4.141 1 95.5 200 THR A C 1
ATOM 1536 O O . THR A 1 200 ? -13.758 -12.945 4.059 1 95.5 200 THR A O 1
ATOM 1539 N N . HIS A 1 201 ? -12.211 -14.242 3.105 1 96.06 201 HIS A N 1
ATOM 1540 C CA . HIS A 1 201 ? -12.836 -14.25 1.787 1 96.06 201 HIS A CA 1
ATOM 1541 C C . HIS A 1 201 ? -13.008 -15.664 1.259 1 96.06 201 HIS A C 1
ATOM 1543 O O . HIS A 1 201 ? -12.227 -16.109 0.41 1 96.06 201 HIS A O 1
ATOM 1549 N N . PRO A 1 202 ? -14.047 -16.344 1.698 1 96.25 202 PRO A N 1
ATOM 1550 C CA . PRO A 1 202 ? -14.297 -17.688 1.165 1 96.25 202 PRO A CA 1
ATOM 1551 C C . PRO A 1 202 ? -14.836 -17.656 -0.263 1 96.25 202 PRO A C 1
ATOM 1553 O O . PRO A 1 202 ? -15.648 -16.797 -0.605 1 96.25 202 PRO A O 1
ATOM 1556 N N . ALA A 1 203 ? -14.398 -18.484 -1.12 1 97.12 203 ALA A N 1
ATOM 1557 C CA . ALA A 1 203 ? -14.906 -18.672 -2.475 1 97.12 203 ALA A CA 1
ATOM 1558 C C . ALA A 1 203 ? -14.953 -17.359 -3.242 1 97.12 203 ALA A C 1
ATOM 1560 O O . ALA A 1 203 ? -16 -16.984 -3.777 1 97.12 203 ALA A O 1
ATOM 1561 N N . LEU A 1 204 ? -13.852 -16.75 -3.322 1 97.81 204 LEU A N 1
ATOM 1562 C CA . LEU A 1 204 ? -13.719 -15.445 -3.963 1 97.81 204 LEU A CA 1
ATOM 1563 C C . LEU A 1 204 ? -14.039 -15.539 -5.449 1 97.81 204 LEU A C 1
ATOM 1565 O O . LEU A 1 204 ? -13.617 -16.469 -6.125 1 97.81 204 LEU A O 1
ATOM 1569 N N . ARG A 1 205 ? -14.82 -14.594 -5.875 1 98.44 205 ARG A N 1
ATOM 1570 C CA . ARG A 1 205 ? -15.125 -14.43 -7.293 1 98.44 205 ARG A CA 1
ATOM 1571 C C . ARG A 1 205 ? -14.781 -13.023 -7.766 1 98.44 205 ARG A C 1
ATOM 1573 O O . ARG A 1 205 ? -15.109 -12.039 -7.098 1 98.44 205 ARG A O 1
ATOM 1580 N N . MET A 1 206 ? -14.156 -12.984 -8.836 1 98.5 206 MET A N 1
ATOM 1581 C CA . MET A 1 206 ? -13.875 -11.688 -9.445 1 98.5 206 MET A CA 1
ATOM 1582 C C . MET A 1 206 ? -15.117 -11.117 -10.117 1 98.5 206 MET A C 1
ATOM 1584 O O . MET A 1 206 ? -15.797 -11.812 -10.875 1 98.5 206 MET A O 1
ATOM 1588 N N . PRO A 1 207 ? -15.469 -9.859 -9.805 1 98.56 207 PRO A N 1
ATOM 1589 C CA . PRO A 1 207 ? -16.594 -9.242 -10.531 1 98.56 207 PRO A CA 1
ATOM 1590 C C . PRO A 1 207 ? -16.391 -9.25 -12.047 1 98.56 207 PRO A C 1
ATOM 1592 O O . PRO A 1 207 ? -15.258 -9.078 -12.523 1 98.56 207 PRO A O 1
ATOM 1595 N N . GLU A 1 208 ? -17.438 -9.375 -12.766 1 98.19 208 GLU A N 1
ATOM 1596 C CA . GLU A 1 208 ? -17.359 -9.477 -14.219 1 98.19 208 GLU A CA 1
ATOM 1597 C C . GLU A 1 208 ? -16.891 -8.164 -14.844 1 98.19 208 GLU A C 1
ATOM 1599 O O . GLU A 1 208 ? -16.391 -8.156 -15.969 1 98.19 208 GLU A O 1
ATOM 1604 N N . ASN A 1 209 ? -17.172 -7.105 -14.141 1 97.69 209 ASN A N 1
ATOM 1605 C CA . ASN A 1 209 ? -16.766 -5.758 -14.539 1 97.69 209 ASN A CA 1
ATOM 1606 C C . ASN A 1 209 ? -16.25 -4.961 -13.344 1 97.69 209 ASN A C 1
ATOM 1608 O O . ASN A 1 209 ? -16.359 -5.402 -12.203 1 97.69 209 ASN A O 1
ATOM 1612 N N . GLY A 1 210 ? -15.547 -3.865 -13.617 1 96.69 210 GLY A N 1
ATOM 1613 C CA . GLY A 1 210 ? -15.031 -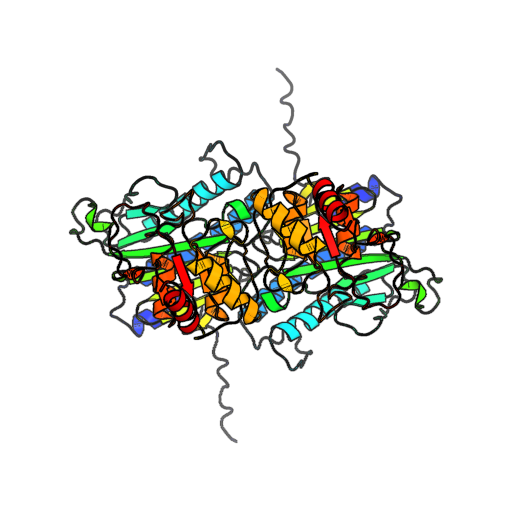2.99 -12.57 1 96.69 210 GLY A CA 1
ATOM 1614 C C . GLY A 1 210 ? -14.875 -1.552 -13.031 1 96.69 210 GLY A C 1
ATOM 1615 O O . GLY A 1 210 ? -15.227 -1.209 -14.156 1 96.69 210 GLY A O 1
ATOM 1616 N N . ILE A 1 211 ? -14.398 -0.763 -12.109 1 94.56 211 ILE A N 1
ATOM 1617 C CA . ILE A 1 211 ? -14.352 0.661 -12.422 1 94.56 211 ILE A CA 1
ATOM 1618 C C . ILE A 1 211 ? -12.906 1.151 -12.383 1 94.56 211 ILE A C 1
ATOM 1620 O O . ILE A 1 211 ? -12.648 2.355 -12.469 1 94.56 211 ILE A O 1
ATOM 1624 N N . THR A 1 212 ? -11.938 0.234 -12.242 1 96.88 212 THR A N 1
ATOM 1625 C CA . THR A 1 212 ? -10.539 0.647 -12.156 1 96.88 212 THR A CA 1
ATOM 1626 C C . THR A 1 212 ? -9.688 -0.092 -13.188 1 96.88 212 THR A C 1
ATOM 1628 O O . THR A 1 212 ? -10.047 -1.188 -13.617 1 96.88 212 THR A O 1
ATOM 1631 N N . TYR A 1 213 ? -8.625 0.547 -13.625 1 97.62 213 TYR A N 1
ATOM 1632 C CA . TYR A 1 213 ? -7.602 -0.09 -14.445 1 97.62 213 TYR A CA 1
ATOM 1633 C C . TYR A 1 213 ? -6.207 0.327 -14 1 97.62 213 TYR A C 1
ATOM 1635 O O . TYR A 1 213 ? -6.027 1.406 -13.43 1 97.62 213 TYR A O 1
ATOM 1643 N N . ALA A 1 214 ? -5.305 -0.553 -14.148 1 97.69 214 ALA A N 1
ATOM 1644 C CA . ALA A 1 214 ? -3.928 -0.331 -13.719 1 97.69 214 ALA A CA 1
ATOM 1645 C C . ALA A 1 214 ? -2.963 -0.431 -14.891 1 97.69 214 ALA A C 1
ATOM 1647 O O . ALA A 1 214 ? -2.934 -1.443 -15.594 1 97.69 214 ALA A O 1
ATOM 1648 N N . ILE A 1 215 ? -2.191 0.563 -15.094 1 96.06 215 ILE A N 1
ATOM 1649 C CA . ILE A 1 215 ? -1.162 0.602 -16.125 1 96.06 215 ILE A CA 1
ATOM 1650 C C . ILE A 1 215 ? -0.169 1.723 -15.828 1 96.06 215 ILE A C 1
ATOM 1652 O O . ILE A 1 215 ? -0.526 2.725 -15.203 1 96.06 215 ILE A O 1
ATOM 1656 N N . ASN A 1 216 ? 1.034 1.548 -16.203 1 93 216 ASN A N 1
ATOM 1657 C CA . ASN A 1 216 ? 1.988 2.648 -16.141 1 93 216 ASN A CA 1
ATOM 1658 C C . ASN A 1 216 ? 1.803 3.625 -17.297 1 93 216 ASN A C 1
ATOM 1660 O O . ASN A 1 216 ? 2.354 3.422 -18.375 1 93 216 ASN A O 1
ATOM 1664 N N . HIS A 1 217 ? 1.221 4.742 -17.031 1 92.69 217 HIS A N 1
ATOM 1665 C CA . HIS A 1 217 ? 0.841 5.699 -18.062 1 92.69 217 HIS A CA 1
ATOM 1666 C C . HIS A 1 217 ? 2.068 6.383 -18.656 1 92.69 217 HIS A C 1
ATOM 1668 O O . HIS A 1 217 ? 1.98 7.02 -19.719 1 92.69 217 HIS A O 1
ATOM 1674 N N . SER A 1 218 ? 3.15 6.223 -18 1 87.62 218 SER A N 1
ATOM 1675 C CA . SER A 1 218 ? 4.371 6.875 -18.469 1 87.62 218 SER A CA 1
ATOM 1676 C C . SER A 1 218 ? 4.77 6.383 -19.859 1 87.62 218 SER A C 1
ATOM 1678 O O . SER A 1 218 ? 5.434 7.102 -20.609 1 87.62 218 SER A O 1
ATOM 1680 N N . TYR A 1 219 ? 4.312 5.215 -20.188 1 88.5 219 TYR A N 1
ATOM 1681 C CA . TYR A 1 219 ? 4.75 4.605 -21.438 1 88.5 219 TYR A CA 1
ATOM 1682 C C . TYR A 1 219 ? 3.648 4.668 -22.484 1 88.5 219 TYR A C 1
ATOM 1684 O O . TYR A 1 219 ? 3.717 3.98 -23.5 1 88.5 219 TYR A O 1
ATOM 1692 N N . LEU A 1 220 ? 2.707 5.484 -22.234 1 90 220 LEU A N 1
ATOM 1693 C CA . LEU A 1 220 ? 1.502 5.512 -23.062 1 90 220 LEU A CA 1
ATOM 1694 C C . LEU A 1 220 ? 1.855 5.547 -24.547 1 90 220 LEU A C 1
ATOM 1696 O O . LEU A 1 220 ? 1.35 4.738 -25.328 1 90 220 LEU A O 1
ATOM 1700 N N . HIS A 1 221 ? 2.783 6.359 -24.969 1 88.56 221 HIS A N 1
ATOM 1701 C CA . HIS A 1 221 ? 3.07 6.57 -26.391 1 88.56 221 HIS A CA 1
ATOM 1702 C C . HIS A 1 221 ? 3.947 5.453 -26.938 1 88.56 221 HIS A C 1
ATOM 1704 O O . HIS A 1 221 ? 4.113 5.336 -28.156 1 88.56 221 HIS A O 1
ATOM 1710 N N . THR A 1 222 ? 4.496 4.641 -26.078 1 90.31 222 THR A N 1
ATOM 1711 C CA . THR A 1 222 ? 5.348 3.543 -26.516 1 90.31 222 THR A CA 1
ATOM 1712 C C . THR A 1 222 ? 4.539 2.254 -26.641 1 90.31 222 THR A C 1
ATOM 1714 O O . THR A 1 222 ? 5.035 1.254 -27.172 1 90.31 222 THR A O 1
ATOM 1717 N N . PHE A 1 223 ? 3.297 2.295 -26.234 1 92.94 223 PHE A N 1
ATOM 1718 C CA . PHE A 1 223 ? 2.447 1.113 -26.312 1 92.94 223 PHE A CA 1
ATOM 1719 C C . PHE A 1 223 ? 1.901 0.921 -27.719 1 92.94 223 PHE A C 1
ATOM 1721 O O . PHE A 1 223 ? 1.823 1.875 -28.5 1 92.94 223 PHE A O 1
ATOM 1728 N N . PRO A 1 224 ? 1.561 -0.355 -28.047 1 92.5 224 PRO A N 1
ATOM 1729 C CA . PRO A 1 224 ? 0.835 -0.563 -29.297 1 92.5 224 PRO A CA 1
ATOM 1730 C C . PRO A 1 224 ? -0.455 0.25 -29.375 1 92.5 224 PRO A C 1
ATOM 1732 O O . PRO A 1 224 ? -1.049 0.572 -28.344 1 92.5 224 PRO A O 1
ATOM 1735 N N . HIS A 1 225 ? -0.945 0.481 -30.547 1 93.19 225 HIS A N 1
ATOM 1736 C CA . HIS A 1 225 ? -2.1 1.34 -30.781 1 93.19 225 HIS A CA 1
ATOM 1737 C C . HIS A 1 225 ? -3.35 0.784 -30.109 1 93.19 225 HIS A C 1
ATOM 1739 O O . HIS A 1 225 ? -4.18 1.545 -29.594 1 93.19 225 HIS A O 1
ATOM 1745 N N . TYR A 1 226 ? -3.5 -0.449 -30.125 1 93.38 226 TYR A N 1
ATOM 1746 C CA . TYR A 1 226 ? -4.719 -1.018 -29.562 1 93.38 226 TYR A CA 1
ATOM 1747 C C . TYR A 1 226 ? -4.781 -0.786 -28.062 1 93.38 226 TYR A C 1
ATOM 1749 O O . TYR A 1 226 ? -5.867 -0.66 -27.484 1 93.38 226 TYR A O 1
ATOM 1757 N N . ILE A 1 227 ? -3.623 -0.703 -27.391 1 95.5 227 ILE A N 1
ATOM 1758 C CA . ILE A 1 227 ? -3.58 -0.388 -25.969 1 95.5 227 ILE A CA 1
ATOM 1759 C C . ILE A 1 227 ? -3.936 1.081 -25.75 1 95.5 227 ILE A C 1
ATOM 1761 O O . ILE A 1 227 ? -4.695 1.414 -24.844 1 95.5 227 ILE A O 1
ATOM 1765 N N . GLN A 1 228 ? -3.357 1.936 -26.562 1 93.75 228 GLN A N 1
ATOM 1766 C CA . GLN A 1 228 ? -3.676 3.357 -26.469 1 93.75 228 GLN A CA 1
ATOM 1767 C C . GLN A 1 228 ? -5.172 3.598 -26.656 1 93.75 228 GLN A C 1
ATOM 1769 O O . GLN A 1 228 ? -5.77 4.391 -25.922 1 93.75 228 GLN A O 1
ATOM 1774 N N . ASN A 1 229 ? -5.762 2.896 -27.594 1 94.81 229 ASN A N 1
ATOM 1775 C CA . ASN A 1 229 ? -7.199 2.988 -27.828 1 94.81 229 ASN A CA 1
ATOM 1776 C C . ASN A 1 229 ? -7.996 2.506 -26.625 1 94.81 229 ASN A C 1
ATOM 1778 O O . ASN A 1 229 ? -9.023 3.092 -26.281 1 94.81 229 ASN A O 1
ATOM 1782 N N . TYR A 1 230 ? -7.531 1.448 -26.062 1 96.44 230 TYR A N 1
ATOM 1783 C CA . TYR A 1 230 ? -8.227 0.916 -24.891 1 96.44 230 TYR A CA 1
ATOM 1784 C C . TYR A 1 230 ? -8.164 1.893 -23.719 1 96.44 230 TYR A C 1
ATOM 1786 O O . TYR A 1 230 ? -9.141 2.055 -22.984 1 96.44 230 TYR A O 1
ATOM 1794 N N . ILE A 1 231 ? -7.027 2.48 -23.516 1 94.81 231 ILE A N 1
ATOM 1795 C CA . ILE A 1 231 ? -6.871 3.471 -22.453 1 94.81 231 ILE A CA 1
ATOM 1796 C C . ILE A 1 231 ? -7.805 4.648 -22.703 1 94.81 231 ILE A C 1
ATOM 1798 O O . ILE A 1 231 ? -8.438 5.16 -21.766 1 94.81 231 ILE A O 1
ATOM 1802 N N . ALA A 1 232 ? -7.898 5.082 -23.922 1 92.94 232 ALA A N 1
ATOM 1803 C CA . ALA A 1 232 ? -8.836 6.141 -24.281 1 92.94 232 ALA A CA 1
ATOM 1804 C C . ALA A 1 232 ? -10.273 5.73 -23.969 1 92.94 232 ALA A C 1
ATOM 1806 O O . ALA A 1 232 ? -11.062 6.547 -23.484 1 92.94 232 ALA A O 1
ATOM 1807 N N . TYR A 1 233 ? -10.562 4.508 -24.297 1 94.06 233 TYR A N 1
ATOM 1808 C CA . TYR A 1 233 ? -11.875 3.965 -23.969 1 94.06 233 TYR A CA 1
ATOM 1809 C C . TYR A 1 233 ? -12.133 4.023 -22.469 1 94.06 233 TYR A C 1
ATOM 1811 O O . TYR A 1 233 ? -13.203 4.453 -22.047 1 94.06 233 TYR A O 1
ATOM 1819 N N . CYS A 1 234 ? -11.141 3.584 -21.672 1 94.56 234 CYS A N 1
ATOM 1820 C CA . CYS A 1 234 ? -11.273 3.615 -20.219 1 94.56 234 CYS A CA 1
ATOM 1821 C C . CYS A 1 234 ? -11.562 5.031 -19.719 1 94.56 234 CYS A C 1
ATOM 1823 O O . CYS A 1 234 ? -12.383 5.227 -18.828 1 94.56 234 CYS A O 1
ATOM 1825 N N . ARG A 1 235 ? -10.922 5.949 -20.281 1 91.38 235 ARG A N 1
ATOM 1826 C CA . ARG A 1 235 ? -11.109 7.348 -19.891 1 91.38 235 ARG A CA 1
ATOM 1827 C C . ARG A 1 235 ? -12.516 7.828 -20.234 1 91.38 235 ARG A C 1
ATOM 1829 O O . ARG A 1 235 ? -13.148 8.516 -19.438 1 91.38 235 ARG A O 1
ATOM 1836 N N . ARG A 1 236 ? -13.008 7.477 -21.391 1 91.12 236 ARG A N 1
ATOM 1837 C CA . ARG A 1 236 ? -14.352 7.859 -21.812 1 91.12 236 ARG A CA 1
ATOM 1838 C C . ARG A 1 236 ? -15.398 7.266 -20.875 1 91.12 236 ARG A C 1
ATOM 1840 O O . ARG A 1 236 ? -16.438 7.891 -20.625 1 91.12 236 ARG A O 1
ATOM 1847 N N . GLN A 1 237 ? -15.07 6.113 -20.422 1 90.81 237 GLN A N 1
ATOM 1848 C CA . GLN A 1 237 ? -15.992 5.449 -19.5 1 90.81 237 GLN A CA 1
ATOM 1849 C C . GLN A 1 237 ? -15.797 5.941 -18.062 1 90.81 237 GLN A C 1
ATOM 1851 O O . GLN A 1 237 ? -16.453 5.461 -17.141 1 90.81 237 GLN A O 1
ATOM 1856 N N . GLU A 1 238 ? -14.773 6.828 -17.859 1 88.56 238 GLU A N 1
ATOM 1857 C CA . GLU A 1 238 ? -14.461 7.445 -16.578 1 88.56 238 GLU A CA 1
ATOM 1858 C C . GLU A 1 238 ? -14.016 6.398 -15.562 1 88.56 238 GLU A C 1
ATOM 1860 O O . GLU A 1 238 ? -14.43 6.438 -14.398 1 88.56 238 GLU A O 1
ATOM 1865 N N . LEU A 1 239 ? -13.312 5.395 -16.078 1 94.38 239 LEU A N 1
ATOM 1866 C CA . LEU A 1 239 ? -12.695 4.438 -15.164 1 94.38 239 LEU A CA 1
ATOM 1867 C C . LEU A 1 239 ? -11.523 5.078 -14.422 1 94.38 239 LEU A C 1
ATOM 1869 O O . LEU A 1 239 ? -10.797 5.895 -14.984 1 94.38 239 LEU A O 1
ATOM 1873 N N . THR A 1 240 ? -11.367 4.684 -13.203 1 93.81 240 THR A N 1
ATOM 1874 C CA . THR A 1 240 ? -10.32 5.266 -12.375 1 93.81 240 THR A CA 1
ATOM 1875 C C . THR A 1 240 ? -9 4.527 -12.57 1 93.81 240 THR A C 1
ATOM 1877 O O . THR A 1 240 ? -8.961 3.297 -12.562 1 93.81 240 THR A O 1
ATOM 1880 N N . SER A 1 241 ? -7.961 5.297 -12.734 1 95 241 SER A N 1
ATOM 1881 C CA . SER A 1 241 ? -6.629 4.715 -12.852 1 95 241 SER A CA 1
ATOM 1882 C C . SER A 1 241 ? -5.973 4.559 -11.484 1 95 241 SER A C 1
ATOM 1884 O O . SER A 1 241 ? -5.926 5.512 -10.703 1 95 241 SER A O 1
ATOM 1886 N N . ARG A 1 242 ? -5.562 3.375 -11.148 1 95.75 242 ARG A N 1
ATOM 1887 C CA . ARG A 1 242 ? -4.742 3.047 -9.984 1 95.75 242 ARG A CA 1
ATOM 1888 C C . ARG A 1 242 ? -3.533 2.209 -10.383 1 95.75 242 ARG A C 1
ATOM 1890 O O . ARG A 1 242 ? -3.674 1.202 -11.086 1 95.75 242 ARG A O 1
ATOM 1897 N N . TYR A 1 243 ? -2.365 2.633 -9.93 1 96.38 243 TYR A N 1
ATOM 1898 C CA . TYR A 1 243 ? -1.151 1.905 -10.281 1 96.38 243 TYR A CA 1
ATOM 1899 C C . TYR A 1 243 ? -0.095 2.049 -9.195 1 96.38 243 TYR A C 1
ATOM 1901 O O . TYR A 1 243 ? 0.501 3.115 -9.031 1 96.38 243 TYR A O 1
ATOM 1909 N N . THR A 1 244 ? 0.206 0.978 -8.492 1 94.06 244 THR A N 1
ATOM 1910 C CA . THR A 1 244 ? 1.115 1.016 -7.352 1 94.06 244 THR A CA 1
ATOM 1911 C C . THR A 1 244 ? 2.52 0.586 -7.766 1 94.06 244 THR A C 1
ATOM 1913 O O . THR A 1 244 ? 3.494 0.881 -7.07 1 94.06 244 THR A O 1
ATOM 1916 N N . GLY A 1 245 ? 2.584 -0.211 -8.797 1 92.06 245 GLY A N 1
ATOM 1917 C CA . GLY A 1 245 ? 3.877 -0.733 -9.211 1 92.06 245 GLY A CA 1
ATOM 1918 C C . GLY A 1 245 ? 4.188 -2.096 -8.617 1 92.06 245 GLY A C 1
ATOM 1919 O O . GLY A 1 245 ? 5.258 -2.654 -8.859 1 92.06 245 GLY A O 1
ATOM 1920 N N . ALA A 1 246 ? 3.322 -2.633 -7.879 1 94.81 246 ALA A N 1
ATOM 1921 C CA . ALA A 1 246 ? 3.389 -4.012 -7.406 1 94.81 246 ALA A CA 1
ATOM 1922 C C . ALA A 1 246 ? 2.271 -4.855 -8.016 1 94.81 246 ALA A C 1
ATOM 1924 O O . ALA A 1 246 ? 1.091 -4.625 -7.738 1 94.81 246 ALA A O 1
ATOM 1925 N N . LEU A 1 247 ? 2.629 -5.789 -8.766 1 97.38 247 LEU A N 1
ATOM 1926 C CA . LEU A 1 247 ? 1.692 -6.625 -9.508 1 97.38 247 LEU A CA 1
ATOM 1927 C C . LEU A 1 247 ? 0.653 -7.242 -8.578 1 97.38 247 LEU A C 1
ATOM 1929 O O . LEU A 1 247 ? -0.546 -7.191 -8.859 1 97.38 247 LEU A O 1
ATOM 1933 N N . VAL A 1 248 ? 1.063 -7.738 -7.449 1 98.19 248 VAL A N 1
ATOM 1934 C CA . VAL A 1 248 ? 0.186 -8.43 -6.508 1 98.19 248 VAL A CA 1
ATOM 1935 C C . VAL A 1 248 ? -0.849 -7.453 -5.953 1 98.19 248 VAL A C 1
ATOM 1937 O O . VAL A 1 248 ? -2.031 -7.785 -5.852 1 98.19 248 VAL A O 1
ATOM 1940 N N . ALA A 1 249 ? -0.416 -6.273 -5.598 1 98 249 ALA A N 1
ATOM 1941 C CA . ALA A 1 249 ? -1.314 -5.277 -5.02 1 98 249 ALA A CA 1
ATOM 1942 C C . ALA A 1 249 ? -2.365 -4.832 -6.035 1 98 249 ALA A C 1
ATOM 1944 O O . ALA A 1 249 ? -3.551 -4.746 -5.711 1 98 249 ALA A O 1
ATOM 1945 N N . ASP A 1 250 ? -1.933 -4.559 -7.234 1 97.75 250 ASP A N 1
ATOM 1946 C CA . ASP A 1 250 ? -2.848 -4.117 -8.281 1 97.75 250 ASP A CA 1
ATOM 1947 C C . ASP A 1 250 ? -3.832 -5.223 -8.656 1 97.75 250 ASP A C 1
ATOM 1949 O O . ASP A 1 250 ? -5.016 -4.957 -8.875 1 97.75 250 ASP A O 1
ATOM 1953 N N . PHE A 1 251 ? -3.34 -6.461 -8.688 1 98.75 251 PHE A N 1
ATOM 1954 C CA . PHE A 1 251 ? -4.211 -7.59 -8.992 1 98.75 251 PHE A CA 1
ATOM 1955 C C . PHE A 1 251 ? -5.23 -7.801 -7.875 1 98.75 251 PHE A C 1
ATOM 1957 O O . PHE A 1 251 ? -6.406 -8.055 -8.141 1 98.75 251 PHE A O 1
ATOM 1964 N N . HIS A 1 252 ? -4.766 -7.715 -6.641 1 98.69 252 HIS A N 1
ATOM 1965 C CA . HIS A 1 252 ? -5.629 -7.957 -5.488 1 98.69 252 HIS A CA 1
ATOM 1966 C C . HIS A 1 252 ? -6.832 -7.023 -5.496 1 98.69 252 HIS A C 1
ATOM 1968 O O . HIS A 1 252 ? -7.957 -7.449 -5.215 1 98.69 252 HIS A O 1
ATOM 1974 N N . ARG A 1 253 ? -6.617 -5.758 -5.805 1 97.88 253 ARG A N 1
ATOM 1975 C CA . ARG A 1 253 ? -7.719 -4.809 -5.922 1 97.88 253 ARG A CA 1
ATOM 1976 C C . ARG A 1 253 ? -8.758 -5.301 -6.922 1 97.88 253 ARG A C 1
ATOM 1978 O O . ARG A 1 253 ? -9.961 -5.273 -6.641 1 97.88 253 ARG A O 1
ATOM 1985 N N . HIS A 1 254 ? -8.281 -5.754 -8.062 1 98.44 254 HIS A N 1
ATOM 1986 C CA . HIS A 1 254 ? -9.18 -6.133 -9.148 1 98.44 254 HIS A CA 1
ATOM 1987 C C . HIS A 1 254 ? -9.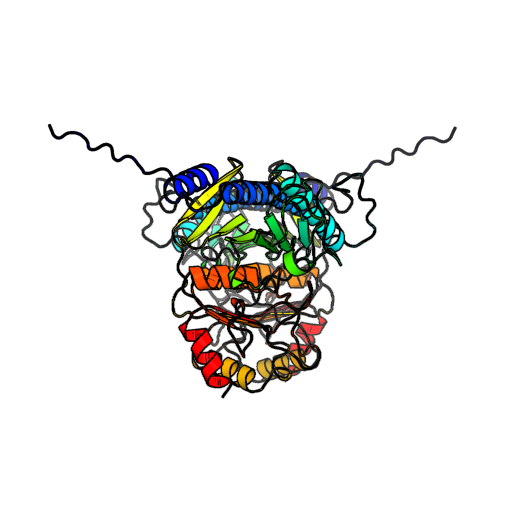875 -7.457 -8.852 1 98.44 254 HIS A C 1
ATOM 1989 O O . HIS A 1 254 ? -11.016 -7.672 -9.273 1 98.44 254 HIS A O 1
ATOM 1995 N N . LEU A 1 255 ? -9.141 -8.312 -8.125 1 98.75 255 LEU A N 1
ATOM 1996 C CA . LEU A 1 255 ? -9.773 -9.555 -7.691 1 98.75 255 LEU A CA 1
ATOM 1997 C C . LEU A 1 255 ? -11.008 -9.273 -6.836 1 98.75 255 LEU A C 1
ATOM 1999 O O . LEU A 1 255 ? -12.023 -9.953 -6.965 1 98.75 255 LEU A O 1
ATOM 2003 N N . LEU A 1 256 ? -10.961 -8.258 -6.035 1 97.69 256 LEU A N 1
ATOM 2004 C CA . LEU A 1 256 ? -12.016 -7.973 -5.062 1 97.69 256 LEU A CA 1
ATOM 2005 C C . LEU A 1 256 ? -13.078 -7.059 -5.664 1 97.69 256 LEU A C 1
ATOM 2007 O O . LEU A 1 256 ? -14.266 -7.234 -5.406 1 97.69 256 LEU A O 1
ATOM 2011 N N . GLU A 1 257 ? -12.656 -6.055 -6.492 1 96.88 257 GLU A N 1
ATOM 2012 C CA . GLU A 1 257 ? -13.609 -5.023 -6.895 1 96.88 257 GLU A CA 1
ATOM 2013 C C . GLU A 1 257 ? -13.797 -5.012 -8.406 1 96.88 257 GLU A C 1
ATOM 2015 O O . GLU A 1 257 ? -14.625 -4.254 -8.93 1 96.88 257 GLU A O 1
ATOM 2020 N N . GLY A 1 258 ? -13.109 -5.828 -9.055 1 98.19 258 GLY A N 1
ATOM 2021 C CA . GLY A 1 258 ? -13.141 -5.812 -10.508 1 98.19 258 GLY A CA 1
ATOM 2022 C C . GLY A 1 258 ? -12.227 -4.766 -11.117 1 98.19 258 GLY A C 1
ATOM 2023 O O . GLY A 1 258 ? -11.875 -3.787 -10.461 1 98.19 258 GLY A O 1
ATOM 2024 N N . GLY A 1 259 ? -11.852 -4.992 -12.297 1 98.44 259 GLY A N 1
ATOM 2025 C CA . GLY A 1 259 ? -10.922 -4.125 -13.008 1 98.44 259 GLY A CA 1
ATOM 2026 C C . GLY A 1 259 ? -9.992 -4.887 -13.938 1 98.44 259 GLY A C 1
ATOM 2027 O O . GLY A 1 259 ? -10.203 -6.066 -14.211 1 98.44 259 GLY A O 1
ATOM 2028 N N . ILE A 1 260 ? -8.945 -4.141 -14.43 1 98.69 260 ILE A N 1
ATOM 2029 C CA . ILE A 1 260 ? -8.023 -4.777 -15.359 1 98.69 260 ILE A CA 1
ATOM 2030 C C . ILE A 1 260 ? -6.609 -4.238 -15.133 1 98.69 260 ILE A C 1
ATOM 2032 O O . ILE A 1 260 ? -6.43 -3.047 -14.867 1 98.69 260 ILE A O 1
ATOM 2036 N N . TYR A 1 261 ? -5.703 -5.098 -15.094 1 98.69 261 TYR A N 1
ATOM 2037 C CA . TYR A 1 261 ? -4.277 -4.789 -15.07 1 98.69 261 TYR A CA 1
ATOM 2038 C C . TYR A 1 261 ? -3.65 -4.996 -16.453 1 98.69 261 TYR A C 1
ATOM 2040 O O . TYR A 1 261 ? -3.822 -6.051 -17.062 1 98.69 261 TYR A O 1
ATOM 2048 N N . LEU A 1 262 ? -2.914 -3.977 -16.875 1 97.75 262 LEU A N 1
ATOM 2049 C CA . LEU A 1 262 ? -2.301 -4.02 -18.203 1 97.75 262 LEU A CA 1
ATOM 2050 C C . LEU A 1 262 ? -0.788 -3.852 -18.109 1 97.75 262 LEU A C 1
ATOM 2052 O O . LEU A 1 262 ? -0.303 -2.893 -17.5 1 97.75 262 LEU A O 1
ATOM 2056 N N . TYR A 1 263 ? -0.083 -4.781 -18.656 1 97.38 263 TYR A N 1
ATOM 2057 C CA . TYR A 1 263 ? 1.36 -4.688 -18.844 1 97.38 263 TYR A CA 1
ATOM 2058 C C . TYR A 1 263 ? 1.75 -5.012 -20.281 1 97.38 263 TYR A C 1
ATOM 2060 O O . TYR A 1 263 ? 2.27 -6.098 -20.562 1 97.38 263 TYR A O 1
ATOM 2068 N N . PRO A 1 264 ? 1.527 -4.102 -21.125 1 95.94 264 PRO A N 1
ATOM 2069 C CA . PRO A 1 264 ? 1.812 -4.297 -22.547 1 95.94 264 PRO A CA 1
ATOM 2070 C C . PRO A 1 264 ? 3.307 -4.277 -22.859 1 95.94 264 PRO A C 1
ATOM 2072 O O . PRO A 1 264 ? 4.109 -3.857 -22.031 1 95.94 264 PRO A O 1
ATOM 2075 N N . PRO A 1 265 ? 3.639 -4.801 -24.031 1 94.25 265 PRO A N 1
ATOM 2076 C CA . PRO A 1 265 ? 5.023 -4.605 -24.469 1 94.25 265 PRO A CA 1
ATOM 2077 C C . PRO A 1 265 ? 5.332 -3.154 -24.828 1 94.25 265 PRO A C 1
ATOM 2079 O O . PRO A 1 265 ? 4.418 -2.373 -25.094 1 94.25 265 PRO A O 1
ATOM 2082 N N . THR A 1 266 ? 6.531 -2.822 -24.641 1 88.44 266 THR A N 1
ATOM 2083 C CA . THR A 1 266 ? 7.027 -1.537 -25.125 1 88.44 266 THR A CA 1
ATOM 2084 C C . THR A 1 266 ? 8.055 -1.737 -26.234 1 88.44 266 THR A C 1
ATOM 2086 O O . THR A 1 266 ? 8.492 -2.861 -26.484 1 88.44 266 THR A O 1
ATOM 2089 N N . TYR A 1 267 ? 8.398 -0.653 -26.844 1 85.44 267 TYR A N 1
ATOM 2090 C CA . TYR A 1 267 ? 9.414 -0.744 -27.891 1 85.44 267 TYR A CA 1
ATOM 2091 C C . TYR A 1 267 ? 10.734 -1.252 -27.328 1 85.44 267 TYR A C 1
ATOM 2093 O O . TYR A 1 267 ? 11.422 -2.043 -27.984 1 85.44 267 TYR A O 1
ATOM 2101 N N . LYS A 1 268 ? 11.055 -0.824 -26.125 1 83.56 268 LYS A N 1
ATOM 2102 C CA . LYS A 1 268 ? 12.297 -1.22 -25.484 1 83.56 268 LYS A CA 1
ATOM 2103 C C . LYS A 1 268 ? 12.227 -2.656 -24.969 1 83.56 268 LYS A C 1
ATOM 2105 O O . LYS A 1 268 ? 13.25 -3.332 -24.844 1 83.56 268 LYS A O 1
ATOM 2110 N N . ARG A 1 269 ? 11.008 -3.16 -24.703 1 89.31 269 ARG A N 1
ATOM 2111 C CA . ARG A 1 269 ? 10.773 -4.504 -24.188 1 89.31 269 ARG A CA 1
ATOM 2112 C C . ARG A 1 269 ? 9.625 -5.18 -24.922 1 89.31 269 ARG A C 1
ATOM 2114 O O . ARG A 1 269 ? 8.539 -5.363 -24.359 1 89.31 269 ARG A O 1
ATOM 2121 N N . PRO A 1 270 ? 9.914 -5.66 -26.047 1 88.06 270 PRO A N 1
ATOM 2122 C CA . PRO A 1 270 ? 8.844 -6.199 -26.875 1 88.06 270 PRO A CA 1
ATOM 2123 C C . PRO A 1 270 ? 8.219 -7.465 -26.297 1 88.06 270 PRO A C 1
ATOM 2125 O O . PRO A 1 270 ? 7.113 -7.848 -26.688 1 88.06 270 PRO A O 1
ATOM 2128 N N . LYS A 1 271 ? 8.914 -8.172 -25.422 1 88.62 271 LYS A N 1
ATOM 2129 C CA . LYS A 1 271 ? 8.359 -9.383 -24.828 1 88.62 271 LYS A CA 1
ATOM 2130 C C . LYS A 1 271 ? 7.809 -9.102 -23.438 1 88.62 271 LYS A C 1
ATOM 2132 O O . LYS A 1 271 ? 7.414 -10.031 -22.719 1 88.62 271 LYS A O 1
ATOM 2137 N N . GLY A 1 272 ? 7.789 -7.863 -23.078 1 87.25 272 GLY A N 1
ATOM 2138 C CA . GLY A 1 272 ? 7.355 -7.527 -21.719 1 87.25 272 GLY A CA 1
ATOM 2139 C C . GLY A 1 272 ? 8.414 -7.805 -20.672 1 87.25 272 GLY A C 1
ATOM 2140 O O . GLY A 1 272 ? 9.523 -8.242 -21 1 87.25 272 GLY A O 1
ATOM 2141 N N . LYS A 1 273 ? 8.062 -7.551 -19.422 1 89.31 273 LYS A N 1
ATOM 2142 C CA . LYS A 1 273 ? 9.047 -7.699 -18.359 1 89.31 273 LYS A CA 1
ATOM 2143 C C . LYS A 1 273 ? 8.578 -8.719 -17.328 1 89.31 273 LYS A C 1
ATOM 2145 O O . LYS A 1 273 ? 9.383 -9.219 -16.531 1 89.31 273 LYS A O 1
ATOM 2150 N N . LEU A 1 274 ? 7.355 -9.047 -17.297 1 96 274 LEU A N 1
ATOM 2151 C CA . LEU A 1 274 ? 6.84 -9.953 -16.281 1 96 274 LEU A CA 1
ATOM 2152 C C . LEU A 1 274 ? 7.16 -11.398 -16.625 1 96 274 LEU A C 1
ATOM 2154 O O . LEU A 1 274 ? 7.066 -11.805 -17.781 1 96 274 LEU A O 1
ATOM 2158 N N . ARG A 1 275 ? 7.547 -12.148 -15.672 1 97.19 275 ARG A N 1
ATOM 2159 C CA . ARG A 1 275 ? 7.953 -13.539 -15.875 1 97.19 275 ARG A CA 1
ATOM 2160 C C . ARG A 1 275 ? 6.742 -14.461 -15.93 1 97.19 275 ARG A C 1
ATOM 2162 O O . ARG A 1 275 ? 5.859 -14.391 -15.07 1 97.19 275 ARG A O 1
ATOM 2169 N N . LEU A 1 276 ? 6.758 -15.305 -16.875 1 98.25 276 LEU A N 1
ATOM 2170 C CA . LEU A 1 276 ? 5.637 -16.203 -17.125 1 98.25 276 LEU A CA 1
ATOM 2171 C C . LEU A 1 276 ? 5.453 -17.188 -15.969 1 98.25 276 LEU A C 1
ATOM 2173 O O . LEU A 1 276 ? 4.359 -17.281 -15.406 1 98.25 276 LEU A O 1
ATOM 2177 N N . MET A 1 277 ? 6.527 -17.781 -15.477 1 97.5 277 MET A N 1
ATOM 2178 C CA . MET A 1 277 ? 6.445 -18.953 -14.602 1 97.5 277 MET A CA 1
ATOM 2179 C C . MET A 1 277 ? 6.117 -18.531 -13.172 1 97.5 277 MET A C 1
ATOM 2181 O O . MET A 1 277 ? 5.348 -19.219 -12.492 1 97.5 277 MET A O 1
ATOM 2185 N N . PHE A 1 278 ? 6.668 -17.391 -12.703 1 95.44 278 PHE A N 1
ATOM 2186 C CA . PHE A 1 278 ? 6.602 -17.078 -11.281 1 95.44 278 PHE A CA 1
ATOM 2187 C C . PHE A 1 278 ? 5.602 -15.953 -11.016 1 95.44 278 PHE A C 1
ATOM 2189 O O . PHE A 1 278 ? 5.281 -15.664 -9.867 1 95.44 278 PHE A O 1
ATOM 2196 N N . GLU A 1 279 ? 5.113 -15.305 -12.062 1 97.88 279 GLU A N 1
ATOM 2197 C CA . GLU A 1 279 ? 4.207 -14.18 -11.883 1 97.88 279 GLU A CA 1
ATOM 2198 C C . GLU A 1 279 ? 2.912 -14.383 -12.664 1 97.88 279 GLU A C 1
ATOM 2200 O O . GLU A 1 279 ? 1.852 -14.602 -12.078 1 97.88 279 GLU A O 1
ATOM 2205 N N . CYS A 1 280 ? 3.047 -14.484 -13.969 1 98.75 280 CYS A N 1
ATOM 2206 C CA . CYS A 1 280 ? 1.87 -14.461 -14.836 1 98.75 280 CYS A CA 1
ATOM 2207 C C . CYS A 1 280 ? 1.045 -15.727 -14.672 1 98.75 280 CYS A C 1
ATOM 2209 O O . CYS A 1 280 ? -0.175 -15.664 -14.508 1 98.75 280 CYS A O 1
ATOM 2211 N N . ASN A 1 281 ? 1.706 -16.906 -14.688 1 98.88 281 ASN A N 1
ATOM 2212 C CA . ASN A 1 281 ? 0.986 -18.172 -14.5 1 98.88 281 ASN A CA 1
ATOM 2213 C C . ASN A 1 281 ? 0.272 -18.203 -13.156 1 98.88 281 ASN A C 1
ATOM 2215 O O . ASN A 1 281 ? -0.86 -18.688 -13.062 1 98.88 281 ASN A O 1
ATOM 2219 N N . VAL A 1 282 ? 0.924 -17.688 -12.133 1 98.81 282 VAL A N 1
ATOM 2220 C CA . VAL A 1 282 ? 0.385 -17.719 -10.773 1 98.81 282 VAL A CA 1
ATOM 2221 C C . VAL A 1 282 ? -0.935 -16.953 -10.727 1 98.81 282 VAL A C 1
ATOM 2223 O O . VAL A 1 282 ? -1.969 -17.516 -10.344 1 98.81 282 VAL A O 1
ATOM 2226 N N . LEU A 1 283 ? -0.933 -15.742 -11.164 1 98.94 283 LEU A N 1
ATOM 2227 C CA . LEU A 1 283 ? -2.105 -14.875 -11.07 1 98.94 283 LEU A CA 1
ATOM 2228 C C . LEU A 1 283 ? -3.176 -15.297 -12.07 1 98.94 283 LEU A C 1
ATOM 2230 O O . LEU A 1 283 ? -4.371 -15.18 -11.789 1 98.94 283 LEU A O 1
ATOM 2234 N N . ALA A 1 284 ? -2.703 -15.781 -13.219 1 98.94 284 ALA A N 1
ATOM 2235 C CA . ALA A 1 284 ? -3.668 -16.25 -14.211 1 98.94 284 ALA A CA 1
ATOM 2236 C C . ALA A 1 284 ? -4.484 -17.422 -13.672 1 98.94 284 ALA A C 1
ATOM 2238 O O . ALA A 1 284 ? -5.695 -17.5 -13.898 1 98.94 284 ALA A O 1
ATOM 2239 N N . PHE A 1 285 ? -3.816 -18.359 -13 1 98.88 285 PHE A N 1
ATOM 2240 C CA . PHE A 1 285 ? -4.52 -19.484 -12.406 1 98.88 285 PHE A CA 1
ATOM 2241 C C . PHE A 1 285 ? -5.555 -19 -11.398 1 98.88 285 PHE A C 1
ATOM 2243 O O . PHE A 1 285 ? -6.703 -19.453 -11.414 1 98.88 285 PHE A O 1
ATOM 2250 N N . ILE A 1 286 ? -5.199 -18.078 -10.594 1 98.94 286 ILE A N 1
ATOM 2251 C CA . ILE A 1 286 ? -6.098 -17.547 -9.578 1 98.94 286 ILE A CA 1
ATOM 2252 C C . ILE A 1 286 ? -7.262 -16.812 -10.25 1 98.94 286 ILE A C 1
ATOM 2254 O O . ILE A 1 286 ? -8.422 -17.031 -9.898 1 98.94 286 ILE A O 1
ATOM 2258 N N . ALA A 1 287 ? -6.977 -15.977 -11.227 1 98.88 287 ALA A N 1
ATOM 2259 C CA . ALA A 1 287 ? -8.008 -15.211 -11.922 1 98.88 287 ALA A CA 1
ATOM 2260 C C . ALA A 1 287 ? -9.023 -16.141 -12.586 1 98.88 287 ALA A C 1
ATOM 2262 O O . ALA A 1 287 ? -10.234 -15.938 -12.453 1 98.88 287 ALA A O 1
ATOM 2263 N N . GLU A 1 288 ? -8.547 -17.141 -13.258 1 98.62 288 GLU A N 1
ATOM 2264 C CA . GLU A 1 288 ? -9.453 -18.031 -13.969 1 98.62 288 GLU A CA 1
ATOM 2265 C C . GLU A 1 288 ? -10.336 -18.812 -13 1 98.62 288 GLU A C 1
ATOM 2267 O O . GLU A 1 288 ? -11.531 -18.984 -13.234 1 98.62 288 GLU A O 1
ATOM 2272 N N . GLN A 1 289 ? -9.719 -19.312 -11.914 1 98.56 289 GLN A N 1
ATOM 2273 C CA . GLN A 1 289 ? -10.5 -20.016 -10.898 1 98.56 289 GLN A CA 1
ATOM 2274 C C . GLN A 1 289 ? -11.531 -19.094 -10.258 1 98.56 289 GLN A C 1
ATOM 2276 O O . GLN A 1 289 ? -12.578 -19.547 -9.789 1 98.56 289 GLN A O 1
ATOM 2281 N N . ALA A 1 290 ? -11.305 -17.797 -10.289 1 98.81 290 ALA A N 1
ATOM 2282 C CA . ALA A 1 290 ? -12.203 -16.812 -9.688 1 98.81 290 ALA A CA 1
ATOM 2283 C C . ALA A 1 290 ? -13.195 -16.266 -10.711 1 98.81 290 ALA A C 1
ATOM 2285 O O . ALA A 1 290 ? -14.031 -15.43 -10.391 1 98.81 290 ALA A O 1
ATOM 2286 N N . GLY A 1 291 ? -13.07 -16.672 -11.953 1 98.5 291 GLY A N 1
ATOM 2287 C CA . GLY A 1 291 ? -14.008 -16.234 -12.977 1 98.5 291 GLY A CA 1
ATOM 2288 C C . GLY A 1 291 ? -13.477 -15.117 -13.844 1 98.5 291 GLY A C 1
ATOM 2289 O O . GLY A 1 291 ? -14.203 -14.578 -14.68 1 98.5 291 GLY A O 1
ATOM 2290 N N . GLY A 1 292 ? -12.219 -14.75 -13.672 1 98.75 292 GLY A N 1
ATOM 2291 C CA . GLY A 1 292 ? -11.586 -13.727 -14.5 1 98.75 292 GLY A CA 1
ATOM 2292 C C . GLY A 1 292 ? -10.883 -14.305 -15.711 1 98.75 292 GLY A C 1
ATOM 2293 O O . GLY A 1 292 ? -11.102 -15.461 -16.078 1 98.75 292 GLY A O 1
ATOM 2294 N N . LEU A 1 293 ? -10.094 -13.406 -16.391 1 98.75 293 LEU A N 1
ATOM 2295 C CA . LEU A 1 293 ? -9.352 -13.812 -17.578 1 98.75 293 LEU A CA 1
ATOM 2296 C C . LEU A 1 293 ? -7.938 -13.242 -17.562 1 98.75 293 LEU A C 1
ATOM 2298 O O . LEU A 1 293 ? -7.695 -12.195 -16.953 1 98.75 293 LEU A O 1
ATOM 2302 N N . ALA A 1 294 ? -7.039 -13.914 -18.188 1 98.81 294 ALA A N 1
ATOM 2303 C CA . ALA A 1 294 ? -5.656 -13.477 -18.359 1 98.81 294 ALA A CA 1
ATOM 2304 C C . ALA A 1 294 ? -5.141 -13.859 -19.75 1 98.81 294 ALA A C 1
ATOM 2306 O O . ALA A 1 294 ? -5.34 -14.992 -20.203 1 98.81 294 ALA A O 1
ATOM 2307 N N . THR A 1 295 ? -4.473 -12.938 -20.422 1 98.38 295 THR A N 1
ATOM 2308 C CA . THR A 1 295 ? -3.988 -13.172 -21.766 1 98.38 295 THR A CA 1
ATOM 2309 C C . THR A 1 295 ? -2.721 -12.359 -22.047 1 98.38 295 THR A C 1
ATOM 2311 O O . THR A 1 295 ? -2.436 -11.398 -21.328 1 98.38 295 THR A O 1
ATOM 2314 N N . ASP A 1 296 ? -1.934 -12.828 -22.969 1 96.81 296 ASP A N 1
ATOM 2315 C CA . ASP A 1 296 ? -0.792 -12.039 -23.438 1 96.81 296 ASP A CA 1
ATOM 2316 C C . ASP A 1 296 ? -1.152 -11.211 -24.656 1 96.81 296 ASP A C 1
ATOM 2318 O O . ASP A 1 296 ? -0.276 -10.625 -25.297 1 96.81 296 ASP A O 1
ATOM 2322 N N . GLY A 1 297 ? -2.406 -11.172 -24.953 1 94.69 297 GLY A N 1
ATOM 2323 C CA . GLY A 1 297 ? -2.881 -10.469 -26.141 1 94.69 297 GLY A CA 1
ATOM 2324 C C . GLY A 1 297 ? -3.133 -11.391 -27.312 1 94.69 297 GLY A C 1
ATOM 2325 O O . GLY A 1 297 ? -3.861 -11.039 -28.25 1 94.69 297 GLY A O 1
ATOM 2326 N N . LYS A 1 298 ? -2.568 -12.602 -27.312 1 94.06 298 LYS A N 1
ATOM 2327 C CA . LYS A 1 298 ? -2.684 -13.562 -28.406 1 94.06 298 LYS A CA 1
ATOM 2328 C C . LYS A 1 298 ? -3.389 -14.836 -27.953 1 94.06 298 LYS A C 1
ATOM 2330 O O . LYS A 1 298 ? -4.164 -15.422 -28.703 1 94.06 298 LYS A O 1
ATOM 2335 N N . GLN A 1 299 ? -3.105 -15.266 -26.766 1 96.81 299 GLN A N 1
ATOM 2336 C CA . GLN A 1 299 ? -3.678 -16.484 -26.203 1 96.81 299 GLN A CA 1
ATOM 2337 C C . GLN A 1 299 ? -3.803 -16.375 -24.688 1 96.81 299 GLN A C 1
ATOM 2339 O O . GLN A 1 299 ? -3.193 -15.508 -24.062 1 96.81 299 GLN A O 1
ATOM 2344 N N . PRO A 1 300 ? -4.637 -17.312 -24.156 1 98.19 300 PRO A N 1
ATOM 2345 C CA . PRO A 1 300 ? -4.672 -17.359 -22.688 1 98.19 300 PRO A CA 1
ATOM 2346 C C . PRO A 1 300 ? -3.309 -17.688 -22.078 1 98.19 300 PRO A C 1
ATOM 2348 O O . PRO A 1 300 ? -2.582 -18.531 -22.594 1 98.19 300 PRO A O 1
ATOM 2351 N N . ILE A 1 301 ? -2.975 -16.984 -21.031 1 98.75 301 ILE A N 1
ATOM 2352 C CA . ILE A 1 301 ? -1.674 -17.109 -20.375 1 98.75 301 ILE A CA 1
ATOM 2353 C C . ILE A 1 301 ? -1.4 -18.562 -20.031 1 98.75 301 ILE A C 1
ATOM 2355 O O . ILE A 1 301 ? -0.299 -19.078 -20.266 1 98.75 301 ILE A O 1
ATOM 2359 N N . LEU A 1 302 ? -2.371 -19.297 -19.516 1 98.75 302 LEU A N 1
ATOM 2360 C CA . LEU A 1 302 ? -2.199 -20.656 -18.984 1 98.75 302 LEU A CA 1
ATOM 2361 C C . LEU A 1 302 ? -1.917 -21.641 -20.109 1 98.75 302 LEU A C 1
ATOM 2363 O O . LEU A 1 302 ? -1.49 -22.766 -19.844 1 98.75 302 LEU A O 1
ATOM 2367 N N . ASN A 1 303 ? -2.113 -21.281 -21.328 1 98.19 303 ASN A N 1
ATOM 2368 C CA . ASN A 1 303 ? -1.891 -22.172 -22.469 1 98.19 303 ASN A CA 1
ATOM 2369 C C . ASN A 1 303 ? -0.465 -22.047 -23 1 98.19 303 ASN A C 1
ATOM 2371 O O . ASN A 1 303 ? -0.027 -22.875 -23.812 1 98.19 303 ASN A O 1
ATOM 2375 N N . ILE A 1 304 ? 0.247 -21.062 -22.594 1 98.19 304 ILE A N 1
ATOM 2376 C CA . ILE A 1 304 ? 1.593 -20.828 -23.094 1 98.19 304 ILE A CA 1
ATOM 2377 C C . ILE A 1 304 ? 2.521 -21.953 -22.641 1 98.19 304 ILE A C 1
ATOM 2379 O O . ILE A 1 304 ? 2.561 -22.297 -21.469 1 98.19 304 ILE A O 1
ATOM 2383 N N . ILE A 1 305 ? 3.266 -22.562 -23.531 1 97.25 305 ILE A N 1
ATOM 2384 C CA . ILE A 1 305 ? 4.305 -23.531 -23.219 1 97.25 305 ILE A CA 1
ATOM 2385 C C . ILE A 1 305 ? 5.625 -22.812 -22.969 1 97.25 305 ILE A C 1
ATOM 2387 O O . ILE A 1 305 ? 6.195 -22.219 -23.875 1 97.25 305 ILE A O 1
ATOM 2391 N N . PRO A 1 306 ? 6.078 -22.859 -21.75 1 97.56 306 PRO A N 1
ATOM 2392 C CA . PRO A 1 306 ? 7.301 -22.125 -21.438 1 97.56 306 PRO A CA 1
ATOM 2393 C C . PRO A 1 306 ? 8.516 -22.641 -22.203 1 97.56 306 PRO A C 1
ATOM 2395 O O . PRO A 1 306 ? 8.664 -23.859 -22.391 1 97.56 306 PRO A O 1
ATOM 2398 N N . ARG A 1 307 ? 9.398 -21.75 -22.547 1 96 307 ARG A N 1
ATOM 2399 C CA . ARG A 1 307 ? 10.617 -22.094 -23.266 1 96 307 ARG A CA 1
ATOM 2400 C C . ARG A 1 307 ? 11.836 -22.031 -22.359 1 96 307 ARG A C 1
ATOM 2402 O O . ARG A 1 307 ? 12.82 -22.734 -22.562 1 96 307 ARG A O 1
ATOM 2409 N N . HIS A 1 308 ? 11.836 -21.188 -21.422 1 94.94 308 HIS A N 1
ATOM 2410 C CA . HIS A 1 308 ? 12.852 -21.062 -20.391 1 94.94 308 HIS A CA 1
ATOM 2411 C C . HIS A 1 308 ? 12.258 -20.484 -19.109 1 94.94 308 HIS A C 1
ATOM 2413 O O . HIS A 1 308 ? 11.164 -19.922 -19.125 1 94.94 308 HIS A O 1
ATOM 2419 N N . ILE A 1 309 ? 12.914 -20.578 -18.031 1 94.88 309 ILE A N 1
ATOM 2420 C CA . ILE A 1 309 ? 12.336 -20.312 -16.719 1 94.88 309 ILE A CA 1
ATOM 2421 C C . ILE A 1 309 ? 12.109 -18.812 -16.547 1 94.88 309 ILE A C 1
ATOM 2423 O O . ILE A 1 309 ? 11.203 -18.391 -15.828 1 94.88 309 ILE A O 1
ATOM 2427 N N . HIS A 1 310 ? 12.891 -17.922 -17.25 1 95.94 310 HIS A N 1
ATOM 2428 C CA . HIS A 1 310 ? 12.758 -16.469 -17.109 1 95.94 310 HIS A CA 1
ATOM 2429 C C . HIS A 1 310 ? 12.062 -15.859 -18.312 1 95.94 310 HIS A C 1
ATOM 2431 O O . HIS A 1 310 ? 12.305 -14.695 -18.656 1 95.94 310 HIS A O 1
ATOM 2437 N N . GLN A 1 311 ? 11.297 -16.688 -18.969 1 96.94 311 GLN A N 1
ATOM 2438 C CA . GLN A 1 311 ? 10.539 -16.188 -20.109 1 96.94 311 GLN A CA 1
ATOM 2439 C C . GLN A 1 311 ? 9.602 -15.055 -19.672 1 96.94 311 GLN A C 1
ATOM 2441 O O . GLN A 1 311 ? 8.898 -15.164 -18.672 1 96.94 311 GLN A O 1
ATOM 2446 N N . CYS A 1 312 ? 9.648 -13.945 -20.391 1 97 312 CYS A N 1
ATOM 2447 C CA . CYS A 1 312 ? 8.758 -12.812 -20.156 1 97 312 CYS A CA 1
ATOM 2448 C C . CYS A 1 312 ? 7.605 -12.805 -21.156 1 97 312 CYS A C 1
ATOM 2450 O O . CYS A 1 312 ? 7.719 -13.367 -22.234 1 97 312 CYS A O 1
ATOM 2452 N N . VAL A 1 313 ? 6.496 -12.195 -20.781 1 97.44 313 VAL A N 1
ATOM 2453 C CA . VAL A 1 313 ? 5.336 -12.102 -21.656 1 97.44 313 VAL A CA 1
ATOM 2454 C C . VAL A 1 313 ? 4.562 -10.82 -21.359 1 97.44 313 VAL A C 1
ATOM 2456 O O . VAL A 1 313 ? 4.559 -10.344 -20.219 1 97.44 313 VAL A O 1
ATOM 2459 N N . PRO A 1 314 ? 3.924 -10.211 -22.438 1 96.94 314 PRO A N 1
ATOM 2460 C CA . PRO A 1 314 ? 2.895 -9.219 -22.125 1 96.94 314 PRO A CA 1
ATOM 2461 C C . PRO A 1 314 ? 1.768 -9.797 -21.266 1 96.94 314 PRO A C 1
ATOM 2463 O O . PRO A 1 314 ? 1.499 -11 -21.312 1 96.94 314 PRO A O 1
ATOM 2466 N N . PHE A 1 315 ? 1.121 -8.961 -20.562 1 98.25 315 PHE A N 1
ATOM 2467 C CA . PHE A 1 315 ? 0.226 -9.516 -19.547 1 98.25 315 PHE A CA 1
ATOM 2468 C C . PHE A 1 315 ? -0.988 -8.617 -19.344 1 98.25 315 PHE A C 1
ATOM 2470 O O . PHE A 1 315 ? -0.849 -7.453 -18.969 1 98.25 315 PHE A O 1
ATOM 2477 N N . TYR A 1 316 ? -2.164 -9.117 -19.641 1 98.5 316 TYR A N 1
ATOM 2478 C CA . TYR A 1 316 ? -3.453 -8.484 -19.391 1 98.5 316 TYR A CA 1
ATOM 2479 C C . TYR A 1 316 ? -4.355 -9.383 -18.562 1 98.5 316 TYR A C 1
ATOM 2481 O O . TYR A 1 316 ? -4.688 -10.492 -18.969 1 98.5 316 TYR A O 1
ATOM 2489 N N . ILE A 1 317 ? -4.773 -8.914 -17.391 1 98.88 317 ILE A N 1
ATOM 2490 C CA . ILE A 1 317 ? -5.512 -9.773 -16.484 1 98.88 317 ILE A CA 1
ATOM 2491 C C . ILE A 1 317 ? -6.57 -8.969 -15.734 1 98.88 317 ILE A C 1
ATOM 2493 O O . ILE A 1 317 ? -6.344 -7.805 -15.391 1 98.88 317 ILE A O 1
ATOM 2497 N N . GLY A 1 318 ? -7.758 -9.578 -15.523 1 98.81 318 GLY A N 1
ATOM 2498 C CA . GLY A 1 318 ? -8.789 -8.914 -14.742 1 98.81 318 GLY A CA 1
ATOM 2499 C C . GLY A 1 318 ? -10.188 -9.445 -15.023 1 98.81 318 GLY A C 1
ATOM 2500 O O . GLY A 1 318 ? -10.359 -10.633 -15.289 1 98.81 318 GLY A O 1
ATOM 2501 N N . SER A 1 319 ? -11.164 -8.555 -14.859 1 98.75 319 SER A N 1
ATOM 2502 C CA . SER A 1 319 ? -12.57 -8.875 -15.086 1 98.75 319 SER A CA 1
ATOM 2503 C C . SER A 1 319 ? -12.797 -9.359 -16.516 1 98.75 319 SER A C 1
ATOM 2505 O O . SER A 1 319 ? -12.281 -8.773 -17.469 1 98.75 319 SER A O 1
ATOM 2507 N N . LYS A 1 320 ? -13.594 -10.375 -16.609 1 98.44 320 LYS A N 1
ATOM 2508 C CA . LYS A 1 320 ? -13.836 -11.055 -17.875 1 98.44 320 LYS A CA 1
ATOM 2509 C C . LYS A 1 320 ? -14.273 -10.062 -18.953 1 98.44 320 LYS A C 1
ATOM 2511 O O . LYS A 1 320 ? -13.703 -10.039 -20.047 1 98.44 320 LYS A O 1
ATOM 2516 N N . THR A 1 321 ? -15.203 -9.227 -18.656 1 98 321 THR A N 1
ATOM 2517 C CA . THR A 1 321 ? -15.75 -8.281 -19.625 1 98 321 THR A CA 1
ATOM 2518 C C . THR A 1 321 ? -14.695 -7.262 -20.047 1 98 321 THR A C 1
ATOM 2520 O O . THR A 1 321 ? -14.609 -6.902 -21.219 1 98 321 THR A O 1
ATOM 2523 N N . MET A 1 322 ? -13.859 -6.855 -19.125 1 98.19 322 MET A N 1
ATOM 2524 C CA . MET A 1 322 ? -12.867 -5.824 -19.422 1 98.19 322 MET A CA 1
ATOM 2525 C C . MET A 1 322 ? -11.742 -6.391 -20.281 1 98.19 322 MET A C 1
ATOM 2527 O O . MET A 1 322 ? -11.273 -5.73 -21.203 1 98.19 322 MET A O 1
ATOM 2531 N N . VAL A 1 323 ? -11.312 -7.59 -20.016 1 98.31 323 VAL A N 1
ATOM 2532 C CA . VAL A 1 323 ? -10.273 -8.227 -20.812 1 98.31 323 VAL A CA 1
ATOM 2533 C C . VAL A 1 323 ? -10.797 -8.492 -22.219 1 98.31 323 VAL A C 1
ATOM 2535 O O . VAL A 1 323 ? -10.086 -8.273 -23.203 1 98.31 323 VAL A O 1
ATOM 2538 N N . LYS A 1 324 ? -12.039 -8.914 -22.359 1 97.38 324 LYS A N 1
ATOM 2539 C CA . LYS A 1 324 ? -12.641 -9.141 -23.672 1 97.38 324 LYS A CA 1
ATOM 2540 C C . LYS A 1 324 ? -12.742 -7.84 -24.453 1 97.38 324 LYS A C 1
ATOM 2542 O O . LYS A 1 324 ? -12.5 -7.82 -25.672 1 97.38 324 LYS A O 1
ATOM 2547 N N . ASN A 1 325 ? -13.125 -6.773 -23.75 1 96.38 325 ASN A N 1
ATOM 2548 C CA . ASN A 1 325 ? -13.18 -5.469 -24.406 1 96.38 325 ASN A CA 1
ATOM 2549 C C . ASN A 1 325 ? -11.82 -5.055 -24.953 1 96.38 325 ASN A C 1
ATOM 2551 O O . ASN A 1 325 ? -11.734 -4.488 -26.047 1 96.38 325 ASN A O 1
ATOM 2555 N N . LEU A 1 326 ? -10.758 -5.32 -24.172 1 96.81 326 LEU A N 1
ATOM 2556 C CA . LEU A 1 326 ? -9.406 -5.039 -24.641 1 96.81 326 LEU A CA 1
ATOM 2557 C C . LEU A 1 326 ? -9.094 -5.828 -25.906 1 96.81 326 LEU A C 1
ATOM 2559 O O . LEU A 1 326 ? -8.539 -5.285 -26.859 1 96.81 326 LEU A O 1
ATOM 2563 N N . LEU A 1 327 ? -9.445 -7.078 -25.953 1 94.12 327 LEU A N 1
ATOM 2564 C CA . LEU A 1 327 ? -9.156 -7.953 -27.078 1 94.12 327 LEU A CA 1
ATOM 2565 C C . LEU A 1 327 ? -9.93 -7.512 -28.312 1 94.12 327 LEU A C 1
ATOM 2567 O O . LEU A 1 327 ? -9.461 -7.703 -29.438 1 94.12 327 LEU A O 1
ATOM 2571 N N . ASN A 1 328 ? -11.07 -6.902 -28.109 1 90.31 328 ASN A N 1
ATOM 2572 C CA . ASN A 1 328 ? -11.844 -6.363 -29.219 1 90.31 328 ASN A CA 1
ATOM 2573 C C . ASN A 1 328 ? -11.164 -5.141 -29.828 1 90.31 328 ASN A C 1
ATOM 2575 O O . ASN A 1 328 ? -11.438 -4.773 -30.969 1 90.31 328 ASN A O 1
ATOM 2579 N N . CYS A 1 329 ? -10.391 -4.492 -29 1 84.38 329 CYS A N 1
ATOM 2580 C CA . CYS A 1 329 ? -9.617 -3.359 -29.5 1 84.38 329 CYS A CA 1
ATOM 2581 C C . CYS A 1 329 ? -8.383 -3.832 -30.25 1 84.38 329 CYS A C 1
ATOM 2583 O O . CYS A 1 329 ? -7.75 -3.053 -30.969 1 84.38 329 CYS A O 1
ATOM 2585 N N . VAL A 1 330 ? -7.785 -4.988 -29.984 1 71.88 330 VAL A N 1
ATOM 2586 C CA . VAL A 1 330 ? -6.602 -5.559 -30.625 1 71.88 330 VAL A CA 1
ATOM 2587 C C . VAL A 1 330 ? -6.895 -5.855 -32.094 1 71.88 330 VAL A C 1
ATOM 2589 O O . VAL A 1 330 ? -6.02 -5.711 -32.938 1 71.88 330 VAL A O 1
ATOM 2592 N N . GLY A 1 331 ? -8.078 -5.562 -32.625 1 59.81 331 GLY A N 1
ATOM 2593 C CA . GLY A 1 331 ? -8.453 -5.906 -33.969 1 59.81 331 GLY A CA 1
ATOM 2594 C C . GLY A 1 331 ? -8.453 -7.402 -34.219 1 59.81 331 GLY A C 1
ATOM 2595 O O . GLY A 1 331 ? -7.777 -8.156 -33.531 1 59.81 331 GLY A O 1
ATOM 2596 N N . MET B 1 1 ? 48.781 -1.022 25.391 1 21.16 1 MET B N 1
ATOM 2597 C CA . MET B 1 1 ? 47.594 -1.781 25.094 1 21.16 1 MET B CA 1
ATOM 2598 C C . MET B 1 1 ? 46.406 -0.848 24.828 1 21.16 1 MET B C 1
ATOM 2600 O O . MET B 1 1 ? 46.031 -0.072 25.703 1 21.16 1 MET B O 1
ATOM 2604 N N . PRO B 1 2 ? 46.125 -0.419 23.609 1 28.23 2 PRO B N 1
ATOM 2605 C CA . PRO B 1 2 ? 45.25 0.74 23.391 1 28.23 2 PRO B CA 1
ATOM 2606 C C . PRO B 1 2 ? 43.844 0.521 23.891 1 28.23 2 PRO B C 1
ATOM 2608 O O . PRO B 1 2 ? 43.406 -0.623 24.047 1 28.23 2 PRO B O 1
ATOM 2611 N N . GLU B 1 3 ? 43.25 1.441 24.688 1 29.75 3 GLU B N 1
ATOM 2612 C CA . GLU B 1 3 ? 41.906 1.505 25.234 1 29.75 3 GLU B CA 1
ATOM 2613 C C . GLU B 1 3 ? 40.844 1.106 24.203 1 29.75 3 GLU B C 1
ATOM 2615 O O . GLU B 1 3 ? 40.875 1.59 23.062 1 29.75 3 GLU B O 1
ATOM 2620 N N . SER B 1 4 ? 40.406 -0.161 24.141 1 27.91 4 SER B N 1
ATOM 2621 C CA . SER B 1 4 ? 39.312 -0.702 23.359 1 27.91 4 SER B CA 1
ATOM 2622 C C . SER B 1 4 ? 38.156 0.297 23.266 1 27.91 4 SER B C 1
ATOM 2624 O O . SER B 1 4 ? 37.562 0.668 24.281 1 27.91 4 SER B O 1
ATOM 2626 N N . GLN B 1 5 ? 38.25 1.334 22.469 1 27.94 5 GLN B N 1
ATOM 2627 C CA . GLN B 1 5 ? 37.188 2.299 22.172 1 27.94 5 GLN B CA 1
ATOM 2628 C C . GLN B 1 5 ? 35.844 1.613 22.062 1 27.94 5 GLN B C 1
ATOM 2630 O O . GLN B 1 5 ? 35.688 0.646 21.328 1 27.94 5 GLN B O 1
ATOM 2635 N N . ASP B 1 6 ? 35.094 1.59 23.109 1 32.09 6 ASP B N 1
ATOM 2636 C CA . ASP B 1 6 ? 33.719 1.165 23.266 1 32.09 6 ASP B CA 1
ATOM 2637 C C . ASP B 1 6 ? 32.875 1.548 22.047 1 32.09 6 ASP B C 1
ATOM 2639 O O . ASP B 1 6 ? 32.75 2.73 21.719 1 32.09 6 ASP B O 1
ATOM 2643 N N . ILE B 1 7 ? 33.062 0.905 21 1 35.25 7 ILE B N 1
ATOM 2644 C CA . ILE B 1 7 ? 32.094 1.035 19.906 1 35.25 7 ILE B CA 1
ATOM 2645 C C . ILE B 1 7 ? 30.688 1.178 20.469 1 35.25 7 ILE B C 1
ATOM 2647 O O . ILE B 1 7 ? 30.125 0.214 20.984 1 35.25 7 ILE B O 1
ATOM 2651 N N . ILE B 1 8 ? 30.328 2.145 21.281 1 35.47 8 ILE B N 1
ATOM 2652 C CA . ILE B 1 8 ? 28.953 2.434 21.656 1 35.47 8 ILE B CA 1
ATOM 2653 C C . ILE B 1 8 ? 28.047 2.291 20.438 1 35.47 8 ILE B C 1
ATOM 2655 O O . ILE B 1 8 ? 28.141 3.064 19.484 1 35.47 8 ILE B O 1
ATOM 2659 N N . SER B 1 9 ? 27.688 1.24 19.875 1 43.56 9 SER B N 1
ATOM 2660 C CA . SER B 1 9 ? 26.641 0.965 18.906 1 43.56 9 SER B CA 1
ATOM 2661 C C . SER B 1 9 ? 25.453 1.909 19.094 1 43.56 9 SER B C 1
ATOM 2663 O O . SER B 1 9 ? 24.859 1.959 20.172 1 43.56 9 SER B O 1
ATOM 2665 N N . GLN B 1 10 ? 25.391 3.086 18.75 1 53.56 10 GLN B N 1
ATOM 2666 C CA . GLN B 1 10 ? 24.406 4.145 18.906 1 53.56 10 GLN B CA 1
ATOM 2667 C C . GLN B 1 10 ? 22.984 3.615 18.656 1 53.56 10 GLN B C 1
ATOM 2669 O O . GLN B 1 10 ? 22.672 3.152 17.562 1 53.56 10 GLN B O 1
ATOM 2674 N N . SER B 1 11 ? 22.156 3.146 19.641 1 79.69 11 SER B N 1
ATOM 2675 C CA . SER B 1 11 ? 20.797 2.629 19.719 1 79.69 11 SER B CA 1
ATOM 2676 C C . SER B 1 11 ? 19.812 3.584 19.047 1 79.69 11 SER B C 1
ATOM 2678 O O . SER B 1 11 ? 19.922 4.805 19.203 1 79.69 11 SER B O 1
ATOM 2680 N N . ILE B 1 12 ? 19.125 3.26 18.078 1 90.56 12 ILE B N 1
ATOM 2681 C CA . ILE B 1 12 ? 18.078 4.02 17.406 1 90.56 12 ILE B CA 1
ATOM 2682 C C . ILE B 1 12 ? 17.047 4.473 18.422 1 90.56 12 ILE B C 1
ATOM 2684 O O . ILE B 1 12 ? 16.438 3.65 19.109 1 90.56 12 ILE B O 1
ATOM 2688 N N . PRO B 1 13 ? 17 5.727 18.688 1 95.31 13 PRO B N 1
ATOM 2689 C CA . PRO B 1 13 ? 16.094 6.203 19.734 1 95.31 13 PRO B CA 1
ATOM 2690 C C . PRO B 1 13 ? 14.625 5.918 19.406 1 95.31 13 PRO B C 1
ATOM 2692 O O . PRO B 1 13 ? 14.227 5.938 18.25 1 95.31 13 PRO B O 1
ATOM 2695 N N . SER B 1 14 ? 13.844 5.629 20.391 1 96.81 14 SER B N 1
ATOM 2696 C CA . SER B 1 14 ? 12.391 5.555 20.281 1 96.81 14 SER B CA 1
ATOM 2697 C C . SER B 1 14 ? 11.781 6.941 20.094 1 96.81 14 SER B C 1
ATOM 2699 O O . SER B 1 14 ? 12.445 7.953 20.297 1 96.81 14 SER B O 1
ATOM 2701 N N . LEU B 1 15 ? 10.523 6.98 19.75 1 97.94 15 LEU B N 1
ATOM 2702 C CA . LEU B 1 15 ? 9.812 8.242 19.594 1 97.94 15 LEU B CA 1
ATOM 2703 C C . LEU B 1 15 ? 9.844 9.047 20.891 1 97.94 15 LEU B C 1
ATOM 2705 O O . LEU B 1 15 ? 10.133 10.242 20.875 1 97.94 15 LEU B O 1
ATOM 2709 N N . THR B 1 16 ? 9.586 8.406 21.984 1 97 16 THR B N 1
ATOM 2710 C CA . THR B 1 16 ? 9.547 9.07 23.281 1 97 16 THR B CA 1
ATOM 2711 C C . THR B 1 16 ? 10.906 9.688 23.609 1 97 16 THR B C 1
ATOM 2713 O O . THR B 1 16 ? 10.977 10.836 24.062 1 97 16 THR B O 1
ATOM 2716 N N . GLN B 1 17 ? 11.945 8.922 23.359 1 97.19 17 GLN B N 1
ATOM 2717 C CA . GLN B 1 17 ? 13.297 9.414 23.625 1 97.19 17 GLN B CA 1
ATOM 2718 C C . GLN B 1 17 ? 13.625 10.617 22.75 1 97.19 17 GLN B C 1
ATOM 2720 O O . GLN B 1 17 ? 14.156 11.617 23.234 1 97.19 17 GLN B O 1
ATOM 2725 N N . PHE B 1 18 ? 13.297 10.5 21.594 1 97.94 18 PHE B N 1
ATOM 2726 C CA . PHE B 1 18 ? 13.609 11.555 20.641 1 97.94 18 PHE B CA 1
ATOM 2727 C C . PHE B 1 18 ? 12.859 12.836 20.984 1 97.94 18 PHE B C 1
ATOM 2729 O O . PHE B 1 18 ? 13.43 13.93 20.953 1 97.94 18 PHE B O 1
ATOM 2736 N N . LEU B 1 19 ? 11.555 12.711 21.234 1 97.62 19 LEU B N 1
ATOM 2737 C CA . LEU B 1 19 ? 10.75 13.875 21.594 1 97.62 19 LEU B CA 1
ATOM 2738 C C . LEU B 1 19 ? 11.312 14.578 22.812 1 97.62 19 LEU B C 1
ATOM 2740 O O . LEU B 1 19 ? 11.336 15.812 22.875 1 97.62 19 LEU B O 1
ATOM 2744 N N . GLY B 1 20 ? 11.742 13.812 23.766 1 96.56 20 GLY B N 1
ATOM 2745 C CA . GLY B 1 20 ? 12.391 14.391 24.922 1 96.56 20 GLY B CA 1
ATOM 2746 C C . GLY B 1 20 ? 13.664 15.141 24.594 1 96.56 20 GLY B C 1
ATOM 2747 O O . GLY B 1 20 ? 13.883 16.25 25.078 1 96.56 20 GLY B O 1
ATOM 2748 N N . GLU B 1 21 ? 14.453 14.539 23.766 1 96.38 21 GLU B N 1
ATOM 2749 C CA . GLU B 1 21 ? 15.711 15.148 23.359 1 96.38 21 GLU B CA 1
ATOM 2750 C C . GLU B 1 21 ? 15.469 16.422 22.547 1 96.38 21 GLU B C 1
ATOM 2752 O O . GLU B 1 21 ? 16.188 17.406 22.719 1 96.38 21 GLU B O 1
ATOM 2757 N N . GLU B 1 22 ? 14.516 16.328 21.703 1 95.56 22 GLU B N 1
ATOM 2758 C CA . GLU B 1 22 ? 14.18 17.5 20.875 1 95.56 22 GLU B CA 1
ATOM 2759 C C . GLU B 1 22 ? 13.711 18.656 21.734 1 95.56 22 GLU B C 1
ATOM 2761 O O . GLU B 1 22 ? 14.062 19.812 21.469 1 95.56 22 GLU B O 1
ATOM 2766 N N . GLN B 1 23 ? 12.883 18.359 22.719 1 95.06 23 GLN B N 1
ATOM 2767 C CA . GLN B 1 23 ? 12.398 19.391 23.625 1 95.06 23 GLN B CA 1
ATOM 2768 C C . GLN B 1 23 ? 13.555 20.031 24.391 1 95.06 23 GLN B C 1
ATOM 2770 O O . GLN B 1 23 ? 13.547 21.234 24.625 1 95.06 23 GLN B O 1
ATOM 2775 N N . ALA B 1 24 ? 14.516 19.219 24.75 1 96.06 24 ALA B N 1
ATOM 2776 C CA . ALA B 1 24 ? 15.695 19.719 25.453 1 96.06 24 ALA B CA 1
ATOM 2777 C C . ALA B 1 24 ? 16.547 20.594 24.547 1 96.06 24 ALA B C 1
ATOM 2779 O O . ALA B 1 24 ? 17.078 21.625 24.969 1 96.06 24 ALA B O 1
ATOM 2780 N N . ARG B 1 25 ? 16.641 20.219 23.391 1 96.38 25 ARG B N 1
ATOM 2781 C CA . ARG B 1 25 ? 17.453 20.922 22.406 1 96.38 25 ARG B CA 1
ATOM 2782 C C . ARG B 1 25 ? 16.797 22.219 21.984 1 96.38 25 ARG B C 1
ATOM 2784 O O . ARG B 1 25 ? 17.484 23.219 21.734 1 96.38 25 ARG B O 1
ATOM 2791 N N . PHE B 1 26 ? 15.453 22.125 21.891 1 96.19 26 PHE B N 1
ATOM 2792 C CA . PHE B 1 26 ? 14.695 23.297 21.438 1 96.19 26 PHE B CA 1
ATOM 2793 C C . PHE B 1 26 ? 13.609 23.656 22.438 1 96.19 26 PHE B C 1
ATOM 2795 O O . PHE B 1 26 ? 12.43 23.375 22.219 1 96.19 26 PHE B O 1
ATOM 2802 N N . PRO B 1 27 ? 13.938 24.406 23.359 1 93.06 27 PRO B N 1
ATOM 2803 C CA . PRO B 1 27 ? 12.992 24.719 24.438 1 93.06 27 PRO B CA 1
ATOM 2804 C C . PRO B 1 27 ? 11.844 25.609 23.969 1 93.06 27 PRO B C 1
ATOM 2806 O O . PRO B 1 27 ? 10.836 25.734 24.672 1 93.06 27 PRO B O 1
ATOM 2809 N N . ASN B 1 28 ? 11.992 26.172 22.828 1 93.19 28 ASN B N 1
ATOM 2810 C CA . ASN B 1 28 ? 10.93 27.031 22.297 1 93.19 28 ASN B CA 1
ATOM 2811 C C . ASN B 1 28 ? 9.758 26.219 21.766 1 93.19 28 ASN B C 1
ATOM 2813 O O . ASN B 1 28 ? 8.672 26.75 21.531 1 93.19 28 ASN B O 1
ATOM 2817 N N . ILE B 1 29 ? 9.945 24.953 21.594 1 93.38 29 ILE B N 1
ATOM 2818 C CA . ILE B 1 29 ? 8.82 24.078 21.25 1 93.38 29 ILE B CA 1
ATOM 2819 C C . ILE B 1 29 ? 7.906 23.938 22.469 1 93.38 29 ILE B C 1
ATOM 2821 O O . ILE B 1 29 ? 8.344 23.531 23.547 1 93.38 29 ILE B O 1
ATOM 2825 N N . PRO B 1 30 ? 6.652 24.328 22.266 1 96.25 30 PRO B N 1
ATOM 2826 C CA . PRO B 1 30 ? 5.75 24.141 23.391 1 96.25 30 PRO B CA 1
ATOM 2827 C C . PRO B 1 30 ? 5.719 22.688 23.891 1 96.25 30 PRO B C 1
ATOM 2829 O O . PRO B 1 30 ? 5.727 21.766 23.078 1 96.25 30 PRO B O 1
ATOM 2832 N N . THR B 1 31 ? 5.664 22.516 25.156 1 96.44 31 THR B N 1
ATOM 2833 C CA . THR B 1 31 ? 5.719 21.188 25.766 1 96.44 31 THR B CA 1
ATOM 2834 C C . THR B 1 31 ? 4.5 20.359 25.359 1 96.44 31 THR B C 1
ATOM 2836 O O . THR B 1 31 ? 4.535 19.125 25.422 1 96.44 31 THR B O 1
ATOM 2839 N N . ALA B 1 32 ? 3.436 21.031 24.953 1 97.62 32 ALA B N 1
ATOM 2840 C CA . ALA B 1 32 ? 2.207 20.344 24.547 1 97.62 32 ALA B CA 1
ATOM 2841 C C . ALA B 1 32 ? 2.418 19.562 23.25 1 97.62 32 ALA B C 1
ATOM 2843 O O . ALA B 1 32 ? 1.738 18.562 23 1 97.62 32 ALA B O 1
ATOM 2844 N N . ILE B 1 33 ? 3.41 19.969 22.453 1 98.06 33 ILE B N 1
ATOM 2845 C CA . ILE B 1 33 ? 3.58 19.406 21.125 1 98.06 33 ILE B CA 1
ATOM 2846 C C . ILE B 1 33 ? 4.02 17.953 21.219 1 98.06 33 ILE B C 1
ATOM 2848 O O . ILE B 1 33 ? 3.371 17.062 20.656 1 98.06 33 ILE B O 1
ATOM 2852 N N . PRO B 1 34 ? 5.074 17.641 22 1 98.06 34 PRO B N 1
ATOM 2853 C CA . PRO B 1 34 ? 5.441 16.234 22.125 1 98.06 34 PRO B CA 1
ATOM 2854 C C . PRO B 1 34 ? 4.336 15.391 22.75 1 98.06 34 PRO B C 1
ATOM 2856 O O . PRO B 1 34 ? 4.184 14.211 22.422 1 98.06 34 PRO B O 1
ATOM 2859 N N . ILE B 1 35 ? 3.59 15.977 23.625 1 98.19 35 ILE B N 1
ATOM 2860 C CA . ILE B 1 35 ? 2.504 15.266 24.297 1 98.19 35 ILE B CA 1
ATOM 2861 C C . ILE B 1 35 ? 1.43 14.891 23.281 1 98.19 35 ILE B C 1
ATOM 2863 O O . ILE B 1 35 ? 0.948 13.75 23.266 1 98.19 35 ILE B O 1
ATOM 2867 N N . ILE B 1 36 ? 1.098 15.805 22.422 1 98.69 36 ILE B N 1
ATOM 2868 C CA . ILE B 1 36 ? 0.068 15.586 21.406 1 98.69 36 ILE B CA 1
ATOM 2869 C C . ILE B 1 36 ? 0.562 14.578 20.375 1 98.69 36 ILE B C 1
ATOM 2871 O O . ILE B 1 36 ? -0.174 13.664 19.984 1 98.69 36 ILE B O 1
ATOM 2875 N N . ILE B 1 37 ? 1.82 14.664 19.938 1 98.56 37 ILE B N 1
ATOM 2876 C CA . ILE B 1 37 ? 2.389 13.734 18.969 1 98.56 37 ILE B CA 1
ATOM 2877 C C . ILE B 1 37 ? 2.363 12.32 19.531 1 98.56 37 ILE B C 1
ATOM 2879 O O . ILE B 1 37 ? 2.002 11.375 18.828 1 98.56 37 ILE B O 1
ATOM 2883 N N . GLN B 1 38 ? 2.689 12.188 20.781 1 97.75 38 GLN B N 1
ATOM 2884 C CA . GLN B 1 38 ? 2.666 10.883 21.422 1 97.75 38 GLN B CA 1
ATOM 2885 C C . GLN B 1 38 ? 1.251 10.312 21.469 1 97.75 38 GLN B C 1
ATOM 2887 O O . GLN B 1 38 ? 1.053 9.117 21.25 1 97.75 38 GLN B O 1
ATOM 2892 N N . ALA B 1 39 ? 0.346 11.164 21.766 1 97.88 39 ALA B N 1
ATOM 2893 C CA . ALA B 1 39 ? -1.049 10.734 21.797 1 97.88 39 ALA B CA 1
ATOM 2894 C C . ALA B 1 39 ? -1.506 10.25 20.422 1 97.88 39 ALA B C 1
ATOM 2896 O O . ALA B 1 39 ? -2.197 9.234 20.312 1 97.88 39 ALA B O 1
ATOM 2897 N N . MET B 1 40 ? -1.108 10.945 19.406 1 97.69 40 MET B N 1
ATOM 2898 C CA . MET B 1 40 ? -1.449 10.562 18.047 1 97.69 40 MET B CA 1
ATOM 2899 C C . MET B 1 40 ? -0.821 9.219 17.672 1 97.69 40 MET B C 1
ATOM 2901 O O . MET B 1 40 ? -1.484 8.352 17.109 1 97.69 40 MET B O 1
ATOM 2905 N N . ALA B 1 41 ? 0.439 9.047 18.031 1 96.88 41 ALA B N 1
ATOM 2906 C CA . ALA B 1 41 ? 1.163 7.812 17.734 1 96.88 41 ALA B CA 1
ATOM 2907 C C . ALA B 1 41 ? 0.5 6.613 18.406 1 96.88 41 ALA B C 1
ATOM 2909 O O . ALA B 1 41 ? 0.345 5.555 17.797 1 96.88 41 ALA B O 1
ATOM 2910 N N . THR B 1 42 ? 0.106 6.805 19.609 1 93.44 42 THR B N 1
ATOM 2911 C CA . THR B 1 42 ? -0.557 5.742 20.359 1 93.44 42 THR B CA 1
ATOM 2912 C C . THR B 1 42 ? -1.887 5.371 19.703 1 93.44 42 THR B C 1
ATOM 2914 O O . THR B 1 42 ? -2.213 4.188 19.578 1 93.44 42 THR B O 1
ATOM 2917 N N . SER B 1 43 ? -2.607 6.355 19.344 1 93.81 43 SER B N 1
ATOM 2918 C CA . SER B 1 43 ? -3.895 6.121 18.703 1 93.81 43 SER B CA 1
ATOM 2919 C C . SER B 1 43 ? -3.725 5.383 17.375 1 93.81 43 SER B C 1
ATOM 2921 O O . SER B 1 43 ? -4.539 4.52 17.031 1 93.81 43 SER B O 1
ATOM 2923 N N . ALA B 1 44 ? -2.721 5.719 16.672 1 90.62 44 ALA B N 1
ATOM 2924 C CA . ALA B 1 44 ? -2.469 5.098 15.375 1 90.62 44 ALA B CA 1
ATOM 2925 C C . ALA B 1 44 ? -2.25 3.596 15.516 1 90.62 44 ALA B C 1
ATOM 2927 O O . ALA B 1 44 ? -2.643 2.816 14.648 1 90.62 44 ALA B O 1
ATOM 2928 N N . ARG B 1 45 ? -1.604 3.197 16.594 1 90.38 45 ARG B N 1
ATOM 2929 C CA . ARG B 1 45 ? -1.409 1.774 16.859 1 90.38 45 ARG B CA 1
ATOM 2930 C C . ARG B 1 45 ? -2.748 1.055 17 1 90.38 45 ARG B C 1
ATOM 2932 O O . ARG B 1 45 ? -2.908 -0.068 16.516 1 90.38 45 ARG B O 1
ATOM 2939 N N . PHE B 1 46 ? -3.643 1.771 17.531 1 89.38 46 PHE B N 1
ATOM 2940 C CA . PHE B 1 46 ? -4.961 1.186 17.734 1 89.38 46 PHE B CA 1
ATOM 2941 C C . PHE B 1 46 ? -5.742 1.142 16.438 1 89.38 46 PHE B C 1
ATOM 2943 O O . PHE B 1 46 ? -6.516 0.211 16.203 1 89.38 46 PHE B O 1
ATOM 2950 N N . ILE B 1 47 ? -5.547 2.092 15.633 1 91 47 ILE B N 1
ATOM 2951 C CA . ILE B 1 47 ? -6.223 2.129 14.336 1 91 47 ILE B CA 1
ATOM 2952 C C . ILE B 1 47 ? -5.781 0.94 13.492 1 91 47 ILE B C 1
ATOM 2954 O O . ILE B 1 47 ? -6.605 0.289 12.844 1 91 47 ILE B O 1
ATOM 2958 N N . SER B 1 48 ? -4.512 0.699 13.469 1 90.69 48 SER B N 1
ATOM 2959 C CA . SER B 1 48 ? -3.982 -0.432 12.711 1 90.69 48 SER B CA 1
ATOM 2960 C C . SER B 1 48 ? -4.621 -1.742 13.156 1 90.69 48 SER B C 1
ATOM 2962 O O . SER B 1 48 ? -4.984 -2.578 12.328 1 90.69 48 SER B O 1
ATOM 2964 N N . LYS B 1 49 ? -4.738 -1.911 14.414 1 89.12 49 LYS B N 1
ATOM 2965 C CA . LYS B 1 49 ? -5.367 -3.109 14.961 1 89.12 49 LYS B CA 1
ATOM 2966 C C . LYS B 1 49 ? -6.844 -3.178 14.578 1 89.12 49 LYS B C 1
ATOM 2968 O O . LYS B 1 49 ? -7.355 -4.25 14.25 1 89.12 49 LYS B O 1
ATOM 2973 N N . ALA B 1 50 ? -7.48 -2.031 14.641 1 89.56 50 ALA B N 1
ATOM 2974 C CA . ALA B 1 50 ? -8.906 -1.968 14.312 1 89.56 50 ALA B CA 1
ATOM 2975 C C . ALA B 1 50 ? -9.148 -2.344 12.852 1 89.56 50 ALA B C 1
ATOM 2977 O O . ALA B 1 50 ? -10.148 -2.992 12.531 1 89.56 50 ALA B O 1
ATOM 2978 N N . VAL B 1 51 ? -8.273 -1.953 12.016 1 90.56 51 VAL B N 1
ATOM 2979 C CA . VAL B 1 51 ? -8.398 -2.273 10.594 1 90.56 51 VAL B CA 1
ATOM 2980 C C . VAL B 1 51 ? -8.312 -3.785 10.398 1 90.56 51 VAL B C 1
ATOM 2982 O O . VAL B 1 51 ? -9.148 -4.371 9.703 1 90.56 51 VAL B O 1
ATOM 2985 N N . VAL B 1 52 ? -7.348 -4.441 11.023 1 90.44 52 VAL B N 1
ATOM 2986 C CA . VAL B 1 52 ? -7.172 -5.887 10.914 1 90.44 52 VAL B CA 1
ATOM 2987 C C . VAL B 1 52 ? -8.43 -6.598 11.414 1 90.44 52 VAL B C 1
ATOM 2989 O O . VAL B 1 52 ? -8.953 -7.488 10.734 1 90.44 52 VAL B O 1
ATOM 2992 N N . GLN B 1 53 ? -8.891 -6.145 12.492 1 88.69 53 GLN B N 1
ATOM 2993 C CA . GLN B 1 53 ? -10.055 -6.781 13.109 1 88.69 53 GLN B CA 1
ATOM 2994 C C . GLN B 1 53 ? -11.297 -6.598 12.242 1 88.69 53 GLN B C 1
ATOM 2996 O O . GLN B 1 53 ? -12.133 -7.5 12.148 1 88.69 53 GLN B O 1
ATOM 3001 N N . SER B 1 54 ? -11.383 -5.465 11.703 1 86.56 54 SER B N 1
ATOM 3002 C CA . SER B 1 54 ? -12.539 -5.184 10.859 1 86.56 54 SER B CA 1
ATOM 3003 C C . SER B 1 54 ? -12.555 -6.074 9.625 1 86.56 54 SER B C 1
ATOM 3005 O O . SER B 1 54 ? -13.617 -6.371 9.078 1 86.56 54 SER B O 1
ATOM 3007 N N . MET B 1 55 ? -11.406 -6.504 9.156 1 86.06 55 MET B N 1
ATOM 3008 C CA . MET B 1 55 ? -11.312 -7.387 7.996 1 86.06 55 MET B CA 1
ATOM 3009 C C . MET B 1 55 ? -11.68 -8.82 8.375 1 86.06 55 MET B C 1
ATOM 3011 O O . MET B 1 55 ? -12.203 -9.562 7.547 1 86.06 55 MET B O 1
ATOM 3015 N N . ILE B 1 56 ? -11.352 -9.188 9.555 1 86.88 56 ILE B N 1
ATOM 3016 C CA . ILE B 1 56 ? -11.555 -10.562 9.992 1 86.88 56 ILE B CA 1
ATOM 3017 C C . ILE B 1 56 ? -13.008 -10.75 10.445 1 86.88 56 ILE B C 1
ATOM 3019 O O . ILE B 1 56 ? -13.672 -11.703 10.039 1 86.88 56 ILE B O 1
ATOM 3023 N N . ASP B 1 57 ? -13.406 -9.867 11.32 1 80.19 57 ASP B N 1
ATOM 3024 C CA . ASP B 1 57 ? -14.789 -9.922 11.805 1 80.19 57 ASP B CA 1
ATOM 3025 C C . ASP B 1 57 ? -15.555 -8.664 11.422 1 80.19 57 ASP B C 1
ATOM 3027 O O . ASP B 1 57 ? -15.484 -7.648 12.125 1 80.19 57 ASP B O 1
ATOM 3031 N N . LYS B 1 58 ? -16.281 -8.836 10.414 1 67.88 58 LYS B N 1
ATOM 3032 C CA . LYS B 1 58 ? -17 -7.688 9.875 1 67.88 58 LYS B CA 1
ATOM 3033 C C . LYS B 1 58 ? -18.094 -7.227 10.836 1 67.88 58 LYS B C 1
ATOM 3035 O O . LYS B 1 58 ? -18.578 -6.094 10.742 1 67.88 58 LYS B O 1
ATOM 3040 N N . ASP B 1 59 ? -18.438 -8.227 11.695 1 61.62 59 ASP B N 1
ATOM 3041 C CA . ASP B 1 59 ? -19.516 -7.891 12.625 1 61.62 59 ASP B CA 1
ATOM 3042 C C . ASP B 1 59 ? -18.953 -7.309 13.922 1 61.62 59 ASP B C 1
ATOM 3044 O O . ASP B 1 59 ? -19.703 -6.953 14.828 1 61.62 59 ASP B O 1
ATOM 3048 N N . VAL B 1 60 ? -17.625 -7.531 14.008 1 54.56 60 VAL B N 1
ATOM 3049 C CA . VAL B 1 60 ? -17.016 -7.047 15.242 1 54.56 60 VAL B CA 1
ATOM 3050 C C . VAL B 1 60 ? -17.328 -5.559 15.414 1 54.56 60 VAL B C 1
ATOM 3052 O O . VAL B 1 60 ? -17 -4.75 14.539 1 54.56 60 VAL B O 1
ATOM 3055 N N . SER B 1 61 ? -18.359 -5.27 16.203 1 48.09 61 SER B N 1
ATOM 3056 C CA . SER B 1 61 ? -18.578 -3.916 16.703 1 48.09 61 SER B CA 1
ATOM 3057 C C . SER B 1 61 ? -17.391 -3.42 17.516 1 48.09 61 SER B C 1
ATOM 3059 O O . SER B 1 61 ? -17.078 -3.979 18.562 1 48.09 61 SER B O 1
ATOM 3061 N N . PHE B 1 62 ? -16.281 -3.137 16.953 1 45.66 62 PHE B N 1
ATOM 3062 C CA . PHE B 1 62 ? -15.156 -2.623 17.75 1 45.66 62 PHE B CA 1
ATOM 3063 C C . PHE B 1 62 ? -15.656 -1.874 18.969 1 45.66 62 PHE B C 1
ATOM 3065 O O . PHE B 1 62 ? -15.039 -1.937 20.031 1 45.66 62 PHE B O 1
ATOM 3072 N N . THR B 1 63 ? -16.438 -0.846 18.922 1 43.41 63 THR B N 1
ATOM 3073 C CA . THR B 1 63 ? -17.062 -0.214 20.078 1 43.41 63 THR B CA 1
ATOM 3074 C C . THR B 1 63 ? -18.5 -0.693 20.25 1 43.41 63 THR B C 1
ATOM 3076 O O . THR B 1 63 ? -19.297 -0.641 19.312 1 43.41 63 THR B O 1
ATOM 3079 N N . GLU B 1 64 ? -18.719 -1.804 21.078 1 39.94 64 GLU B N 1
ATOM 3080 C CA . GLU B 1 64 ? -20.047 -2.141 21.578 1 39.94 64 GLU B CA 1
ATOM 3081 C C . GLU B 1 64 ? -21.047 -1.029 21.266 1 39.94 64 GLU B C 1
ATOM 3083 O O . GLU B 1 64 ? -22.234 -1.294 21.062 1 39.94 64 GLU B O 1
ATOM 3088 N N . SER B 1 65 ? -20.656 0.096 21.578 1 38.91 65 SER B N 1
ATOM 3089 C CA . SER B 1 65 ? -21.578 1.223 21.672 1 38.91 65 SER B CA 1
ATOM 3090 C C . SER B 1 65 ? -21.891 1.809 20.312 1 38.91 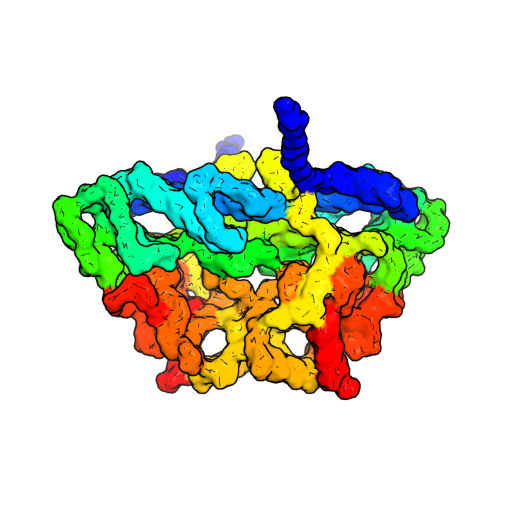65 SER B C 1
ATOM 3092 O O . SER B 1 65 ? -22.797 2.637 20.156 1 38.91 65 SER B O 1
ATOM 3094 N N . LEU B 1 66 ? -21.031 1.53 19.406 1 43.16 66 LEU B N 1
ATOM 3095 C CA . LEU B 1 66 ? -21.422 2.348 18.25 1 43.16 66 LEU B CA 1
ATOM 3096 C C . LEU B 1 66 ? -22.297 1.554 17.281 1 43.16 66 LEU B C 1
ATOM 3098 O O . LEU B 1 66 ? -21.844 0.539 16.734 1 43.16 66 LEU B O 1
ATOM 3102 N N . ASN B 1 67 ? -23.438 1.243 17.641 1 39.88 67 ASN B N 1
ATOM 3103 C CA . ASN B 1 67 ? -24.531 0.795 16.781 1 39.88 67 ASN B CA 1
ATOM 3104 C C . ASN B 1 67 ? -24.484 1.452 15.414 1 39.88 67 ASN B C 1
ATOM 3106 O O . ASN B 1 67 ? -25.297 2.334 15.109 1 39.88 67 ASN B O 1
ATOM 3110 N N . CYS B 1 68 ? -23.344 1.667 14.844 1 46.09 68 CYS B N 1
ATOM 3111 C CA . CYS B 1 68 ? -23.375 2.438 13.609 1 46.09 68 CYS B CA 1
ATOM 3112 C C . CYS B 1 68 ? -23.812 1.565 12.438 1 46.09 68 CYS B C 1
ATOM 3114 O O . CYS B 1 68 ? -23.312 0.445 12.281 1 46.09 68 CYS B O 1
ATOM 3116 N N . SER B 1 69 ? -24.844 1.854 11.836 1 48.97 69 SER B N 1
ATOM 3117 C CA . SER B 1 69 ? -25.328 1.388 10.539 1 48.97 69 SER B CA 1
ATOM 3118 C C . SER B 1 69 ? -24.406 1.824 9.414 1 48.97 69 SER B C 1
ATOM 3120 O O . SER B 1 69 ? -23.641 2.787 9.562 1 48.97 69 SER B O 1
ATOM 3122 N N . GLY B 1 70 ? -23.641 0.911 8.508 1 57.25 70 GLY B N 1
ATOM 3123 C CA . GLY B 1 70 ? -22.875 1.241 7.316 1 57.25 70 GLY B CA 1
ATOM 3124 C C . GLY B 1 70 ? -21.875 0.168 6.934 1 57.25 70 GLY B C 1
ATOM 3125 O O . GLY B 1 70 ? -21.703 -0.817 7.656 1 57.25 70 GLY B O 1
ATOM 3126 N N . ASP B 1 71 ? -21.281 0.453 5.816 1 67.38 71 ASP B N 1
ATOM 3127 C CA . ASP B 1 71 ? -20.281 -0.505 5.355 1 67.38 71 ASP B CA 1
ATOM 3128 C C . ASP B 1 71 ? -19 -0.399 6.176 1 67.38 71 ASP B C 1
ATOM 3130 O O . ASP B 1 71 ? -18.906 0.424 7.09 1 67.38 71 ASP B O 1
ATOM 3134 N N . THR B 1 72 ? -18.125 -1.261 6.156 1 68 72 THR B N 1
ATOM 3135 C CA . THR B 1 72 ? -16.875 -1.403 6.918 1 68 72 THR B CA 1
ATOM 3136 C C . THR B 1 72 ? -16.109 -0.09 6.934 1 68 72 THR B C 1
ATOM 3138 O O . THR B 1 72 ? -15.602 0.326 7.98 1 68 72 THR B O 1
ATOM 3141 N N . GLN B 1 73 ? -16.094 0.567 5.836 1 70.69 73 GLN B N 1
ATOM 3142 C CA . GLN B 1 73 ? -15.359 1.823 5.727 1 70.69 73 GLN B CA 1
ATOM 3143 C C . GLN B 1 73 ? -15.953 2.891 6.641 1 70.69 73 GLN B C 1
ATOM 3145 O O . GLN B 1 73 ? -15.227 3.553 7.383 1 70.69 73 GLN B O 1
ATOM 3150 N N . GLN B 1 74 ? -17.156 3.045 6.566 1 71.31 74 GLN B N 1
ATOM 3151 C CA . GLN B 1 74 ? -17.844 4.062 7.355 1 71.31 74 GLN B CA 1
ATOM 3152 C C . GLN B 1 74 ? -17.672 3.811 8.852 1 71.31 74 GLN B C 1
ATOM 3154 O O . GLN B 1 74 ? -17.438 4.742 9.617 1 71.31 74 GLN B O 1
ATOM 3159 N N . LYS B 1 75 ? -17.766 2.568 9.172 1 77.06 75 LYS B N 1
ATOM 3160 C CA . LYS B 1 75 ? -17.609 2.191 10.578 1 77.06 75 LYS B CA 1
ATOM 3161 C C . LYS B 1 75 ? -16.203 2.512 11.086 1 77.06 75 LYS B C 1
ATOM 3163 O O . LYS B 1 75 ? -16.031 3.051 12.18 1 77.06 75 LYS B O 1
ATOM 3168 N N . LEU B 1 76 ? -15.289 2.268 10.25 1 85.19 76 LEU B N 1
ATOM 3169 C CA . LEU B 1 76 ? -13.898 2.494 10.648 1 85.19 76 LEU B CA 1
ATOM 3170 C C . LEU B 1 76 ? -13.602 3.986 10.75 1 85.19 76 LEU B C 1
ATOM 3172 O O . LEU B 1 76 ? -12.805 4.41 11.586 1 85.19 76 LEU B O 1
ATOM 3176 N N . ASP B 1 77 ? -14.211 4.758 9.898 1 85.94 77 ASP B N 1
ATOM 3177 C CA . ASP B 1 77 ? -14.055 6.207 9.969 1 85.94 77 ASP B CA 1
ATOM 3178 C C . ASP B 1 77 ? -14.508 6.746 11.32 1 85.94 77 ASP B C 1
ATOM 3180 O O . ASP B 1 77 ? -13.828 7.578 11.93 1 85.94 77 ASP B O 1
ATOM 3184 N N . ILE B 1 78 ? -15.586 6.238 11.727 1 84.38 78 ILE B N 1
ATOM 3185 C CA . ILE B 1 78 ? -16.172 6.68 12.992 1 84.38 78 ILE B CA 1
ATOM 3186 C C . ILE B 1 78 ? -15.312 6.191 14.156 1 84.38 78 ILE B C 1
ATOM 3188 O O . ILE B 1 78 ? -15.031 6.949 15.086 1 84.38 78 ILE B O 1
ATOM 3192 N N . VAL B 1 79 ? -14.914 4.973 14.062 1 86.31 79 VAL B N 1
ATOM 3193 C CA . VAL B 1 79 ? -14.078 4.379 15.109 1 86.31 79 VAL B CA 1
ATOM 3194 C C . VAL B 1 79 ? -12.758 5.133 15.203 1 86.31 79 VAL B C 1
ATOM 3196 O O . VAL B 1 79 ? -12.312 5.48 16.297 1 86.31 79 VAL B O 1
ATOM 3199 N N . ALA B 1 80 ? -12.227 5.348 14.086 1 90.25 80 ALA B N 1
ATOM 3200 C CA . ALA B 1 80 ? -10.945 6.047 14.062 1 90.25 80 ALA B CA 1
ATOM 3201 C C . ALA B 1 80 ? -11.07 7.438 14.68 1 90.25 80 ALA B C 1
ATOM 3203 O O . ALA B 1 80 ? -10.258 7.82 15.523 1 90.25 80 ALA B O 1
ATOM 3204 N N . GLN B 1 81 ? -12.055 8.148 14.336 1 92.06 81 GLN B N 1
ATOM 3205 C CA . GLN B 1 81 ? -12.25 9.484 14.891 1 92.06 81 GLN B CA 1
ATOM 3206 C C . GLN B 1 81 ? -12.398 9.438 16.406 1 92.06 81 GLN B C 1
ATOM 3208 O O . GLN B 1 81 ? -11.828 10.258 17.125 1 92.06 81 GLN B O 1
ATOM 3213 N N . SER B 1 82 ? -13.156 8.516 16.891 1 91.88 82 SER B N 1
ATOM 3214 C CA . SER B 1 82 ? -13.414 8.398 18.312 1 91.88 82 SER B CA 1
ATOM 3215 C C . SER B 1 82 ? -12.125 8.148 19.094 1 91.88 82 SER B C 1
ATOM 3217 O O . SER B 1 82 ? -11.906 8.734 20.156 1 91.88 82 SER B O 1
ATOM 3219 N N . PHE B 1 83 ? -11.234 7.32 18.516 1 91.19 83 PHE B N 1
ATOM 3220 C CA . PHE B 1 83 ? -9.961 7.023 19.156 1 91.19 83 PHE B CA 1
ATOM 3221 C C . PHE B 1 83 ? -9.102 8.281 19.25 1 91.19 83 PHE B C 1
ATOM 3223 O O . PHE B 1 83 ? -8.523 8.562 20.312 1 91.19 83 PHE B O 1
ATOM 3230 N N . PHE B 1 84 ? -9.078 9 18.25 1 96.56 84 PHE B N 1
ATOM 3231 C CA . PHE B 1 84 ? -8.219 10.188 18.234 1 96.56 84 PHE B CA 1
ATOM 3232 C C . PHE B 1 84 ? -8.773 11.266 19.172 1 96.56 84 PHE B C 1
ATOM 3234 O O . PHE B 1 84 ? -8.016 11.922 19.875 1 96.56 84 PHE B O 1
ATOM 3241 N N . LEU B 1 85 ? -10.102 11.438 19.156 1 96.56 85 LEU B N 1
ATOM 3242 C CA . LEU B 1 85 ? -10.711 12.438 20.031 1 96.56 85 LEU B CA 1
ATOM 3243 C C . LEU B 1 85 ? -10.453 12.117 21.5 1 96.56 85 LEU B C 1
ATOM 3245 O O . LEU B 1 85 ? -10.094 13 22.266 1 96.56 85 LEU B O 1
ATOM 3249 N N . GLU B 1 86 ? -10.578 10.891 21.844 1 96.5 86 GLU B N 1
ATOM 3250 C CA . GLU B 1 86 ? -10.352 10.461 23.219 1 96.5 86 GLU B CA 1
ATOM 3251 C C . GLU B 1 86 ? -8.891 10.648 23.625 1 96.5 86 GLU B C 1
ATOM 3253 O O . GLU B 1 86 ? -8.602 11.133 24.719 1 96.5 86 GLU B O 1
ATOM 3258 N N . ALA B 1 87 ? -8.055 10.273 22.734 1 97 87 ALA B N 1
ATOM 3259 C CA . ALA B 1 87 ? -6.621 10.391 23.016 1 97 87 ALA B CA 1
ATOM 3260 C C . ALA B 1 87 ? -6.215 11.852 23.172 1 97 87 ALA B C 1
ATOM 3262 O O . ALA B 1 87 ? -5.426 12.195 24.047 1 97 87 ALA B O 1
ATOM 3263 N N . LEU B 1 88 ? -6.727 12.68 22.328 1 98.19 88 LEU B N 1
ATOM 3264 C CA . LEU B 1 88 ? -6.402 14.102 22.375 1 98.19 88 LEU B CA 1
ATOM 3265 C C . LEU B 1 88 ? -6.969 14.758 23.625 1 98.19 88 LEU B C 1
ATOM 3267 O O . LEU B 1 88 ? -6.32 15.609 24.234 1 98.19 88 LEU B O 1
ATOM 3271 N N . GLU B 1 89 ? -8.148 14.359 24 1 97.81 89 GLU B N 1
ATOM 3272 C CA . GLU B 1 89 ? -8.758 14.875 25.219 1 97.81 89 GLU B CA 1
ATOM 3273 C C . GLU B 1 89 ? -7.934 14.492 26.453 1 97.81 89 GLU B C 1
ATOM 3275 O O . GLU B 1 89 ? -7.773 15.297 27.359 1 97.81 89 GLU B O 1
ATOM 3280 N N . ALA B 1 90 ? -7.395 13.352 26.422 1 97.56 90 ALA B N 1
ATOM 3281 C CA . ALA B 1 90 ? -6.645 12.82 27.547 1 97.56 90 ALA B CA 1
ATOM 3282 C C . ALA B 1 90 ? -5.332 13.57 27.75 1 97.56 90 ALA B C 1
ATOM 3284 O O . ALA B 1 90 ? -4.719 13.5 28.812 1 97.56 90 ALA B O 1
ATOM 3285 N N . THR B 1 91 ? -4.859 14.273 26.75 1 97.44 91 THR B N 1
ATOM 3286 C CA . THR B 1 91 ? -3.621 15.031 26.859 1 97.44 91 THR B CA 1
ATOM 3287 C C . THR B 1 91 ? -3.816 16.25 27.766 1 97.44 91 THR B C 1
ATOM 3289 O O . THR B 1 91 ? -2.848 16.812 28.281 1 97.44 91 THR B O 1
ATOM 3292 N N . HIS B 1 92 ? -5.035 16.828 27.812 1 97.5 92 HIS B N 1
ATOM 3293 C CA . HIS B 1 92 ? -5.422 18.031 28.531 1 97.5 92 HIS B CA 1
ATOM 3294 C C . HIS B 1 92 ? -4.812 19.281 27.875 1 97.5 92 HIS B C 1
ATOM 3296 O O . HIS B 1 92 ? -4.812 20.359 28.469 1 97.5 92 HIS B O 1
ATOM 3302 N N . GLU B 1 93 ? -4.301 19.109 26.672 1 97.75 93 GLU B N 1
ATOM 3303 C CA . GLU B 1 93 ? -3.637 20.203 25.984 1 97.75 93 GLU B CA 1
ATOM 3304 C C . GLU B 1 93 ? -4.5 20.734 24.844 1 97.75 93 GLU B C 1
ATOM 3306 O O . GLU B 1 93 ? -4.27 21.844 24.344 1 97.75 93 GLU B O 1
ATOM 3311 N N . VAL B 1 94 ? -5.5 19.984 24.406 1 98 94 VAL B N 1
ATOM 3312 C CA . VAL B 1 94 ? -6.281 20.297 23.203 1 98 94 VAL B CA 1
ATOM 3313 C C . VAL B 1 94 ? -7.699 20.688 23.609 1 98 94 VAL B C 1
ATOM 3315 O O . VAL B 1 94 ? -8.367 19.953 24.344 1 98 94 VAL B O 1
ATOM 3318 N N . CYS B 1 95 ? -8.195 21.812 23.125 1 96.62 95 CYS B N 1
ATOM 3319 C CA . CYS B 1 95 ? -9.508 22.297 23.516 1 96.62 95 CYS B CA 1
ATOM 3320 C C . CYS B 1 95 ? -10.547 21.984 22.438 1 96.62 95 CYS B C 1
ATOM 3322 O O . CYS B 1 95 ? -11.742 21.906 22.734 1 96.62 95 CYS B O 1
ATOM 3324 N N . ALA B 1 96 ? -10.031 21.797 21.188 1 96.56 96 ALA B N 1
ATOM 3325 C CA . ALA B 1 96 ? -10.969 21.516 20.109 1 96.56 96 ALA B CA 1
ATOM 3326 C C . ALA B 1 96 ? -10.281 20.781 18.969 1 96.56 96 ALA B C 1
ATOM 3328 O O . ALA B 1 96 ? -9.055 20.844 18.828 1 96.56 96 ALA B O 1
ATOM 3329 N N . VAL B 1 97 ? -11.109 20.047 18.172 1 97.44 97 VAL B N 1
ATOM 3330 C CA . VAL B 1 97 ? -10.641 19.328 16.984 1 97.44 97 VAL B CA 1
ATOM 3331 C C . VAL B 1 97 ? -11.508 19.688 15.781 1 97.44 97 VAL B C 1
ATOM 3333 O O . VAL B 1 97 ? -12.727 19.781 15.898 1 97.44 97 VAL B O 1
ATOM 3336 N N . ILE B 1 98 ? -10.914 20 14.711 1 96.94 98 ILE B N 1
ATOM 3337 C CA . ILE B 1 98 ? -11.617 20.031 13.43 1 96.94 98 ILE B CA 1
ATOM 3338 C C . ILE B 1 98 ? -11.281 18.766 12.633 1 96.94 98 ILE B C 1
ATOM 3340 O O . ILE B 1 98 ? -10.109 18.438 12.453 1 96.94 98 ILE B O 1
ATOM 3344 N N . SER B 1 99 ? -12.297 18.047 12.25 1 95.06 99 SER B N 1
ATOM 3345 C CA . SER B 1 99 ? -12.109 16.734 11.633 1 95.06 99 SER B CA 1
ATOM 3346 C C . SER B 1 99 ? -12.844 16.641 10.297 1 95.06 99 SER B C 1
ATOM 3348 O O . SER B 1 99 ? -13.914 17.234 10.125 1 95.06 99 SER B O 1
ATOM 3350 N N . GLU B 1 100 ? -12.234 15.867 9.383 1 91.88 100 GLU B N 1
ATOM 3351 C CA . GLU B 1 100 ? -12.891 15.594 8.109 1 91.88 100 GLU B CA 1
ATOM 3352 C C . GLU B 1 100 ? -14.242 14.922 8.312 1 91.88 100 GLU B C 1
ATOM 3354 O O . GLU B 1 100 ? -15.18 15.148 7.547 1 91.88 100 GLU B O 1
ATOM 3359 N N . GLU B 1 101 ? -14.43 14.188 9.359 1 91.06 101 GLU B N 1
ATOM 3360 C CA . GLU B 1 101 ? -15.609 13.367 9.594 1 91.06 101 GLU B CA 1
ATOM 3361 C C . GLU B 1 101 ? -16.688 14.156 10.352 1 91.06 101 GLU B C 1
ATOM 3363 O O . GLU B 1 101 ? -17.766 13.641 10.602 1 91.06 101 GLU B O 1
ATOM 3368 N N . ALA B 1 102 ? -16.375 15.375 10.711 1 92.94 102 ALA B N 1
ATOM 3369 C CA . ALA B 1 102 ? -17.328 16.203 11.453 1 92.94 102 ALA B CA 1
ATOM 3370 C C . ALA B 1 102 ? -17.688 17.453 10.672 1 92.94 102 ALA B C 1
ATOM 3372 O O . ALA B 1 102 ? -16.812 18.094 10.07 1 92.94 102 ALA B O 1
ATOM 3373 N N . ASP B 1 103 ? -18.859 17.844 10.758 1 92.88 103 ASP B N 1
ATOM 3374 C CA . ASP B 1 103 ? -19.328 19 9.992 1 92.88 103 ASP B CA 1
ATOM 3375 C C . ASP B 1 103 ? -18.844 20.312 10.609 1 92.88 103 ASP B C 1
ATOM 3377 O O . ASP B 1 103 ? -18.656 21.297 9.906 1 92.88 103 ASP B O 1
ATOM 3381 N N . SER B 1 104 ? -18.766 20.25 11.906 1 94.25 104 SER B N 1
ATOM 3382 C CA . SER B 1 104 ? -18.375 21.453 12.641 1 94.25 104 SER B CA 1
ATOM 3383 C C . SER B 1 104 ? -17.266 21.156 13.641 1 94.25 104 SER B C 1
ATOM 3385 O O . SER B 1 104 ? -16.844 20 13.789 1 94.25 104 SER B O 1
ATOM 3387 N N . VAL B 1 105 ? -16.797 22.234 14.219 1 95.56 105 VAL B N 1
ATOM 3388 C CA . VAL B 1 105 ? -15.75 22.125 15.234 1 95.56 105 VAL B CA 1
ATOM 3389 C C . VAL B 1 105 ? -16.234 21.219 16.375 1 95.56 105 VAL B C 1
ATOM 3391 O O . VAL B 1 105 ? -17.391 21.312 16.797 1 95.56 105 VAL B O 1
ATOM 3394 N N . VAL B 1 106 ? -15.359 20.328 16.797 1 95.31 106 VAL B N 1
ATOM 3395 C CA . VAL B 1 106 ? -15.656 19.438 17.906 1 95.31 106 VAL B CA 1
ATOM 3396 C C . VAL B 1 106 ? -14.945 19.922 19.172 1 95.31 106 VAL B C 1
ATOM 3398 O O . VAL B 1 106 ? -13.766 19.641 19.375 1 95.31 106 VAL B O 1
ATOM 3401 N N . PRO B 1 107 ? -15.703 20.547 20.031 1 94.5 107 PRO B N 1
ATOM 3402 C CA . PRO B 1 107 ? -15.086 20.953 21.297 1 94.5 107 PRO B CA 1
ATOM 3403 C C . PRO B 1 107 ? -14.773 19.766 22.203 1 94.5 107 PRO B C 1
ATOM 3405 O O . PRO B 1 107 ? -15.555 18.812 22.281 1 94.5 107 PRO B O 1
ATOM 3408 N N . LEU B 1 108 ? -13.578 19.859 22.734 1 95.25 108 LEU B N 1
ATOM 3409 C CA . LEU B 1 108 ? -13.234 18.859 23.75 1 95.25 108 LEU B CA 1
ATOM 3410 C C . LEU B 1 108 ? -13.516 19.406 25.156 1 95.25 108 LEU B C 1
ATOM 3412 O O . LEU B 1 108 ? -13.93 20.547 25.312 1 95.25 108 LEU B O 1
ATOM 3416 N N . ARG B 1 109 ? -13.43 18.625 26.328 1 92.62 109 ARG B N 1
ATOM 3417 C CA . ARG B 1 109 ? -13.789 18.984 27.688 1 92.62 109 ARG B CA 1
ATOM 3418 C C . ARG B 1 109 ? -12.727 19.875 28.328 1 92.62 109 ARG B C 1
ATOM 3420 O O . ARG B 1 109 ? -12.977 20.5 29.359 1 92.62 109 ARG B O 1
ATOM 3427 N N . ASN B 1 110 ? -11.547 19.938 27.5 1 93.69 110 ASN B N 1
ATOM 3428 C CA . ASN B 1 110 ? -10.445 20.75 28 1 93.69 110 ASN B CA 1
ATOM 3429 C C . ASN B 1 110 ? -10.625 22.219 27.641 1 93.69 110 ASN B C 1
ATOM 3431 O O . ASN B 1 110 ? -9.852 22.781 26.859 1 93.69 110 ASN B O 1
ATOM 3435 N N . LYS B 1 111 ? -11.461 22.922 28.375 1 86.81 111 LYS B N 1
ATOM 3436 C CA . LYS B 1 111 ? -11.891 24.266 28 1 86.81 111 LYS B CA 1
ATOM 3437 C C . LYS B 1 111 ? -10.75 25.266 28.172 1 86.81 111 LYS B C 1
ATOM 3439 O O . LYS B 1 111 ? -10.695 26.266 27.469 1 86.81 111 LYS B O 1
ATOM 3444 N N . ASN B 1 112 ? -9.867 24.969 29.031 1 90.5 112 ASN B N 1
ATOM 3445 C CA . ASN B 1 112 ? -8.773 25.906 29.297 1 90.5 112 ASN B CA 1
ATOM 3446 C C . ASN B 1 112 ? -7.539 25.578 28.453 1 90.5 112 ASN B C 1
ATOM 3448 O O . ASN B 1 112 ? -6.527 26.281 28.531 1 90.5 112 ASN B O 1
ATOM 3452 N N . ALA B 1 113 ? -7.633 24.531 27.625 1 95.06 113 ALA B N 1
ATOM 3453 C CA . ALA B 1 113 ? -6.496 24.156 26.797 1 95.06 113 ALA B CA 1
ATOM 3454 C C . ALA B 1 113 ? -6.281 25.156 25.672 1 95.06 113 ALA B C 1
ATOM 3456 O O . ALA B 1 113 ? -7.16 25.969 25.375 1 95.06 113 ALA B O 1
ATOM 3457 N N . ARG B 1 114 ? -5.102 25.078 25.062 1 95.38 114 ARG B N 1
ATOM 3458 C CA . ARG B 1 114 ? -4.691 26.172 24.188 1 95.38 114 ARG B CA 1
ATOM 3459 C C . ARG B 1 114 ? -4.578 25.688 22.734 1 95.38 114 ARG B C 1
ATOM 3461 O O . ARG B 1 114 ? -4.48 26.5 21.812 1 95.38 114 ARG B O 1
ATOM 3468 N N . TYR B 1 115 ? -4.633 24.422 22.547 1 97.81 115 TYR B N 1
ATOM 3469 C CA . TYR B 1 115 ? -4.27 23.953 21.219 1 97.81 115 TYR B CA 1
ATOM 3470 C C . TYR B 1 115 ? -5.473 23.344 20.5 1 97.81 115 TYR B C 1
ATOM 3472 O O . TYR B 1 115 ? -6.391 22.828 21.156 1 97.81 115 TYR B O 1
ATOM 3480 N N . ILE B 1 116 ? -5.438 23.5 19.25 1 97.56 116 ILE B N 1
ATOM 3481 C CA . ILE B 1 116 ? -6.441 22.953 18.344 1 97.56 116 ILE B CA 1
ATOM 3482 C C . ILE B 1 116 ? -5.777 21.984 17.359 1 97.56 116 ILE B C 1
ATOM 3484 O O . ILE B 1 116 ? -4.684 22.25 16.859 1 97.56 116 ILE B O 1
ATOM 3488 N N . VAL B 1 117 ? -6.457 20.844 17.094 1 98.44 117 VAL B N 1
ATOM 3489 C CA . VAL B 1 117 ? -5.898 19.859 16.172 1 98.44 117 VAL B CA 1
ATOM 3490 C C . VAL B 1 117 ? -6.82 19.703 14.961 1 98.44 117 VAL B C 1
ATOM 3492 O O . VAL B 1 117 ? -8.031 19.547 15.109 1 98.44 117 VAL B O 1
ATOM 3495 N N . ALA B 1 118 ? -6.297 19.906 13.789 1 98.38 118 ALA B N 1
ATOM 3496 C CA . ALA B 1 118 ? -6.965 19.5 12.555 1 98.38 118 ALA B CA 1
ATOM 3497 C C . ALA B 1 118 ? -6.656 18.031 12.211 1 98.38 118 ALA B C 1
ATOM 3499 O O . ALA B 1 118 ? -5.5 17.609 12.273 1 98.38 118 ALA B O 1
ATOM 3500 N N . LEU B 1 119 ? -7.727 17.281 11.805 1 97.88 119 LEU B N 1
ATOM 3501 C CA . LEU B 1 119 ? -7.555 15.844 11.781 1 97.88 119 LEU B CA 1
ATOM 3502 C C . LEU B 1 119 ? -8.273 15.227 10.586 1 97.88 119 LEU B C 1
ATOM 3504 O O . LEU B 1 119 ? -9.445 15.539 10.336 1 97.88 119 LEU B O 1
ATOM 3508 N N . ASP B 1 120 ? -7.59 14.484 9.805 1 97 120 ASP B N 1
ATOM 3509 C CA . ASP B 1 120 ? -8.164 13.469 8.922 1 97 120 ASP B CA 1
ATOM 3510 C C . ASP B 1 120 ? -7.875 12.062 9.445 1 97 120 ASP B C 1
ATOM 3512 O O . ASP B 1 120 ? -6.793 11.516 9.211 1 97 120 ASP B O 1
ATOM 3516 N N . PRO B 1 121 ? -8.836 11.484 10.102 1 95.81 121 PRO B N 1
ATOM 3517 C CA . PRO B 1 121 ? -8.57 10.219 10.789 1 95.81 121 PRO B CA 1
ATOM 3518 C C . PRO B 1 121 ? -8.188 9.094 9.836 1 95.81 121 PRO B C 1
ATOM 3520 O O . PRO B 1 121 ? -7.355 8.25 10.172 1 95.81 121 PRO B O 1
ATOM 3523 N N . LEU B 1 122 ? -8.805 9.094 8.68 1 94.06 122 LEU B N 1
ATOM 3524 C CA . LEU B 1 122 ? -8.555 8.008 7.746 1 94.06 122 LEU B CA 1
ATOM 3525 C C . LEU B 1 122 ? -8.508 8.516 6.312 1 94.06 122 LEU B C 1
ATOM 3527 O O . LEU B 1 122 ? -9.539 8.555 5.629 1 94.06 122 LEU B O 1
ATOM 3531 N N . ASP B 1 123 ? -7.367 8.766 5.859 1 93.44 123 ASP B N 1
ATOM 3532 C CA . ASP B 1 123 ? -7.137 9.086 4.453 1 93.44 123 ASP B CA 1
ATOM 3533 C C . ASP B 1 123 ? -7.102 7.816 3.6 1 93.44 123 ASP B C 1
ATOM 3535 O O . ASP B 1 123 ? -6.371 6.875 3.908 1 93.44 123 ASP B O 1
ATOM 3539 N N . GLY B 1 124 ? -7.848 7.824 2.531 1 90.5 124 GLY B N 1
ATOM 3540 C CA . GLY B 1 124 ? -7.906 6.656 1.668 1 90.5 124 GLY B CA 1
ATOM 3541 C C . GLY B 1 124 ? -8.797 5.551 2.215 1 90.5 124 GLY B C 1
ATOM 3542 O O . GLY B 1 124 ? -8.492 4.367 2.049 1 90.5 124 GLY B O 1
ATOM 3543 N N . SER B 1 125 ? -9.852 5.887 2.854 1 87.44 125 SER B N 1
ATOM 3544 C CA . SER B 1 125 ? -10.719 4.906 3.5 1 87.44 125 SER B CA 1
ATOM 3545 C C . SER B 1 125 ? -11.305 3.932 2.486 1 87.44 125 SER B C 1
ATOM 3547 O O . SER B 1 125 ? -11.594 2.779 2.818 1 87.44 125 SER B O 1
ATOM 3549 N N . SER B 1 126 ? -11.414 4.34 1.276 1 85.31 126 SER B N 1
ATOM 3550 C CA . SER B 1 126 ? -11.93 3.457 0.235 1 85.31 126 SER B CA 1
ATOM 3551 C C . SER B 1 126 ? -10.938 2.34 -0.08 1 85.31 126 SER B C 1
ATOM 3553 O O . SER B 1 126 ? -11.289 1.354 -0.73 1 85.31 126 SER B O 1
ATOM 3555 N N . ASN B 1 127 ? -9.734 2.506 0.312 1 89.81 127 ASN B N 1
ATOM 3556 C CA . ASN B 1 127 ? -8.68 1.544 0.028 1 89.81 127 ASN B CA 1
ATOM 3557 C C . ASN B 1 127 ? -8.68 0.393 1.03 1 89.81 127 ASN B C 1
ATOM 3559 O O . ASN B 1 127 ? -8 -0.614 0.827 1 89.81 127 ASN B O 1
ATOM 3563 N N . ILE B 1 128 ? -9.445 0.489 2.061 1 88.62 128 ILE B N 1
ATOM 3564 C CA . ILE B 1 128 ? -9.391 -0.481 3.148 1 88.62 128 ILE B CA 1
ATOM 3565 C C . ILE B 1 128 ? -9.828 -1.854 2.639 1 88.62 128 ILE B C 1
ATOM 3567 O O . ILE B 1 128 ? -9.156 -2.857 2.893 1 88.62 128 ILE B O 1
ATOM 3571 N N . ASN B 1 129 ? -10.836 -1.846 1.84 1 88.12 129 ASN B N 1
ATOM 3572 C CA . ASN B 1 129 ? -11.398 -3.115 1.393 1 88.12 129 ASN B CA 1
ATOM 3573 C C . ASN B 1 129 ? -10.445 -3.854 0.459 1 88.12 129 ASN B C 1
ATOM 3575 O O . ASN B 1 129 ? -10.469 -5.082 0.385 1 88.12 129 ASN B O 1
ATOM 3579 N N . VAL B 1 130 ? -9.602 -3.105 -0.216 1 93.88 130 VAL B N 1
ATOM 3580 C CA . VAL B 1 130 ? -8.719 -3.736 -1.188 1 93.88 130 VAL B CA 1
ATOM 3581 C C . VAL B 1 130 ? -7.305 -3.82 -0.618 1 93.88 130 VAL B C 1
ATOM 3583 O O . VAL B 1 130 ? -6.344 -4.066 -1.353 1 93.88 130 VAL B O 1
ATOM 3586 N N . ASN B 1 131 ? -7.195 -3.551 0.637 1 95.38 131 ASN B N 1
ATOM 3587 C CA . ASN B 1 131 ? -5.93 -3.723 1.345 1 95.38 131 ASN B CA 1
ATOM 3588 C C . ASN B 1 131 ? -4.824 -2.861 0.739 1 95.38 131 ASN B C 1
ATOM 3590 O O . ASN B 1 131 ? -3.701 -3.328 0.551 1 95.38 131 ASN B O 1
ATOM 3594 N N . SER B 1 132 ? -5.188 -1.657 0.313 1 95.75 132 SER B N 1
ATOM 3595 C CA . SER B 1 132 ? -4.234 -0.644 -0.12 1 95.75 132 SER B CA 1
ATOM 3596 C C . SER B 1 132 ? -3.879 0.306 1.021 1 95.75 132 SER B C 1
ATOM 3598 O O . SER B 1 132 ? -4.602 0.386 2.016 1 95.75 132 SER B O 1
ATOM 3600 N N . PRO B 1 133 ? -2.787 1.005 0.902 1 97.06 133 PRO B N 1
ATOM 3601 C CA . PRO B 1 133 ? -2.342 1.878 1.991 1 97.06 133 PRO B CA 1
ATOM 3602 C C . PRO B 1 133 ? -3.381 2.934 2.363 1 97.06 133 PRO B C 1
ATOM 3604 O O . PRO B 1 133 ? -4.113 3.416 1.497 1 97.06 133 PRO B O 1
ATOM 3607 N N . ILE B 1 134 ? -3.393 3.223 3.67 1 96.31 134 ILE B N 1
ATOM 3608 C CA . ILE B 1 134 ? -4.227 4.297 4.203 1 96.31 134 ILE B CA 1
ATOM 3609 C C . ILE B 1 134 ? -3.4 5.168 5.145 1 96.31 134 ILE B C 1
ATOM 3611 O O . ILE B 1 134 ? -2.246 4.852 5.445 1 96.31 134 ILE B O 1
ATOM 3615 N N . GLY B 1 135 ? -4.004 6.258 5.57 1 96.94 135 GLY B N 1
ATOM 3616 C CA . GLY B 1 135 ? -3.207 7.145 6.398 1 96.94 135 GLY B CA 1
ATOM 3617 C C . GLY B 1 135 ? -4.039 7.988 7.348 1 96.94 135 GLY B C 1
ATOM 3618 O O . GLY B 1 135 ? -5.27 7.98 7.273 1 96.94 135 GLY B O 1
ATOM 3619 N N . THR B 1 136 ? -3.424 8.648 8.258 1 97.69 136 THR B N 1
ATOM 3620 C CA . THR B 1 136 ? -3.945 9.656 9.172 1 97.69 136 THR B CA 1
ATOM 3621 C C . THR B 1 136 ? -3.141 10.953 9.055 1 97.69 136 THR B C 1
ATOM 3623 O O . THR B 1 136 ? -1.913 10.922 8.961 1 97.69 136 THR B O 1
ATOM 3626 N N . LEU B 1 137 ? -3.83 12.031 9.008 1 98.44 137 LEU B N 1
ATOM 3627 C CA . LEU B 1 137 ? -3.168 13.328 8.969 1 98.44 137 LEU B CA 1
ATOM 3628 C C . LEU B 1 137 ? -3.588 14.188 10.164 1 98.44 137 LEU B C 1
ATOM 3630 O O . LEU B 1 137 ? -4.742 14.133 10.594 1 98.44 137 LEU B O 1
ATOM 3634 N N . PHE B 1 138 ? -2.629 15.008 10.68 1 98.69 138 PHE B N 1
ATOM 3635 C CA . PHE B 1 138 ? -2.98 15.922 11.758 1 98.69 138 PHE B CA 1
ATOM 3636 C C . PHE B 1 138 ? -2.098 17.156 11.719 1 98.69 138 PHE B C 1
ATOM 3638 O O . PHE B 1 138 ? -0.973 17.125 11.219 1 98.69 138 PHE B O 1
ATOM 3645 N N . SER B 1 139 ? -2.594 18.172 12.172 1 98.44 139 SER B N 1
ATOM 3646 C CA . SER B 1 139 ? -1.892 19.438 12.344 1 98.44 139 SER B CA 1
ATOM 3647 C C . SER B 1 139 ? -2.252 20.094 13.68 1 98.44 139 SER B C 1
ATOM 3649 O O . SER B 1 139 ? -3.387 19.969 14.148 1 98.44 139 SER B O 1
ATOM 3651 N N . ILE B 1 140 ? -1.319 20.797 14.305 1 98.69 140 ILE B N 1
ATOM 3652 C CA . ILE B 1 140 ? -1.502 21.422 15.609 1 98.69 140 ILE B CA 1
ATOM 3653 C C . ILE B 1 140 ? -1.399 22.938 15.469 1 98.69 140 ILE B C 1
ATOM 3655 O O . ILE B 1 140 ? -0.416 23.453 14.938 1 98.69 140 ILE B O 1
ATOM 3659 N N . TYR B 1 141 ? -2.453 23.594 15.961 1 98 141 TYR B N 1
ATOM 3660 C CA . TYR B 1 141 ? -2.51 25.047 16.016 1 98 141 TYR B CA 1
ATOM 3661 C C . TYR B 1 141 ? -2.686 25.531 17.453 1 98 141 TYR B C 1
ATOM 3663 O O . TYR B 1 141 ? -3.029 24.75 18.344 1 98 141 TYR B O 1
ATOM 3671 N N . GLN B 1 142 ? -2.42 26.781 17.656 1 97 142 GLN B N 1
ATOM 3672 C CA . GLN B 1 142 ? -2.754 27.453 18.906 1 97 142 GLN B CA 1
ATOM 3673 C C . GLN B 1 142 ? -3.932 28.406 18.703 1 97 142 GLN B C 1
ATOM 3675 O O . GLN B 1 142 ? -3.971 29.172 17.734 1 97 142 GLN B O 1
ATOM 3680 N N . ARG B 1 143 ? -4.871 28.266 19.578 1 95 143 ARG B N 1
ATOM 3681 C CA . ARG B 1 143 ? -6.008 29.188 19.469 1 95 143 ARG B CA 1
ATOM 3682 C C . ARG B 1 143 ? -5.57 30.625 19.703 1 95 143 ARG B C 1
ATOM 3684 O O . ARG B 1 143 ? -4.621 30.891 20.453 1 95 143 ARG B O 1
ATOM 3691 N N . ILE B 1 144 ? -6.297 31.484 19.078 1 93 144 ILE B N 1
ATOM 3692 C CA . ILE B 1 144 ? -5.996 32.906 19.172 1 93 144 ILE B CA 1
ATOM 3693 C C . ILE B 1 144 ? -6.727 33.5 20.375 1 93 144 ILE B C 1
ATOM 3695 O O . ILE B 1 144 ? -6.172 34.344 21.094 1 93 144 ILE B O 1
ATOM 3699 N N . SER B 1 145 ? -7.957 33.062 20.625 1 92.38 145 SER B N 1
ATOM 3700 C CA . SER B 1 145 ? -8.75 33.594 21.734 1 92.38 145 SER B CA 1
ATOM 3701 C C . SER B 1 145 ? -8.188 33.094 23.078 1 92.38 145 SER B C 1
ATOM 3703 O O . SER B 1 145 ? -7.535 32.062 23.141 1 92.38 145 SER B O 1
ATOM 3705 N N . PRO B 1 146 ? -8.43 33.875 24.078 1 90.81 146 PRO B N 1
ATOM 3706 C CA . PRO B 1 146 ? -7.969 33.469 25.406 1 90.81 146 PRO B CA 1
ATOM 3707 C C . PRO B 1 146 ? -8.57 32.125 25.844 1 90.81 146 PRO B C 1
ATOM 3709 O O . PRO B 1 146 ? -9.711 31.812 25.484 1 90.81 146 PRO B O 1
ATOM 3712 N N . SER B 1 147 ? -7.805 31.266 26.578 1 86.38 147 SER B N 1
ATOM 3713 C CA . SER B 1 147 ? -8.164 29.922 26.984 1 86.38 147 SER B CA 1
ATOM 3714 C C . SER B 1 147 ? -9.492 29.906 27.75 1 86.38 147 SER B C 1
ATOM 3716 O O . SER B 1 147 ? -10.242 28.938 27.672 1 86.38 147 SER B O 1
ATOM 3718 N N . GLU B 1 148 ? -9.977 30.875 28.344 1 83.5 148 GLU B N 1
ATOM 3719 C CA . GLU B 1 148 ? -11.172 30.891 29.172 1 83.5 148 GLU B CA 1
ATOM 3720 C C . GLU B 1 148 ? -12.406 31.312 28.375 1 83.5 148 GLU B C 1
ATOM 3722 O O . GLU B 1 148 ? -13.523 31.297 28.891 1 83.5 148 GLU B O 1
ATOM 3727 N N . THR B 1 149 ? -12.203 31.406 27.125 1 87.44 149 THR B N 1
ATOM 3728 C CA . THR B 1 149 ? -13.32 31.828 26.297 1 87.44 149 THR B CA 1
ATOM 3729 C C . THR B 1 149 ? -13.727 30.703 25.344 1 87.44 149 THR B C 1
ATOM 3731 O O . THR B 1 149 ? -12.922 29.812 25.031 1 87.44 149 THR B O 1
ATOM 3734 N N . PRO B 1 150 ? -14.945 30.688 24.938 1 89.19 150 PRO B N 1
ATOM 3735 C CA . PRO B 1 150 ? -15.375 29.688 23.953 1 89.19 150 PRO B CA 1
ATOM 3736 C C . PRO B 1 150 ? -14.586 29.766 22.641 1 89.19 150 PRO B C 1
ATOM 3738 O O . PRO B 1 150 ? -14.117 30.844 22.266 1 89.19 150 PRO B O 1
ATOM 3741 N N . ILE B 1 151 ? -14.477 28.641 22.062 1 91.19 151 ILE B N 1
ATOM 3742 C CA . ILE B 1 151 ? -13.773 28.562 20.797 1 91.19 151 ILE B CA 1
ATOM 3743 C C . ILE B 1 151 ? -14.5 29.422 19.75 1 91.19 151 ILE B C 1
ATOM 3745 O O . ILE B 1 151 ? -15.727 29.359 19.656 1 91.19 151 ILE B O 1
ATOM 3749 N N . GLN B 1 152 ? -13.781 30.234 19.047 1 90.19 152 GLN B N 1
ATOM 3750 C CA . GLN B 1 152 ? -14.312 31.094 17.984 1 90.19 152 GLN B CA 1
ATOM 3751 C C . GLN B 1 152 ? -13.867 30.609 16.609 1 90.19 152 GLN B C 1
ATOM 3753 O O . GLN B 1 152 ? -12.93 29.828 16.5 1 90.19 152 GLN B O 1
ATOM 3758 N N . ASP B 1 153 ? -14.516 31.094 15.562 1 89.44 153 ASP B N 1
ATOM 3759 C CA . ASP B 1 153 ? -14.164 30.75 14.188 1 89.44 153 ASP B CA 1
ATOM 3760 C C . ASP B 1 153 ? -12.711 31.094 13.891 1 89.44 153 ASP B C 1
ATOM 3762 O O . ASP B 1 153 ? -12.016 30.359 13.195 1 89.44 153 ASP B O 1
ATOM 3766 N N . ALA B 1 154 ? -12.312 32.219 14.445 1 91.12 154 ALA B N 1
ATOM 3767 C CA . ALA B 1 154 ? -10.953 32.688 14.195 1 91.12 154 ALA B CA 1
ATOM 3768 C C . ALA B 1 154 ? -9.922 31.734 14.789 1 91.12 154 ALA B C 1
ATOM 3770 O O . ALA B 1 154 ? -8.75 31.75 14.383 1 91.12 154 ALA B O 1
ATOM 3771 N N . ASP B 1 155 ? -10.32 30.969 15.75 1 93.62 155 ASP B N 1
ATOM 3772 C CA . ASP B 1 155 ? -9.422 30.016 16.406 1 93.62 155 ASP B CA 1
ATOM 3773 C C . ASP B 1 155 ? -9.141 28.812 15.5 1 93.62 155 ASP B C 1
ATOM 3775 O O . ASP B 1 155 ? -8.164 28.094 15.703 1 93.62 155 ASP B O 1
ATOM 3779 N N . VAL B 1 156 ? -10.047 28.656 14.5 1 93.88 156 VAL B N 1
ATOM 3780 C CA . VAL B 1 156 ? -9.969 27.422 13.727 1 93.88 156 VAL B CA 1
ATOM 3781 C C . VAL B 1 156 ? -9.57 27.734 12.281 1 93.88 156 VAL B C 1
ATOM 3783 O O . VAL B 1 156 ? -8.898 26.953 11.625 1 93.88 156 VAL B O 1
ATOM 3786 N N . LEU B 1 157 ? -10 28.859 11.812 1 95.75 157 LEU B N 1
ATOM 3787 C CA . LEU B 1 157 ? -9.703 29.25 10.438 1 95.75 157 LEU B CA 1
ATOM 3788 C C . LEU B 1 157 ? -8.375 30 10.367 1 95.75 157 LEU B C 1
ATOM 3790 O O . LEU B 1 157 ? -8.344 31.188 10 1 95.75 157 LEU B O 1
ATOM 3794 N N . ILE B 1 158 ? -7.344 29.281 10.703 1 94.62 158 ILE B N 1
ATOM 3795 C CA . ILE B 1 158 ? -5.984 29.812 10.805 1 94.62 158 ILE B CA 1
ATOM 3796 C C . ILE B 1 158 ? -5.18 29.391 9.578 1 94.62 158 ILE B C 1
ATOM 3798 O O . ILE B 1 158 ? -5.25 28.234 9.148 1 94.62 158 ILE B O 1
ATOM 3802 N N . PRO B 1 159 ? -4.391 30.344 8.969 1 96.62 159 PRO B N 1
ATOM 3803 C CA . PRO B 1 159 ? -3.549 29.969 7.832 1 96.62 159 PRO B CA 1
ATOM 3804 C C . PRO B 1 159 ? -2.543 28.875 8.18 1 96.62 159 PRO B C 1
ATOM 3806 O O . PRO B 1 159 ? -2.061 28.812 9.312 1 96.62 159 PRO B O 1
ATOM 3809 N N . GLY B 1 160 ? -2.156 28.078 7.148 1 98 160 GLY B N 1
ATOM 3810 C CA . GLY B 1 160 ? -1.277 26.922 7.344 1 98 160 GLY B CA 1
ATOM 3811 C C . GLY B 1 160 ? 0.082 27.312 7.898 1 98 160 GLY B C 1
ATOM 3812 O O . GLY B 1 160 ? 0.727 26.516 8.578 1 98 160 GLY B O 1
ATOM 3813 N N . LYS B 1 161 ? 0.52 28.547 7.656 1 97.19 161 LYS B N 1
ATOM 3814 C CA . LYS B 1 161 ? 1.828 29.016 8.094 1 97.19 161 LYS B CA 1
ATOM 3815 C C . LYS B 1 161 ? 1.914 29.047 9.617 1 97.19 161 LYS B C 1
ATOM 3817 O O . LYS B 1 161 ? 3.01 29.078 10.188 1 97.19 161 LYS B O 1
ATOM 3822 N N . GLN B 1 162 ? 0.797 29.047 10.281 1 97.19 162 GLN B N 1
ATOM 3823 C CA . GLN B 1 162 ? 0.775 29.188 11.734 1 97.19 162 GLN B CA 1
ATOM 3824 C C . GLN B 1 162 ? 0.779 27.812 12.414 1 97.19 162 GLN B C 1
ATOM 3826 O O . GLN B 1 162 ? 0.684 27.719 13.641 1 97.19 162 GLN B O 1
ATOM 3831 N N . GLN B 1 163 ? 0.847 26.781 11.648 1 98.19 163 GLN B N 1
ATOM 3832 C CA . GLN B 1 163 ? 0.984 25.453 12.242 1 98.19 163 GLN B CA 1
ATOM 3833 C C . GLN B 1 163 ? 2.219 25.375 13.133 1 98.19 163 GLN B C 1
ATOM 3835 O O . GLN B 1 163 ? 3.289 25.859 12.766 1 98.19 163 GLN B O 1
ATOM 3840 N N . LEU B 1 164 ? 2.059 24.797 14.273 1 98.25 164 LEU B N 1
ATOM 3841 C CA . LEU B 1 164 ? 3.184 24.578 15.172 1 98.25 164 LEU B CA 1
ATOM 3842 C C . LEU B 1 164 ? 3.873 23.25 14.875 1 98.25 164 LEU B C 1
ATOM 3844 O O . LEU B 1 164 ? 5.078 23.109 15.086 1 98.25 164 LEU B O 1
ATOM 3848 N N . ALA B 1 165 ? 3.082 22.281 14.445 1 98.75 165 ALA B N 1
ATOM 3849 C CA . ALA B 1 165 ? 3.527 20.969 14.031 1 98.75 165 ALA B CA 1
ATOM 3850 C C . ALA B 1 165 ? 2.488 20.297 13.133 1 98.75 165 ALA B C 1
ATOM 3852 O O . ALA B 1 165 ? 1.314 20.672 13.148 1 98.75 165 ALA B O 1
ATOM 3853 N N . ALA B 1 166 ? 2.93 19.391 12.344 1 98.88 166 ALA B N 1
ATOM 3854 C CA . ALA B 1 166 ? 2.068 18.562 11.508 1 98.88 166 ALA B CA 1
ATOM 3855 C C . ALA B 1 166 ? 2.658 17.156 11.336 1 98.88 166 ALA B C 1
ATOM 3857 O O . ALA B 1 166 ? 3.869 16.969 11.469 1 98.88 166 ALA B O 1
ATOM 3858 N N . GLY B 1 167 ? 1.803 16.219 11.07 1 98.88 167 GLY B N 1
ATOM 3859 C CA . GLY B 1 167 ? 2.281 14.859 10.875 1 98.88 167 GLY B CA 1
ATOM 3860 C C . GLY B 1 167 ? 1.255 13.953 10.219 1 98.88 167 GLY B C 1
ATOM 3861 O O . GLY B 1 167 ? 0.106 14.352 10.016 1 98.88 167 GLY B O 1
ATOM 3862 N N . TYR B 1 168 ? 1.757 12.797 9.859 1 98.81 168 TYR B N 1
ATOM 3863 C CA . TYR B 1 168 ? 0.864 11.766 9.344 1 98.81 168 TYR B CA 1
ATOM 3864 C C . TYR B 1 168 ? 1.344 10.375 9.742 1 98.81 168 TYR B C 1
ATOM 3866 O O . TYR B 1 168 ? 2.512 10.195 10.102 1 98.81 168 TYR B O 1
ATOM 3874 N N . MET B 1 169 ? 0.422 9.516 9.734 1 98.31 169 MET B N 1
ATOM 3875 C CA . MET B 1 169 ? 0.683 8.086 9.82 1 98.31 169 MET B CA 1
ATOM 3876 C C . MET B 1 169 ? 0.367 7.395 8.5 1 98.31 169 MET B C 1
ATOM 3878 O O . MET B 1 169 ? -0.641 7.703 7.859 1 98.31 169 MET B O 1
ATOM 3882 N N . LEU B 1 170 ? 1.245 6.582 8.102 1 98.25 170 LEU B N 1
ATOM 3883 C CA . LEU B 1 170 ? 1.015 5.73 6.938 1 98.25 170 LEU B CA 1
ATOM 3884 C C . LEU B 1 170 ? 0.899 4.266 7.348 1 98.25 170 LEU B C 1
ATOM 3886 O O . LEU B 1 170 ? 1.816 3.715 7.961 1 98.25 170 LEU B O 1
ATOM 3890 N N . TYR B 1 171 ? -0.24 3.705 7.105 1 97 171 TYR B N 1
ATOM 3891 C CA . TYR B 1 171 ? -0.471 2.283 7.332 1 97 171 TYR B CA 1
ATOM 3892 C C . TYR B 1 171 ? -0.285 1.489 6.043 1 97 171 TYR B C 1
ATOM 3894 O O . TYR B 1 171 ? -1.114 1.566 5.133 1 97 171 TYR B O 1
ATOM 3902 N N . SER B 1 172 ? 0.714 0.752 5.934 1 96.88 172 SER B N 1
ATOM 3903 C CA . SER B 1 172 ? 1.067 -0.037 4.758 1 96.88 172 SER B CA 1
ATOM 3904 C C . SER B 1 172 ? 1.93 -1.236 5.137 1 96.88 172 SER B C 1
ATOM 3906 O O . SER B 1 172 ? 1.641 -1.934 6.113 1 96.88 172 SER B O 1
ATOM 3908 N N . THR B 1 173 ? 2.971 -1.546 4.324 1 95.38 173 THR B N 1
ATOM 3909 C CA . THR B 1 173 ? 3.852 -2.67 4.621 1 95.38 173 THR B CA 1
ATOM 3910 C C . THR B 1 173 ? 4.426 -2.549 6.031 1 95.38 173 THR B C 1
ATOM 3912 O O . THR B 1 173 ? 4.539 -3.545 6.75 1 95.38 173 THR B O 1
ATOM 3915 N N . VAL B 1 174 ? 4.758 -1.302 6.32 1 94.75 174 VAL B N 1
ATOM 3916 C CA . VAL B 1 174 ? 5.16 -0.948 7.676 1 94.75 174 VAL B CA 1
ATOM 3917 C C . VAL B 1 174 ? 4.402 0.297 8.133 1 94.75 174 VAL B C 1
ATOM 3919 O O . VAL B 1 174 ? 4.062 1.157 7.316 1 94.75 174 VAL B O 1
ATOM 3922 N N . ASN B 1 175 ? 4.039 0.337 9.398 1 96.56 175 ASN B N 1
ATOM 3923 C CA . ASN B 1 175 ? 3.424 1.55 9.93 1 96.56 175 ASN B CA 1
ATOM 3924 C C . ASN B 1 175 ? 4.469 2.623 10.227 1 96.56 175 ASN B C 1
ATOM 3926 O O . ASN B 1 175 ? 5.445 2.365 10.93 1 96.56 175 ASN B O 1
ATOM 3930 N N . THR B 1 176 ? 4.203 3.789 9.703 1 97.88 176 THR B N 1
ATOM 3931 C CA . THR B 1 176 ? 5.18 4.871 9.781 1 97.88 176 THR B CA 1
ATOM 3932 C C . THR B 1 176 ? 4.527 6.148 10.297 1 97.88 176 THR B C 1
ATOM 3934 O O . THR B 1 176 ? 3.391 6.465 9.93 1 97.88 176 THR B O 1
ATOM 3937 N N . LEU B 1 177 ? 5.258 6.836 11.18 1 98.56 177 LEU B N 1
ATOM 3938 C CA . LEU B 1 177 ? 4.918 8.195 11.594 1 98.56 177 LEU B CA 1
ATOM 3939 C C . LEU B 1 177 ? 5.938 9.195 11.062 1 98.56 177 LEU B C 1
ATOM 3941 O O . LEU B 1 177 ? 7.145 8.992 11.211 1 98.56 177 LEU B O 1
ATOM 3945 N N . VAL B 1 178 ? 5.469 10.203 10.406 1 98.88 178 VAL B N 1
ATOM 3946 C CA . VAL B 1 178 ? 6.301 11.344 10.031 1 98.88 178 VAL B CA 1
ATOM 3947 C C . VAL B 1 178 ? 5.719 12.625 10.633 1 98.88 178 VAL B C 1
ATOM 3949 O O . VAL B 1 178 ? 4.504 12.836 10.594 1 98.88 178 VAL B O 1
ATOM 3952 N N . TYR B 1 179 ? 6.508 13.414 11.234 1 98.75 179 TYR B N 1
ATOM 3953 C CA . TYR B 1 179 ? 6.016 14.719 11.68 1 98.75 179 TYR B CA 1
ATOM 3954 C C . TYR B 1 179 ? 7.066 15.797 11.461 1 98.75 179 TYR B C 1
ATOM 3956 O O . TYR B 1 179 ? 8.242 15.492 11.227 1 98.75 179 TYR B O 1
ATOM 3964 N N . ALA B 1 180 ? 6.609 17.031 11.492 1 98.75 180 ALA B N 1
ATOM 3965 C CA . ALA B 1 180 ? 7.453 18.203 11.281 1 98.75 180 ALA B CA 1
ATOM 3966 C C . ALA B 1 180 ? 7.164 19.281 12.328 1 98.75 180 ALA B C 1
ATOM 3968 O O . ALA B 1 180 ? 6.031 19.406 12.805 1 98.75 180 ALA B O 1
ATOM 3969 N N . THR B 1 181 ? 8.125 19.953 12.766 1 98.19 181 THR B N 1
ATOM 3970 C CA . THR B 1 181 ? 8.109 21.281 13.367 1 98.19 181 THR B CA 1
ATOM 3971 C C . THR B 1 181 ? 8.969 22.25 12.562 1 98.19 181 THR B C 1
ATOM 3973 O O . THR B 1 181 ? 9.469 21.906 11.492 1 98.19 181 THR B O 1
ATOM 3976 N N . ILE B 1 182 ? 9.078 23.469 13.039 1 96.69 182 ILE B N 1
ATOM 3977 C CA . ILE B 1 182 ? 9.906 24.438 12.336 1 96.69 182 ILE B CA 1
ATOM 3978 C C . ILE B 1 182 ? 11.375 24 12.398 1 96.69 182 ILE B C 1
ATOM 3980 O O . ILE B 1 182 ? 12.219 24.562 11.695 1 96.69 182 ILE B O 1
ATOM 3984 N N . TYR B 1 183 ? 11.68 22.969 13.195 1 96.81 183 TYR B N 1
ATOM 3985 C CA . TYR B 1 183 ? 13.062 22.562 13.398 1 96.81 183 TYR B CA 1
ATOM 3986 C C . TYR B 1 183 ? 13.398 21.344 12.539 1 96.81 183 TYR B C 1
ATOM 3988 O O . TYR B 1 183 ? 14.523 20.844 12.578 1 96.81 183 TYR B O 1
ATOM 3996 N N . GLY B 1 184 ? 12.406 20.828 11.805 1 97.56 184 GLY B N 1
ATOM 3997 C CA . GLY B 1 184 ? 12.742 19.75 10.883 1 97.56 184 GLY B CA 1
ATOM 3998 C C . GLY B 1 184 ? 11.648 18.703 10.773 1 97.56 184 GLY B C 1
ATOM 3999 O O . GLY B 1 184 ? 10.609 18.812 11.422 1 97.56 184 GLY B O 1
ATOM 4000 N N . VAL B 1 185 ? 11.906 17.734 9.891 1 98.81 185 VAL B N 1
ATOM 4001 C CA . VAL B 1 185 ? 11.008 16.625 9.617 1 98.81 185 VAL B CA 1
ATOM 4002 C C . VAL B 1 185 ? 11.672 15.305 10 1 98.81 185 VAL B C 1
ATOM 4004 O O . VAL B 1 185 ? 12.836 15.07 9.664 1 98.81 185 VAL B O 1
ATOM 4007 N N . HIS B 1 186 ? 10.93 14.445 10.695 1 98.69 186 HIS B N 1
ATOM 4008 C CA . HIS B 1 186 ? 11.484 13.172 11.156 1 98.69 186 HIS B CA 1
ATOM 4009 C C . HIS B 1 186 ? 10.5 12.031 10.922 1 98.69 186 HIS B C 1
ATOM 4011 O O . HIS B 1 186 ? 9.289 12.219 11.047 1 98.69 186 HIS B O 1
ATOM 4017 N N . GLY B 1 187 ? 11.031 10.883 10.539 1 98.25 187 GLY B N 1
ATOM 4018 C CA . GLY B 1 187 ? 10.234 9.688 10.312 1 98.25 187 GLY B CA 1
ATOM 4019 C C . GLY B 1 187 ? 10.562 8.562 11.281 1 98.25 187 GLY B C 1
ATOM 4020 O O . GLY B 1 187 ? 11.719 8.375 11.648 1 98.25 187 GLY B O 1
ATOM 4021 N N . PHE B 1 188 ? 9.555 7.879 11.625 1 98.06 188 PHE B N 1
ATOM 4022 C CA . PHE B 1 188 ? 9.656 6.785 12.586 1 98.06 188 PHE B CA 1
ATOM 4023 C C . PHE B 1 188 ? 8.969 5.531 12.047 1 98.06 188 PHE B C 1
ATOM 4025 O O . PHE B 1 188 ? 7.926 5.621 11.398 1 98.06 188 PHE B O 1
ATOM 4032 N N . THR B 1 189 ? 9.516 4.391 12.352 1 96.5 189 THR B N 1
ATOM 4033 C CA . THR B 1 189 ? 8.938 3.102 11.977 1 96.5 189 THR B CA 1
ATOM 4034 C C . THR B 1 189 ? 8.438 2.359 13.219 1 96.5 189 THR B C 1
ATOM 4036 O O . THR B 1 189 ? 9.117 2.318 14.242 1 96.5 189 THR B O 1
ATOM 4039 N N . TYR B 1 190 ? 7.258 1.846 13.094 1 96.19 190 TYR B N 1
ATOM 4040 C CA . TYR B 1 190 ? 6.641 1.114 14.195 1 96.19 190 TYR B CA 1
ATOM 4041 C C . TYR B 1 190 ? 7.129 -0.328 14.234 1 96.19 190 TYR B C 1
ATOM 4043 O O . TYR B 1 190 ? 7.145 -1.015 13.211 1 96.19 190 TYR B O 1
ATOM 4051 N N . ASP B 1 191 ? 7.535 -0.774 15.367 1 93.19 191 ASP B N 1
ATOM 4052 C CA . ASP B 1 191 ? 7.875 -2.172 15.609 1 93.19 191 ASP B CA 1
ATOM 4053 C C . ASP B 1 191 ? 6.812 -2.848 16.484 1 93.19 191 ASP B C 1
ATOM 4055 O O . ASP B 1 191 ? 6.77 -2.639 17.688 1 93.19 191 ASP B O 1
ATOM 4059 N N . PRO B 1 192 ? 6.031 -3.66 15.883 1 89 192 PRO B N 1
ATOM 4060 C CA . PRO B 1 192 ? 4.953 -4.289 16.641 1 89 192 PRO B CA 1
ATOM 4061 C C . PRO B 1 192 ? 5.469 -5.238 17.719 1 89 192 PRO B C 1
ATOM 4063 O O . PRO B 1 192 ? 4.746 -5.547 18.672 1 89 192 PRO B O 1
ATOM 4066 N N . THR B 1 193 ? 6.66 -5.734 17.594 1 86.75 193 THR B N 1
ATOM 4067 C CA . THR B 1 193 ? 7.203 -6.695 18.547 1 86.75 193 THR B CA 1
ATOM 4068 C C . THR B 1 193 ? 7.41 -6.039 19.922 1 86.75 193 THR B C 1
ATOM 4070 O O . THR B 1 193 ? 7.223 -6.68 20.953 1 86.75 193 THR B O 1
ATOM 4073 N N . VAL B 1 194 ? 7.805 -4.789 19.906 1 89.62 194 VAL B N 1
ATOM 4074 C CA . VAL B 1 194 ? 8.062 -4.098 21.156 1 89.62 194 VAL B CA 1
ATOM 4075 C C . VAL B 1 194 ? 7.062 -2.959 21.344 1 89.62 194 VAL B C 1
ATOM 4077 O O . VAL B 1 194 ? 7.113 -2.232 22.344 1 89.62 194 VAL B O 1
ATOM 4080 N N . ASN B 1 195 ? 6.18 -2.785 20.328 1 91.19 195 ASN B N 1
ATOM 4081 C CA . ASN B 1 195 ? 5.109 -1.793 20.375 1 91.19 195 ASN B CA 1
ATOM 4082 C C . ASN B 1 195 ? 5.664 -0.381 20.531 1 91.19 195 ASN B C 1
ATOM 4084 O O . ASN B 1 195 ? 5.234 0.357 21.422 1 91.19 195 ASN B O 1
ATOM 4088 N N . GLN B 1 196 ? 6.648 -0.039 19.703 1 93.75 196 GLN B N 1
ATOM 4089 C CA . GLN B 1 196 ? 7.277 1.276 19.766 1 93.75 196 GLN B CA 1
ATOM 4090 C C . GLN B 1 196 ? 7.625 1.781 18.375 1 93.75 196 GLN B C 1
ATOM 4092 O O . GLN B 1 196 ? 7.859 0.985 17.453 1 93.75 196 GLN B O 1
ATOM 4097 N N . PHE B 1 197 ? 7.609 3.08 18.297 1 96.81 197 PHE B N 1
ATOM 4098 C CA . PHE B 1 197 ? 8.148 3.734 17.109 1 96.81 197 PHE B CA 1
ATOM 4099 C C . PHE B 1 197 ? 9.625 4.051 17.281 1 96.81 197 PHE B C 1
ATOM 4101 O O . PHE B 1 197 ? 10.039 4.516 18.344 1 96.81 197 PHE B O 1
ATOM 4108 N N . PHE B 1 198 ? 10.406 3.82 16.219 1 96.69 198 PHE B N 1
ATOM 4109 C CA . PHE B 1 198 ? 11.836 4.105 16.25 1 96.69 198 PHE B CA 1
ATOM 4110 C C . PHE B 1 198 ? 12.211 5.098 15.164 1 96.69 198 PHE B C 1
ATOM 4112 O O . PHE B 1 198 ? 11.672 5.047 14.055 1 96.69 198 PHE B O 1
ATOM 4119 N N . LEU B 1 199 ? 13.141 5.953 15.523 1 97.5 199 LEU B N 1
ATOM 4120 C CA . LEU B 1 199 ? 13.617 6.934 14.555 1 97.5 199 LEU B CA 1
ATOM 4121 C C . LEU B 1 199 ? 14.375 6.254 13.414 1 97.5 199 LEU B C 1
ATOM 4123 O O . LEU B 1 199 ? 15.461 5.707 13.633 1 97.5 199 LEU B O 1
ATOM 4127 N N . THR B 1 200 ? 13.781 6.316 12.25 1 95.5 200 THR B N 1
ATOM 4128 C CA . THR B 1 200 ? 14.406 5.656 11.109 1 95.5 200 THR B CA 1
ATOM 4129 C C . THR B 1 200 ? 14.859 6.68 10.07 1 95.5 200 THR B C 1
ATOM 4131 O O . THR B 1 200 ? 15.773 6.418 9.289 1 95.5 200 THR B O 1
ATOM 4134 N N . HIS B 1 201 ? 14.203 7.816 10.031 1 96.06 201 HIS B N 1
ATOM 4135 C CA . HIS B 1 201 ? 14.531 8.883 9.094 1 96.06 201 HIS B CA 1
ATOM 4136 C C . HIS B 1 201 ? 14.719 10.211 9.812 1 96.06 201 HIS B C 1
ATOM 4138 O O . HIS B 1 201 ? 13.828 11.062 9.805 1 96.06 201 HIS B O 1
ATOM 4144 N N . PRO B 1 202 ? 15.898 10.414 10.367 1 96.19 202 PRO B N 1
ATOM 4145 C CA . PRO B 1 202 ? 16.156 11.703 11.008 1 96.19 202 PRO B CA 1
ATOM 4146 C C . PRO B 1 202 ? 16.375 12.836 10 1 96.19 202 PRO B C 1
ATOM 4148 O O . PRO B 1 202 ? 17 12.625 8.961 1 96.19 202 PRO B O 1
ATOM 4151 N N . ALA B 1 203 ? 15.844 13.969 10.203 1 97.19 203 ALA B N 1
ATOM 4152 C CA . ALA B 1 203 ? 16.062 15.18 9.422 1 97.19 203 ALA B CA 1
ATOM 4153 C C . ALA B 1 203 ? 15.82 14.93 7.934 1 97.19 203 ALA B C 1
ATOM 4155 O O . ALA B 1 203 ? 16.688 15.211 7.102 1 97.19 203 ALA B O 1
ATOM 4156 N N . LEU B 1 204 ? 14.664 14.484 7.66 1 97.81 204 LEU B N 1
ATOM 4157 C CA . LEU B 1 204 ? 14.266 14.125 6.305 1 97.81 204 LEU B CA 1
ATOM 4158 C C . LEU B 1 204 ? 14.266 15.344 5.395 1 97.81 204 LEU B C 1
ATOM 4160 O O . LEU B 1 204 ? 13.805 16.422 5.789 1 97.81 204 LEU B O 1
ATOM 4164 N N . ARG B 1 205 ? 14.844 15.156 4.258 1 98.44 205 ARG B N 1
ATOM 4165 C CA . ARG B 1 205 ? 14.82 16.156 3.199 1 98.44 205 ARG B CA 1
ATOM 4166 C C . ARG B 1 205 ? 14.25 15.586 1.908 1 98.44 205 ARG B C 1
ATOM 4168 O O . ARG B 1 205 ? 14.609 14.477 1.502 1 98.44 205 ARG B O 1
ATOM 4175 N N . MET B 1 206 ? 13.414 16.297 1.352 1 98.5 206 MET B N 1
ATOM 4176 C CA . MET B 1 206 ? 12.875 15.906 0.053 1 98.5 206 MET B CA 1
ATOM 4177 C C . MET B 1 206 ? 13.883 16.172 -1.059 1 98.5 206 MET B C 1
ATOM 4179 O O . MET B 1 206 ? 14.453 17.266 -1.132 1 98.5 206 MET B O 1
ATOM 4183 N N . PRO B 1 207 ? 14.156 15.172 -1.898 1 98.56 207 PRO B N 1
ATOM 4184 C CA . PRO B 1 207 ? 15.023 15.438 -3.049 1 98.56 207 PRO B CA 1
ATOM 4185 C C . PRO B 1 207 ? 14.508 16.578 -3.928 1 98.56 207 PRO B C 1
ATOM 4187 O O . PRO B 1 207 ? 13.297 16.719 -4.113 1 98.56 207 PRO B O 1
ATOM 4190 N N . GLU B 1 208 ? 15.391 17.312 -4.492 1 98.19 208 GLU B N 1
ATOM 4191 C CA . GLU B 1 208 ? 15.023 18.484 -5.289 1 98.19 208 GLU B CA 1
ATOM 4192 C C . GLU B 1 208 ? 14.305 18.078 -6.57 1 98.19 208 GLU B C 1
ATOM 4194 O O . GLU B 1 208 ? 13.578 18.875 -7.16 1 98.19 208 GLU B O 1
ATOM 4199 N N . ASN B 1 209 ? 14.625 16.891 -7.004 1 97.81 209 ASN B N 1
ATOM 4200 C CA . ASN B 1 209 ? 14.008 16.281 -8.188 1 97.81 209 ASN B CA 1
ATOM 4201 C C . ASN B 1 209 ? 13.672 14.812 -7.953 1 97.81 209 ASN B C 1
ATOM 4203 O O . ASN B 1 209 ? 14.062 14.234 -6.941 1 97.81 209 ASN B O 1
ATOM 4207 N N . GLY B 1 210 ? 12.82 14.25 -8.805 1 96.75 210 GLY B N 1
ATOM 4208 C CA . GLY B 1 210 ? 12.453 12.844 -8.727 1 96.75 210 GLY B CA 1
ATOM 4209 C C . GLY B 1 210 ? 12.062 12.258 -10.07 1 96.75 210 GLY B C 1
ATOM 4210 O O . GLY B 1 210 ? 12.141 12.93 -11.094 1 96.75 210 GLY B O 1
ATOM 4211 N N . ILE B 1 211 ? 11.711 11 -10 1 94.62 211 ILE B N 1
ATOM 4212 C CA . ILE B 1 211 ? 11.461 10.32 -11.266 1 94.62 211 ILE B CA 1
ATOM 4213 C C . ILE B 1 211 ? 10.016 9.828 -11.305 1 94.62 211 ILE B C 1
ATOM 4215 O O . ILE B 1 211 ? 9.633 9.086 -12.219 1 94.62 211 ILE B O 1
ATOM 4219 N N . THR B 1 212 ? 9.195 10.211 -10.32 1 96.88 212 THR B N 1
ATOM 4220 C CA . THR B 1 212 ? 7.816 9.742 -10.281 1 96.88 212 THR B CA 1
ATOM 4221 C C . THR B 1 212 ? 6.844 10.906 -10.164 1 96.88 212 THR B C 1
ATOM 4223 O O . THR B 1 212 ? 7.207 11.977 -9.672 1 96.88 212 THR B O 1
ATOM 4226 N N . TYR B 1 213 ? 5.656 10.734 -10.695 1 97.62 213 TYR B N 1
ATOM 4227 C CA . TYR B 1 213 ? 4.551 11.664 -10.492 1 97.62 213 TYR B CA 1
ATOM 4228 C C . TYR B 1 213 ? 3.248 10.914 -10.242 1 97.62 213 TYR B C 1
ATOM 4230 O O . TYR B 1 213 ? 3.086 9.773 -10.68 1 97.62 213 TYR B O 1
ATOM 4238 N N . ALA B 1 214 ? 2.422 11.5 -9.477 1 97.75 214 ALA B N 1
ATOM 4239 C CA . ALA B 1 214 ? 1.153 10.891 -9.086 1 97.75 214 ALA B CA 1
ATOM 4240 C C . ALA B 1 214 ? -0.027 11.75 -9.531 1 97.75 214 ALA B C 1
ATOM 4242 O O . ALA B 1 214 ? -0.106 12.93 -9.18 1 97.75 214 ALA B O 1
ATOM 4243 N N . ILE B 1 215 ? -0.921 11.195 -10.242 1 96.06 215 ILE B N 1
ATOM 4244 C CA . ILE B 1 215 ? -2.146 11.852 -10.68 1 96.06 215 ILE B CA 1
ATOM 4245 C C . ILE B 1 215 ? -3.158 10.805 -11.141 1 96.06 215 ILE B C 1
ATOM 4247 O O . ILE B 1 215 ? -2.779 9.719 -11.594 1 96.06 215 ILE B O 1
ATOM 4251 N N . ASN B 1 216 ? -4.395 11.086 -10.984 1 93.06 216 ASN B N 1
ATOM 4252 C CA . ASN B 1 216 ? -5.418 10.227 -11.578 1 93.06 216 ASN B CA 1
ATOM 4253 C C . ASN B 1 216 ? -5.582 10.5 -13.07 1 93.06 216 ASN B C 1
ATOM 4255 O O . ASN B 1 216 ? -6.336 11.398 -13.461 1 93.06 216 ASN B O 1
ATOM 4259 N N . HIS B 1 217 ? -5.07 9.656 -13.891 1 92.75 217 HIS B N 1
ATOM 4260 C CA . HIS B 1 217 ? -5.016 9.867 -15.328 1 92.75 217 HIS B CA 1
ATOM 4261 C C . HIS B 1 217 ? -6.398 9.758 -15.961 1 92.75 217 HIS B C 1
ATOM 4263 O O . HIS B 1 217 ? -6.602 10.156 -17.109 1 92.75 217 HIS B O 1
ATOM 4269 N N . SER B 1 218 ? -7.297 9.242 -15.203 1 87.75 218 SER B N 1
ATOM 4270 C CA . SER B 1 218 ? -8.641 9.047 -15.727 1 87.75 218 SER B CA 1
ATOM 4271 C C . SER B 1 218 ? -9.281 10.383 -16.109 1 87.75 218 SER B C 1
ATOM 4273 O O . SER B 1 218 ? -10.148 10.43 -16.984 1 87.75 218 SER B O 1
ATOM 4275 N N . TYR B 1 219 ? -8.797 11.422 -15.516 1 88.75 219 TYR B N 1
ATOM 4276 C CA . TYR B 1 219 ? -9.422 12.727 -15.719 1 88.75 219 TYR B CA 1
ATOM 4277 C C . TYR B 1 219 ? -8.586 13.594 -16.641 1 88.75 219 TYR B C 1
ATOM 4279 O O . TYR B 1 219 ? -8.805 14.805 -16.734 1 88.75 219 TYR B O 1
ATOM 4287 N N . LEU B 1 220 ? -7.703 12.984 -17.328 1 90.25 220 LEU B N 1
ATOM 4288 C CA . LEU B 1 220 ? -6.715 13.711 -18.109 1 90.25 220 LEU B CA 1
ATOM 4289 C C . LEU B 1 220 ? -7.383 14.789 -18.969 1 90.25 220 LEU B C 1
ATOM 4291 O O . LEU B 1 220 ? -6.977 15.953 -18.938 1 90.25 220 LEU B O 1
ATOM 4295 N N . HIS B 1 221 ? -8.461 14.508 -19.641 1 88.75 221 HIS B N 1
ATOM 4296 C CA . HIS B 1 221 ? -9.062 15.43 -20.594 1 88.75 221 HIS B CA 1
ATOM 4297 C C . HIS B 1 221 ? -9.93 16.469 -19.891 1 88.75 221 HIS B C 1
ATOM 4299 O O . HIS B 1 221 ? -10.344 17.453 -20.516 1 88.75 221 HIS B O 1
ATOM 4305 N N . THR B 1 222 ? -10.188 16.266 -18.625 1 90.5 222 THR B N 1
ATOM 4306 C CA . THR B 1 222 ? -10.992 17.219 -17.875 1 90.5 222 THR B CA 1
ATOM 4307 C C . THR B 1 222 ? -10.109 18.219 -17.141 1 90.5 222 THR B C 1
ATOM 4309 O O . THR B 1 222 ? -10.602 19.203 -16.578 1 90.5 222 THR B O 1
ATOM 4312 N N . PHE B 1 223 ? -8.812 18 -17.203 1 92.94 223 PHE B N 1
ATOM 4313 C CA . PHE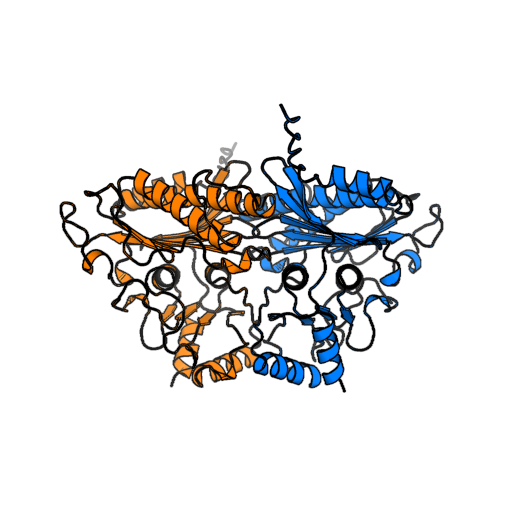 B 1 223 ? -7.883 18.906 -16.516 1 92.94 223 PHE B CA 1
ATOM 4314 C C . PHE B 1 223 ? -7.637 20.156 -17.359 1 92.94 223 PHE B C 1
ATOM 4316 O O . PHE B 1 223 ? -7.824 20.141 -18.578 1 92.94 223 PHE B O 1
ATOM 4323 N N . PRO B 1 224 ? -7.246 21.266 -16.641 1 92.62 224 PRO B N 1
ATOM 4324 C CA . PRO B 1 224 ? -6.789 22.422 -17.406 1 92.62 224 PRO B CA 1
ATOM 4325 C C . PRO B 1 224 ? -5.637 22.094 -18.359 1 92.62 224 PRO B C 1
ATOM 4327 O O . PRO B 1 224 ? -4.867 21.172 -18.094 1 92.62 224 PRO B O 1
ATOM 4330 N N . HIS B 1 225 ? -5.43 22.891 -19.359 1 93.25 225 HIS B N 1
ATOM 4331 C CA . HIS B 1 225 ? -4.449 22.641 -20.406 1 93.25 225 HIS B CA 1
ATOM 4332 C C . HIS B 1 225 ? -3.033 22.609 -19.828 1 93.25 225 HIS B C 1
ATOM 4334 O O . HIS B 1 225 ? -2.199 21.812 -20.281 1 93.25 225 HIS B O 1
ATOM 4340 N N . TYR B 1 226 ? -2.77 23.422 -18.938 1 93.5 226 TYR B N 1
ATOM 4341 C CA . TYR B 1 226 ? -1.407 23.484 -18.422 1 93.5 226 TYR B CA 1
ATOM 4342 C C . TYR B 1 226 ? -1.05 22.188 -17.688 1 93.5 226 TYR B C 1
ATOM 4344 O O . TYR B 1 226 ? 0.114 21.781 -17.672 1 93.5 226 TYR B O 1
ATOM 4352 N N . ILE B 1 227 ? -2.031 21.5 -17.094 1 95.62 227 ILE B N 1
ATOM 4353 C CA . ILE B 1 227 ? -1.804 20.219 -16.469 1 95.62 227 ILE B CA 1
ATOM 4354 C C . ILE B 1 227 ? -1.562 19.141 -17.531 1 95.62 227 ILE B C 1
ATOM 4356 O O . ILE B 1 227 ? -0.664 18.312 -17.391 1 95.62 227 ILE B O 1
ATOM 4360 N N . GLN B 1 228 ? -2.387 19.156 -18.531 1 93.81 228 GLN B N 1
ATOM 4361 C CA . GLN B 1 228 ? -2.205 18.219 -19.641 1 93.81 228 GLN B CA 1
ATOM 4362 C C . GLN B 1 228 ? -0.812 18.359 -20.25 1 93.81 228 GLN B C 1
ATOM 4364 O O . GLN B 1 228 ? -0.158 17.344 -20.531 1 93.81 228 GLN B O 1
ATOM 4369 N N . ASN B 1 229 ? -0.366 19.594 -20.422 1 94.81 229 ASN B N 1
ATOM 4370 C CA . ASN B 1 229 ? 0.972 19.844 -20.953 1 94.81 229 ASN B CA 1
ATOM 4371 C C . ASN B 1 229 ? 2.053 19.312 -20.016 1 94.81 229 ASN B C 1
ATOM 4373 O O . ASN B 1 229 ? 3.066 18.781 -20.469 1 94.81 229 ASN B O 1
ATOM 4377 N N . TYR B 1 230 ? 1.831 19.516 -18.75 1 96.5 230 TYR B N 1
ATOM 4378 C CA . TYR B 1 230 ? 2.812 19.031 -17.781 1 96.5 230 TYR B CA 1
ATOM 4379 C C . TYR B 1 230 ? 2.898 17.516 -17.797 1 96.5 230 TYR B C 1
ATOM 4381 O O . TYR B 1 230 ? 3.986 16.938 -17.688 1 96.5 230 TYR B O 1
ATOM 4389 N N . ILE B 1 231 ? 1.78 16.859 -17.875 1 94.88 231 ILE B N 1
ATOM 4390 C CA . ILE B 1 231 ? 1.753 15.398 -17.953 1 94.88 231 ILE B CA 1
ATOM 4391 C C . ILE B 1 231 ? 2.488 14.93 -19.203 1 94.88 231 ILE B C 1
ATOM 4393 O O . ILE B 1 231 ? 3.248 13.961 -19.156 1 94.88 231 ILE B O 1
ATOM 4397 N N . ALA B 1 232 ? 2.271 15.594 -20.297 1 92.94 232 ALA B N 1
ATOM 4398 C CA . ALA B 1 232 ? 2.998 15.289 -21.531 1 92.94 232 ALA B CA 1
ATOM 4399 C C . ALA B 1 232 ? 4.504 15.453 -21.328 1 92.94 232 ALA B C 1
ATOM 4401 O O . ALA B 1 232 ? 5.293 14.641 -21.828 1 92.94 232 ALA B O 1
ATOM 4402 N N . TYR B 1 233 ? 4.836 16.516 -20.672 1 94.19 233 TYR B N 1
ATOM 4403 C CA . TYR B 1 233 ? 6.238 16.75 -20.328 1 94.19 233 TYR B CA 1
ATOM 4404 C C . TYR B 1 233 ? 6.805 15.594 -19.516 1 94.19 233 TYR B C 1
ATOM 4406 O O . TYR B 1 233 ? 7.895 15.094 -19.812 1 94.19 233 TYR B O 1
ATOM 4414 N N . CYS B 1 234 ? 6.066 15.156 -18.469 1 94.69 234 CYS B N 1
ATOM 4415 C CA . CYS B 1 234 ? 6.5 14.047 -17.641 1 94.69 234 CYS B CA 1
ATOM 4416 C C . CYS B 1 234 ? 6.738 12.789 -18.469 1 94.69 234 CYS B C 1
ATOM 4418 O O . CYS B 1 234 ? 7.707 12.062 -18.25 1 94.69 234 CYS B O 1
ATOM 4420 N N . ARG B 1 235 ? 5.906 12.562 -19.375 1 91.44 235 ARG B N 1
ATOM 4421 C CA . ARG B 1 235 ? 6.023 11.398 -20.25 1 91.44 235 ARG B CA 1
ATOM 4422 C C . ARG B 1 235 ? 7.27 11.492 -21.125 1 91.44 235 ARG B C 1
ATOM 4424 O O . ARG B 1 235 ? 7.988 10.5 -21.281 1 91.44 235 ARG B O 1
ATOM 4431 N N . ARG B 1 236 ? 7.531 12.641 -21.672 1 91.19 236 ARG B N 1
ATOM 4432 C CA . ARG B 1 236 ? 8.711 12.844 -22.516 1 91.19 236 ARG B CA 1
ATOM 4433 C C . ARG B 1 236 ? 9.992 12.617 -21.719 1 91.19 236 ARG B C 1
ATOM 4435 O O . ARG B 1 236 ? 10.984 12.125 -22.25 1 91.19 236 ARG B O 1
ATOM 4442 N N . GLN B 1 237 ? 9.891 12.977 -20.484 1 91 237 GLN B N 1
ATOM 4443 C CA . GLN B 1 237 ? 11.047 12.797 -19.609 1 91 237 GLN B CA 1
ATOM 4444 C C . GLN B 1 237 ? 11.117 11.375 -19.062 1 91 237 GLN B C 1
ATOM 4446 O O . GLN B 1 237 ? 12.008 11.047 -18.281 1 91 237 GLN B O 1
ATOM 4451 N N . GLU B 1 238 ? 10.07 10.539 -19.406 1 88.62 238 GLU B N 1
ATOM 4452 C CA . GLU B 1 238 ? 9.984 9.141 -19.016 1 88.62 238 GLU B CA 1
ATOM 4453 C C . GLU B 1 238 ? 9.875 8.984 -17.5 1 88.62 238 GLU B C 1
ATOM 4455 O O . GLU B 1 238 ? 10.523 8.125 -16.906 1 88.62 238 GLU B O 1
ATOM 4460 N N . LEU B 1 239 ? 9.195 9.961 -16.891 1 94.5 239 LEU B N 1
ATOM 4461 C CA . LEU B 1 239 ? 8.883 9.82 -15.477 1 94.5 239 LEU B CA 1
ATOM 4462 C C . LEU B 1 239 ? 7.84 8.727 -15.25 1 94.5 239 LEU B C 1
ATOM 4464 O O . LEU B 1 239 ? 6.918 8.57 -16.062 1 94.5 239 LEU B O 1
ATOM 4468 N N . THR B 1 240 ? 7.988 8.031 -14.18 1 93.75 240 THR B N 1
ATOM 4469 C CA . THR B 1 240 ? 7.09 6.918 -13.891 1 93.75 240 THR B CA 1
ATOM 4470 C C . THR B 1 240 ? 5.836 7.414 -13.172 1 93.75 240 THR B C 1
ATOM 4472 O O . THR B 1 240 ? 5.926 8.195 -12.219 1 93.75 240 THR B O 1
ATOM 4475 N N . SER B 1 241 ? 4.715 6.945 -13.633 1 95 241 SER B N 1
ATOM 4476 C CA . SER B 1 241 ? 3.453 7.281 -12.977 1 95 241 SER B CA 1
ATOM 4477 C C . SER B 1 241 ? 3.111 6.273 -11.883 1 95 241 SER B C 1
ATOM 4479 O O . SER B 1 241 ? 3.123 5.062 -12.125 1 95 241 SER B O 1
ATOM 4481 N N . ARG B 1 242 ? 2.906 6.73 -10.695 1 95.75 242 ARG B N 1
ATOM 4482 C CA . ARG B 1 242 ? 2.387 5.973 -9.555 1 95.75 242 ARG B CA 1
ATOM 4483 C C . ARG B 1 242 ? 1.211 6.695 -8.906 1 95.75 242 ARG B C 1
ATOM 4485 O O . ARG B 1 242 ? 1.3 7.887 -8.602 1 95.75 242 ARG B O 1
ATOM 4492 N N . TYR B 1 243 ? 0.126 5.961 -8.703 1 96.38 243 TYR B N 1
ATOM 4493 C CA . TYR B 1 243 ? -1.054 6.57 -8.102 1 96.38 243 TYR B CA 1
ATOM 4494 C C . TYR B 1 243 ? -1.861 5.539 -7.32 1 96.38 243 TYR B C 1
ATOM 4496 O O . TYR B 1 243 ? -2.51 4.672 -7.91 1 96.38 243 TYR B O 1
ATOM 4504 N N . THR B 1 244 ? -1.894 5.66 -6.016 1 94 244 THR B N 1
ATOM 4505 C CA . THR B 1 244 ? -2.537 4.672 -5.156 1 94 244 THR B CA 1
ATOM 4506 C C . THR B 1 244 ? -3.945 5.117 -4.777 1 94 244 THR B C 1
ATOM 4508 O O . THR B 1 244 ? -4.773 4.301 -4.371 1 94 244 THR B O 1
ATOM 4511 N N . GLY B 1 245 ? -4.156 6.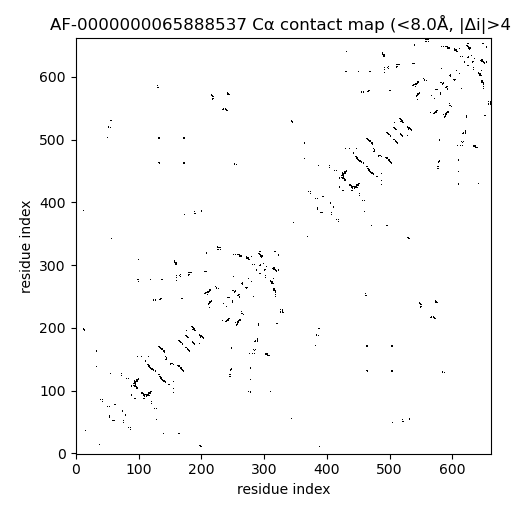414 -4.777 1 92 245 GLY B N 1
ATOM 4512 C CA . GLY B 1 245 ? -5.445 6.934 -4.352 1 92 245 GLY B CA 1
ATOM 4513 C C . GLY B 1 245 ? -5.48 7.32 -2.885 1 92 245 GLY B C 1
ATOM 4514 O O . GLY B 1 245 ? -6.516 7.754 -2.375 1 92 245 GLY B O 1
ATOM 4515 N N . ALA B 1 246 ? -4.422 7.195 -2.217 1 94.81 246 ALA B N 1
ATOM 4516 C CA . ALA B 1 246 ? -4.238 7.707 -0.861 1 94.81 246 ALA B CA 1
ATOM 4517 C C . ALA B 1 246 ? -3.193 8.812 -0.829 1 94.81 246 ALA B C 1
ATOM 4519 O O . ALA B 1 246 ? -2.014 8.57 -1.089 1 94.81 246 ALA B O 1
ATOM 4520 N N . LEU B 1 247 ? -3.604 9.953 -0.497 1 97.38 247 LEU B N 1
ATOM 4521 C CA . LEU B 1 247 ? -2.766 11.148 -0.518 1 97.38 247 LEU B CA 1
ATOM 4522 C C . LEU B 1 247 ? -1.496 10.93 0.3 1 97.38 247 LEU B C 1
ATOM 4524 O O . LEU B 1 247 ? -0.395 11.234 -0.163 1 97.38 247 LEU B O 1
ATOM 4528 N N . VAL B 1 248 ? -1.609 10.344 1.464 1 98.25 248 VAL B N 1
ATOM 4529 C CA . VAL B 1 248 ? -0.488 10.156 2.379 1 98.25 248 VAL B CA 1
ATOM 4530 C C . VAL B 1 248 ? 0.538 9.219 1.751 1 98.25 248 VAL B C 1
ATOM 4532 O O . VAL B 1 248 ? 1.743 9.469 1.813 1 98.25 248 VAL B O 1
ATOM 4535 N N . ALA B 1 249 ? 0.071 8.148 1.157 1 98 249 ALA B N 1
ATOM 4536 C CA . ALA B 1 249 ? 0.965 7.164 0.56 1 98 249 ALA B CA 1
ATOM 4537 C C . ALA B 1 249 ? 1.726 7.758 -0.623 1 98 249 ALA B C 1
ATOM 4539 O O . ALA B 1 249 ? 2.939 7.57 -0.744 1 98 249 ALA B O 1
ATOM 4540 N N . ASP B 1 250 ? 1.025 8.453 -1.476 1 97.75 250 ASP B N 1
ATOM 4541 C CA . ASP B 1 250 ? 1.648 9.062 -2.646 1 97.75 250 ASP B CA 1
ATOM 4542 C C . ASP B 1 250 ? 2.639 10.156 -2.24 1 97.75 250 ASP B C 1
ATOM 4544 O O . ASP B 1 250 ? 3.715 10.273 -2.828 1 97.75 250 ASP B O 1
ATOM 4548 N N . PHE B 1 251 ? 2.281 10.922 -1.214 1 98.75 251 PHE B N 1
ATOM 4549 C CA . PHE B 1 251 ? 3.176 11.961 -0.721 1 98.75 251 PHE B CA 1
ATOM 4550 C C . PHE B 1 251 ? 4.426 11.352 -0.097 1 98.75 251 PHE B C 1
ATOM 4552 O O . PHE B 1 251 ? 5.535 11.836 -0.312 1 98.75 251 PHE B O 1
ATOM 4559 N N . HIS B 1 252 ? 4.223 10.305 0.691 1 98.69 252 HIS B N 1
ATOM 4560 C CA . HIS B 1 252 ? 5.332 9.672 1.396 1 98.69 252 HIS B CA 1
ATOM 4561 C C . HIS B 1 252 ? 6.406 9.203 0.422 1 98.69 252 HIS B C 1
ATOM 4563 O O . HIS B 1 252 ? 7.602 9.375 0.68 1 98.69 252 HIS B O 1
ATOM 4569 N N . ARG B 1 253 ? 6.008 8.609 -0.685 1 97.88 253 ARG B N 1
ATOM 4570 C CA . ARG B 1 253 ? 6.953 8.211 -1.719 1 97.88 253 ARG B CA 1
ATOM 4571 C C . ARG B 1 253 ? 7.801 9.391 -2.176 1 97.88 253 ARG B C 1
ATOM 4573 O O . ARG B 1 253 ? 9.023 9.281 -2.279 1 97.88 253 ARG B O 1
ATOM 4580 N N . HIS B 1 254 ? 7.145 10.5 -2.418 1 98.44 254 HIS B N 1
ATOM 4581 C CA . HIS B 1 254 ? 7.824 11.664 -2.982 1 98.44 254 HIS B CA 1
ATOM 4582 C C . HIS B 1 254 ? 8.695 12.352 -1.938 1 98.44 254 HIS B C 1
ATOM 4584 O O . HIS B 1 254 ? 9.742 12.922 -2.273 1 98.44 254 HIS B O 1
ATOM 4590 N N . LEU B 1 255 ? 8.227 12.266 -0.69 1 98.75 255 LEU B N 1
ATOM 4591 C CA . LEU B 1 255 ? 9.062 12.797 0.385 1 98.75 255 LEU B CA 1
ATOM 4592 C C . LEU B 1 255 ? 10.406 12.086 0.429 1 98.75 255 LEU B C 1
ATOM 4594 O O . LEU B 1 255 ? 11.445 12.719 0.654 1 98.75 255 LEU B O 1
ATOM 4598 N N . LEU B 1 256 ? 10.43 10.82 0.155 1 97.69 256 LEU B N 1
ATOM 4599 C CA . LEU B 1 256 ? 11.633 10.008 0.309 1 97.69 256 LEU B CA 1
ATOM 4600 C C . LEU B 1 256 ? 12.445 9.984 -0.981 1 97.69 256 LEU B C 1
ATOM 4602 O O . LEU B 1 256 ? 13.68 10.023 -0.946 1 97.69 256 LEU B O 1
ATOM 4606 N N . GLU B 1 257 ? 11.766 9.945 -2.16 1 96.94 257 GLU B N 1
ATOM 4607 C CA . GLU B 1 257 ? 12.492 9.688 -3.396 1 96.94 257 GLU B CA 1
ATOM 4608 C C . GLU B 1 257 ? 12.359 10.852 -4.371 1 96.94 257 GLU B C 1
ATOM 4610 O O . GLU B 1 257 ? 12.969 10.844 -5.441 1 96.94 257 GLU B O 1
ATOM 4615 N N . GLY B 1 258 ? 11.625 11.789 -4 1 98.19 258 GLY B N 1
ATOM 4616 C CA . GLY B 1 258 ? 11.344 12.891 -4.91 1 98.19 258 GLY B CA 1
ATOM 4617 C C . GLY B 1 258 ? 10.219 12.594 -5.883 1 98.19 258 GLY B C 1
ATOM 4618 O O . GLY B 1 258 ? 9.914 11.422 -6.145 1 98.19 258 GLY B O 1
ATOM 4619 N N . GLY B 1 259 ? 9.625 13.594 -6.359 1 98.44 259 GLY B N 1
ATOM 4620 C CA . GLY B 1 259 ? 8.484 13.492 -7.254 1 98.44 259 GLY B CA 1
ATOM 4621 C C . GLY B 1 259 ? 7.457 14.586 -7.039 1 98.44 259 GLY B C 1
ATOM 4622 O O . GLY B 1 259 ? 7.727 15.57 -6.352 1 98.44 259 GLY B O 1
ATOM 4623 N N . ILE B 1 260 ? 6.266 14.383 -7.688 1 98.69 260 ILE B N 1
ATOM 4624 C CA . ILE B 1 260 ? 5.227 15.398 -7.574 1 98.69 260 ILE B CA 1
ATOM 4625 C C . ILE B 1 260 ? 3.852 14.742 -7.543 1 98.69 260 ILE B C 1
ATOM 4627 O O . ILE B 1 260 ? 3.613 13.758 -8.25 1 98.69 260 ILE B O 1
ATOM 4631 N N . TYR B 1 261 ? 3.062 15.172 -6.68 1 98.69 261 TYR B N 1
ATOM 4632 C CA . TYR B 1 261 ? 1.652 14.805 -6.594 1 98.69 261 TYR B CA 1
ATOM 4633 C C . TYR B 1 261 ? 0.771 15.922 -7.145 1 98.69 261 TYR B C 1
ATOM 4635 O O . TYR B 1 261 ? 0.911 17.078 -6.754 1 98.69 261 TYR B O 1
ATOM 4643 N N . LEU B 1 262 ? -0.142 15.523 -8.031 1 97.75 262 LEU B N 1
ATOM 4644 C CA . LEU B 1 262 ? -1.016 16.5 -8.672 1 97.75 262 LEU B CA 1
ATOM 4645 C C . LEU B 1 262 ? -2.482 16.172 -8.422 1 97.75 262 LEU B C 1
ATOM 4647 O O . LEU B 1 262 ? -2.92 15.039 -8.68 1 97.75 262 LEU B O 1
ATOM 4651 N N . TYR B 1 263 ? -3.182 17.109 -7.895 1 97.38 263 TYR B N 1
ATOM 4652 C CA . TYR B 1 263 ? -4.633 17.047 -7.77 1 97.38 263 TYR B CA 1
ATOM 4653 C C . TYR B 1 263 ? -5.289 18.312 -8.32 1 97.38 263 TYR B C 1
ATOM 4655 O O . TYR B 1 263 ? -5.746 19.156 -7.551 1 97.38 263 TYR B O 1
ATOM 4663 N N . PRO B 1 264 ? -5.352 18.406 -9.578 1 96 264 PRO B N 1
ATOM 4664 C CA . PRO B 1 264 ? -5.914 19.578 -10.242 1 96 264 PRO B CA 1
ATOM 4665 C C . PRO B 1 264 ? -7.434 19.641 -10.125 1 96 264 PRO B C 1
ATOM 4667 O O . PRO B 1 264 ? -8.078 18.656 -9.766 1 96 264 PRO B O 1
ATOM 4670 N N . PRO B 1 265 ? -7.953 20.844 -10.375 1 94.31 265 PRO B N 1
ATOM 4671 C CA . PRO B 1 265 ? -9.414 20.906 -10.5 1 94.31 265 PRO B CA 1
ATOM 4672 C C . PRO B 1 265 ? -9.93 20.203 -11.758 1 94.31 265 PRO B C 1
ATOM 4674 O O . PRO B 1 265 ? -9.172 20.016 -12.711 1 94.31 265 PRO B O 1
ATOM 4677 N N . THR B 1 266 ? -11.086 19.719 -11.641 1 88.75 266 THR B N 1
ATOM 4678 C CA . THR B 1 266 ? -11.797 19.219 -12.805 1 88.75 266 THR B CA 1
ATOM 4679 C C . THR B 1 266 ? -13.016 20.078 -13.117 1 88.75 266 THR B C 1
ATOM 4681 O O . THR B 1 266 ? -13.383 20.953 -12.328 1 88.75 266 THR B O 1
ATOM 4684 N N . TYR B 1 267 ? -13.586 19.828 -14.242 1 85.5 267 TYR B N 1
ATOM 4685 C CA . TYR B 1 267 ? -14.781 20.578 -14.602 1 85.5 267 TYR B CA 1
ATOM 4686 C C . TYR B 1 267 ? -15.898 20.344 -13.586 1 85.5 267 TYR B C 1
ATOM 4688 O O . TYR B 1 267 ? -16.641 21.266 -13.242 1 85.5 267 TYR B O 1
ATOM 4696 N N . LYS B 1 268 ? -15.992 19.125 -13.102 1 83.62 268 LYS B N 1
ATOM 4697 C CA . LYS B 1 268 ? -17.031 18.766 -12.141 1 83.62 268 LYS B CA 1
ATOM 4698 C C . LYS B 1 268 ? -16.703 19.297 -10.75 1 83.62 268 LYS B C 1
ATOM 4700 O O . LYS B 1 268 ? -17.594 19.531 -9.938 1 83.62 268 LYS B O 1
ATOM 4705 N N . ARG B 1 269 ? -15.414 19.531 -10.461 1 89.31 269 ARG B N 1
ATOM 4706 C CA . ARG B 1 269 ? -14.945 20.031 -9.172 1 89.31 269 ARG B CA 1
ATOM 4707 C C . ARG B 1 269 ? -13.922 21.141 -9.359 1 89.31 269 ARG B C 1
ATOM 4709 O O . ARG B 1 269 ? -12.727 20.953 -9.102 1 89.31 269 ARG B O 1
ATOM 4716 N N . PRO B 1 270 ? -14.406 22.266 -9.609 1 88.06 270 PRO B N 1
ATOM 4717 C CA . PRO B 1 270 ? -13.492 23.359 -9.945 1 88.06 270 PRO B CA 1
ATOM 4718 C C . PRO B 1 270 ? -12.633 23.797 -8.758 1 88.06 270 PRO B C 1
ATOM 4720 O O . PRO B 1 270 ? -11.609 24.469 -8.945 1 88.06 270 PRO B O 1
ATOM 4723 N N . LYS B 1 271 ? -13.055 23.5 -7.543 1 88.56 271 LYS B N 1
ATOM 4724 C CA . LYS B 1 271 ? -12.258 23.891 -6.379 1 88.56 271 LYS B CA 1
ATOM 4725 C C . LYS B 1 271 ? -11.453 22.703 -5.852 1 88.56 271 LYS B C 1
ATOM 4727 O O . LYS B 1 271 ? -10.828 22.781 -4.793 1 88.56 271 LYS B O 1
ATOM 4732 N N . GLY B 1 272 ? -11.477 21.641 -6.586 1 87.19 272 GLY B N 1
ATOM 4733 C CA . GLY B 1 272 ? -10.805 20.438 -6.105 1 87.19 272 GLY B CA 1
ATOM 4734 C C . GLY B 1 272 ? -11.578 19.703 -5.027 1 87.19 272 GLY B C 1
ATOM 4735 O O . GLY B 1 272 ? -12.688 20.109 -4.668 1 87.19 272 GLY B O 1
ATOM 4736 N N . LYS B 1 273 ? -10.984 18.641 -4.523 1 89.31 273 LYS B N 1
ATOM 4737 C CA . LYS B 1 273 ? -11.695 17.828 -3.547 1 89.31 273 LYS B CA 1
ATOM 4738 C C . LYS B 1 273 ? -10.922 17.734 -2.234 1 89.31 273 LYS B C 1
ATOM 4740 O O . LYS B 1 273 ? -11.492 17.375 -1.2 1 89.31 273 LYS B O 1
ATOM 4745 N N . LEU B 1 274 ? -9.703 18.047 -2.236 1 96.06 274 LEU B N 1
ATOM 4746 C CA . LEU B 1 274 ? -8.891 17.906 -1.032 1 96.06 274 LEU B CA 1
ATOM 4747 C C . LEU B 1 274 ? -9.125 19.062 -0.071 1 96.06 274 LEU B C 1
ATOM 4749 O O . LEU B 1 274 ? -9.242 20.219 -0.497 1 96.06 274 LEU B O 1
ATOM 4753 N N . ARG B 1 275 ? -9.227 18.781 1.162 1 97.25 275 ARG B N 1
ATOM 4754 C CA . ARG B 1 275 ? -9.523 19.781 2.182 1 97.25 275 ARG B CA 1
ATOM 4755 C C . ARG B 1 275 ? -8.266 20.547 2.592 1 97.25 275 ARG B C 1
ATOM 4757 O O . ARG B 1 275 ? -7.23 19.938 2.871 1 97.25 275 ARG B O 1
ATOM 4764 N N . LEU B 1 276 ? -8.391 21.797 2.664 1 98.31 276 LEU B N 1
ATOM 4765 C CA . LEU B 1 276 ? -7.27 22.688 2.957 1 98.31 276 LEU B CA 1
ATOM 4766 C C . LEU B 1 276 ? -6.742 22.438 4.367 1 98.31 276 LEU B C 1
ATOM 4768 O O . LEU B 1 276 ? -5.551 22.203 4.559 1 98.31 276 LEU B O 1
ATOM 4772 N N . MET B 1 277 ? -7.621 22.344 5.355 1 97.5 277 MET B N 1
ATOM 4773 C CA . MET B 1 277 ? -7.238 22.438 6.762 1 97.5 277 MET B CA 1
ATOM 4774 C C . MET B 1 277 ? -6.648 21.109 7.25 1 97.5 277 MET B C 1
ATOM 4776 O O . MET B 1 277 ? -5.684 21.109 8.016 1 97.5 277 MET B O 1
ATOM 4780 N N . PHE B 1 278 ? -7.199 19.969 6.793 1 95.38 278 PHE B N 1
ATOM 4781 C CA . PHE B 1 278 ? -6.852 18.703 7.418 1 95.38 278 PHE B CA 1
ATOM 4782 C C . PHE B 1 278 ? -5.949 17.875 6.504 1 95.38 278 PHE B C 1
ATOM 4784 O O . PHE B 1 278 ? -5.41 16.844 6.918 1 95.38 278 PHE B O 1
ATOM 4791 N N . GLU B 1 279 ? -5.777 18.297 5.27 1 97.88 279 GLU B N 1
ATOM 4792 C CA . GLU B 1 279 ? -4.977 17.531 4.324 1 97.88 279 GLU B CA 1
ATOM 4793 C C . GLU B 1 279 ? -3.863 18.391 3.721 1 97.88 279 GLU B C 1
ATOM 4795 O O . GLU B 1 279 ? -2.686 18.188 4.027 1 97.88 279 GLU B O 1
ATOM 4800 N N . CYS B 1 280 ? -4.258 19.438 3.025 1 98.75 280 CYS B N 1
ATOM 4801 C CA . CYS B 1 280 ? -3.301 20.188 2.229 1 98.75 280 CYS B CA 1
ATOM 4802 C C . CYS B 1 280 ? -2.334 20.953 3.121 1 98.75 280 CYS B C 1
ATOM 4804 O O . CYS B 1 280 ? -1.121 20.922 2.91 1 98.75 280 CYS B O 1
ATOM 4806 N N . ASN B 1 281 ? -2.859 21.672 4.145 1 98.88 281 ASN B N 1
ATOM 4807 C CA . ASN B 1 281 ? -1.993 22.406 5.059 1 98.88 281 ASN B CA 1
ATOM 4808 C C . ASN B 1 281 ? -1.007 21.469 5.766 1 98.88 281 ASN B C 1
ATOM 4810 O O . ASN B 1 281 ? 0.16 21.828 5.949 1 98.88 281 ASN B O 1
ATOM 4814 N N . VAL B 1 282 ? -1.477 20.297 6.137 1 98.81 282 VAL B N 1
ATOM 4815 C CA . VAL B 1 282 ? -0.658 19.344 6.875 1 98.81 282 VAL B CA 1
ATOM 4816 C C . VAL B 1 282 ? 0.558 18.953 6.039 1 98.81 282 VAL B C 1
ATOM 4818 O O . VAL B 1 282 ? 1.699 19.109 6.477 1 98.81 282 VAL B O 1
ATOM 4821 N N . LEU B 1 283 ? 0.336 18.516 4.848 1 98.94 283 LEU B N 1
ATOM 4822 C CA . LEU B 1 283 ? 1.409 18 4.004 1 98.94 283 LEU B CA 1
ATOM 4823 C C . LEU B 1 283 ? 2.279 19.141 3.486 1 98.94 283 LEU B C 1
ATOM 4825 O O . LEU B 1 283 ? 3.49 18.969 3.311 1 98.94 283 LEU B O 1
ATOM 4829 N N . ALA B 1 284 ? 1.625 20.266 3.252 1 98.94 284 ALA B N 1
ATOM 4830 C CA . ALA B 1 284 ? 2.395 21.422 2.793 1 98.94 284 ALA B CA 1
ATOM 4831 C C . ALA B 1 284 ? 3.42 21.844 3.842 1 98.94 284 ALA B C 1
ATOM 4833 O O . ALA B 1 284 ? 4.555 22.203 3.504 1 98.94 284 ALA B O 1
ATOM 4834 N N . PHE B 1 285 ? 3.01 21.875 5.105 1 98.88 285 PHE B N 1
ATOM 4835 C CA . PHE B 1 285 ? 3.934 22.219 6.18 1 98.88 285 PHE B CA 1
ATOM 4836 C C . PHE B 1 285 ? 5.109 21.234 6.215 1 98.88 285 PHE B C 1
ATOM 4838 O O . PHE B 1 285 ? 6.266 21.656 6.301 1 98.88 285 PHE B O 1
ATOM 4845 N N . ILE B 1 286 ? 4.84 20 6.074 1 98.94 286 ILE B N 1
ATOM 4846 C CA . ILE B 1 286 ? 5.875 18.969 6.09 1 98.94 286 ILE B CA 1
ATOM 4847 C C . ILE B 1 286 ? 6.789 19.141 4.879 1 98.94 286 ILE B C 1
ATOM 4849 O O . ILE B 1 286 ? 8.016 19.125 5.012 1 98.94 286 ILE B O 1
ATOM 4853 N N . ALA B 1 287 ? 6.219 19.328 3.705 1 98.88 287 ALA B N 1
ATOM 4854 C CA . ALA B 1 287 ? 6.996 19.469 2.477 1 98.88 287 ALA B CA 1
ATOM 4855 C C . ALA B 1 287 ? 7.934 20.672 2.561 1 98.88 287 ALA B C 1
ATOM 4857 O O . ALA B 1 287 ? 9.117 20.562 2.23 1 98.88 287 ALA B O 1
ATOM 4858 N N . GLU B 1 288 ? 7.43 21.766 3.016 1 98.62 288 GLU B N 1
ATOM 4859 C CA . GLU B 1 288 ? 8.25 22.984 3.07 1 98.62 288 GLU B CA 1
ATOM 4860 C C . GLU B 1 288 ? 9.391 22.828 4.07 1 98.62 288 GLU B C 1
ATOM 4862 O O . GLU B 1 288 ? 10.523 23.234 3.797 1 98.62 288 GLU B O 1
ATOM 4867 N N . GLN B 1 289 ? 9.078 22.25 5.242 1 98.56 289 GLN B N 1
ATOM 4868 C CA . GLN B 1 289 ? 10.125 22.016 6.234 1 98.56 289 GLN B CA 1
ATOM 4869 C C . GLN B 1 289 ? 11.164 21.031 5.707 1 98.56 289 GLN B C 1
ATOM 4871 O O . GLN B 1 289 ? 12.328 21.062 6.125 1 98.56 289 GLN B O 1
ATOM 4876 N N . ALA B 1 290 ? 10.805 20.203 4.742 1 98.81 290 ALA B N 1
ATOM 4877 C CA . ALA B 1 290 ? 11.711 19.203 4.172 1 98.81 290 ALA B CA 1
ATOM 4878 C C . ALA B 1 290 ? 12.398 19.75 2.92 1 98.81 290 ALA B C 1
ATOM 4880 O O . ALA B 1 290 ? 13.195 19.047 2.295 1 98.81 290 ALA B O 1
ATOM 4881 N N . GLY B 1 291 ? 12.055 20.922 2.488 1 98.5 291 GLY B N 1
ATOM 4882 C CA . GLY B 1 291 ? 12.711 21.531 1.339 1 98.5 291 GLY B CA 1
ATOM 4883 C C . GLY B 1 291 ? 11.891 21.438 0.064 1 98.5 291 GLY B C 1
ATOM 4884 O O . GLY B 1 291 ? 12.367 21.797 -1.014 1 98.5 291 GLY B O 1
ATOM 4885 N N . GLY B 1 292 ? 10.672 20.922 0.151 1 98.81 292 GLY B N 1
ATOM 4886 C CA . GLY B 1 292 ? 9.781 20.844 -0.994 1 98.81 292 GLY B CA 1
ATOM 4887 C C . GLY B 1 292 ? 8.891 22.062 -1.147 1 98.81 292 GLY B C 1
ATOM 4888 O O . GLY B 1 292 ? 9.141 23.094 -0.535 1 98.81 292 GLY B O 1
ATOM 4889 N N . LEU B 1 293 ? 7.891 21.922 -2.072 1 98.75 293 LEU B N 1
ATOM 4890 C CA . LEU B 1 293 ? 6.949 23.016 -2.33 1 98.75 293 LEU B CA 1
ATOM 4891 C C . LEU B 1 293 ? 5.523 22.484 -2.447 1 98.75 293 LEU B C 1
ATOM 4893 O O . LEU B 1 293 ? 5.316 21.328 -2.818 1 98.75 293 LEU B O 1
ATOM 4897 N N . ALA B 1 294 ? 4.586 23.297 -2.133 1 98.81 294 ALA B N 1
ATOM 4898 C CA . ALA B 1 294 ? 3.16 23.016 -2.283 1 98.81 294 ALA B CA 1
ATOM 4899 C C . ALA B 1 294 ? 2.4 24.266 -2.721 1 98.81 294 ALA B C 1
ATOM 4901 O O . ALA B 1 294 ? 2.609 25.359 -2.174 1 98.81 294 ALA B O 1
ATOM 4902 N N . THR B 1 295 ? 1.521 24.125 -3.686 1 98.38 295 THR B N 1
ATOM 4903 C CA . THR B 1 295 ? 0.782 25.25 -4.234 1 98.38 295 THR B CA 1
ATOM 4904 C C . THR B 1 295 ? -0.586 24.812 -4.746 1 98.38 295 THR B C 1
ATOM 4906 O O . THR B 1 295 ? -0.808 23.625 -4.988 1 98.38 295 THR B O 1
ATOM 4909 N N . ASP B 1 296 ? -1.507 25.734 -4.801 1 96.81 296 ASP B N 1
ATOM 4910 C CA . ASP B 1 296 ? -2.793 25.453 -5.434 1 96.81 296 ASP B CA 1
ATOM 4911 C C . ASP B 1 296 ? -2.791 25.906 -6.895 1 96.81 296 ASP B C 1
ATOM 4913 O O . ASP B 1 296 ? -3.838 25.906 -7.547 1 96.81 296 ASP B O 1
ATOM 4917 N N . GLY B 1 297 ? -1.64 26.219 -7.375 1 94.62 297 GLY B N 1
ATOM 4918 C CA . GLY B 1 297 ? -1.507 26.719 -8.734 1 94.62 297 GLY B CA 1
ATOM 4919 C C . GLY B 1 297 ? -1.421 28.234 -8.805 1 94.62 297 GLY B C 1
ATOM 4920 O O . GLY B 1 297 ? -0.94 28.797 -9.797 1 94.62 297 GLY B O 1
ATOM 4921 N N . LYS B 1 298 ? -1.853 28.953 -7.766 1 94.06 298 LYS B N 1
ATOM 4922 C CA . LYS B 1 298 ? -1.881 30.422 -7.734 1 94.06 298 LYS B CA 1
ATOM 4923 C C . LYS B 1 298 ? -0.971 30.953 -6.637 1 94.06 298 LYS B C 1
ATOM 4925 O O . LYS B 1 298 ? -0.321 31.984 -6.816 1 94.06 298 LYS B O 1
ATOM 4930 N N . GLN B 1 299 ? -0.944 30.312 -5.52 1 96.81 299 GLN B N 1
ATOM 4931 C CA . GLN B 1 299 ? -0.144 30.719 -4.371 1 96.81 299 GLN B CA 1
ATOM 4932 C C . GLN B 1 299 ? 0.292 29.516 -3.545 1 96.81 299 GLN B C 1
ATOM 4934 O O . GLN B 1 299 ? -0.255 28.422 -3.699 1 96.81 299 GLN B O 1
ATOM 4939 N N . PRO B 1 300 ? 1.314 29.781 -2.688 1 98.12 300 PRO B N 1
ATOM 4940 C CA . PRO B 1 300 ? 1.668 28.703 -1.763 1 98.12 300 PRO B CA 1
ATOM 4941 C C . PRO B 1 300 ? 0.508 28.297 -0.854 1 98.12 300 PRO B C 1
ATOM 4943 O O . PRO B 1 300 ? -0.222 29.172 -0.361 1 98.12 300 PRO B O 1
ATOM 4946 N N . ILE B 1 301 ? 0.344 27.016 -0.658 1 98.75 301 ILE B N 1
ATOM 4947 C CA . ILE B 1 301 ? -0.77 26.469 0.106 1 98.75 301 ILE B CA 1
ATOM 4948 C C . ILE B 1 301 ? -0.815 27.109 1.49 1 98.75 301 ILE B C 1
ATOM 4950 O O . ILE B 1 301 ? -1.884 27.5 1.967 1 98.75 301 ILE B O 1
ATOM 4954 N N . LEU B 1 302 ? 0.304 27.297 2.146 1 98.75 302 LEU B N 1
ATOM 4955 C CA . LEU B 1 302 ? 0.385 27.734 3.535 1 98.75 302 LEU B CA 1
ATOM 4956 C C . LEU B 1 302 ? -0.028 29.188 3.67 1 98.75 302 LEU B C 1
ATOM 4958 O O . LEU B 1 302 ? -0.275 29.672 4.777 1 98.75 302 LEU B O 1
ATOM 4962 N N . ASN B 1 303 ? -0.134 29.922 2.602 1 98.25 303 ASN B N 1
ATOM 4963 C CA . ASN B 1 303 ? -0.506 31.328 2.627 1 98.25 303 ASN B CA 1
ATOM 4964 C C . ASN B 1 303 ? -2.018 31.516 2.518 1 98.25 303 ASN B C 1
ATOM 4966 O O . ASN B 1 303 ? -2.531 32.625 2.746 1 98.25 303 ASN B O 1
ATOM 4970 N N . ILE B 1 304 ? -2.715 30.484 2.166 1 98.19 304 ILE B N 1
ATOM 4971 C CA . ILE B 1 304 ? -4.156 30.594 1.959 1 98.19 304 ILE B CA 1
ATOM 4972 C C . ILE B 1 304 ? -4.848 30.875 3.291 1 98.19 304 ILE B C 1
ATOM 4974 O O . ILE B 1 304 ? -4.598 30.188 4.285 1 98.19 304 ILE B O 1
ATOM 4978 N N . ILE B 1 305 ? -5.707 31.875 3.371 1 97.25 305 ILE B N 1
ATOM 4979 C CA . ILE B 1 305 ? -6.551 32.156 4.527 1 97.25 305 ILE B CA 1
ATOM 4980 C C . ILE B 1 305 ? -7.852 31.359 4.414 1 97.25 305 ILE B C 1
ATOM 4982 O O . ILE B 1 305 ? -8.664 31.609 3.52 1 97.25 305 ILE B O 1
ATOM 4986 N N . PRO B 1 306 ? -8.023 30.406 5.293 1 97.62 306 PRO B N 1
ATOM 4987 C CA . PRO B 1 306 ? -9.219 29.578 5.176 1 97.62 306 PRO B CA 1
ATOM 4988 C C . PRO B 1 306 ? -10.508 30.359 5.367 1 97.62 306 PRO B C 1
ATOM 4990 O O . PRO B 1 306 ? -10.562 31.266 6.207 1 97.62 306 PRO B O 1
ATOM 4993 N N . ARG B 1 307 ? -11.539 29.969 4.672 1 96.06 307 ARG B N 1
ATOM 4994 C CA . ARG B 1 307 ? -12.844 30.625 4.762 1 96.06 307 ARG B CA 1
ATOM 4995 C C . ARG B 1 307 ? -13.836 29.75 5.527 1 96.06 307 ARG B C 1
ATOM 4997 O O . ARG B 1 307 ? -14.766 30.266 6.145 1 96.06 307 ARG B O 1
ATOM 5004 N N . HIS B 1 308 ? -13.719 28.5 5.449 1 95.06 308 HIS B N 1
ATOM 5005 C CA . HIS B 1 308 ? -14.5 27.531 6.199 1 95.06 308 HIS B CA 1
ATOM 5006 C C . HIS B 1 308 ? -13.703 26.25 6.426 1 95.06 308 HIS B C 1
ATOM 5008 O O . HIS B 1 308 ? -12.703 26 5.75 1 95.06 308 HIS B O 1
ATOM 5014 N N . ILE B 1 309 ? -14.094 25.422 7.289 1 95 309 ILE B N 1
ATOM 5015 C CA . ILE B 1 309 ? -13.281 24.312 7.77 1 95 309 ILE B CA 1
ATOM 5016 C C . ILE B 1 309 ? -13.18 23.234 6.684 1 95 309 ILE B C 1
ATOM 5018 O O . ILE B 1 309 ? -12.188 22.516 6.613 1 95 309 ILE B O 1
ATOM 5022 N N . HIS B 1 310 ? -14.18 23.125 5.738 1 96.06 310 HIS B N 1
ATOM 5023 C CA . HIS B 1 310 ? -14.164 22.094 4.695 1 96.06 310 HIS B CA 1
ATOM 5024 C C . HIS B 1 310 ? -13.812 22.703 3.34 1 96.06 310 HIS B C 1
ATOM 5026 O O . HIS B 1 310 ? -14.227 22.188 2.301 1 96.06 310 HIS B O 1
ATOM 5032 N N . GLN B 1 311 ? -13.125 23.812 3.412 1 97 311 GLN B N 1
ATOM 5033 C CA . GLN B 1 311 ? -12.68 24.422 2.168 1 97 311 GLN B CA 1
ATOM 5034 C C . GLN B 1 311 ? -11.797 23.469 1.368 1 97 311 GLN B C 1
ATOM 5036 O O . GLN B 1 311 ? -10.883 22.859 1.92 1 97 311 GLN B O 1
ATOM 5041 N N . CYS B 1 312 ? -12.109 23.297 0.086 1 97 312 CYS B N 1
ATOM 5042 C CA . CYS B 1 312 ? -11.305 22.484 -0.818 1 97 312 CYS B CA 1
ATOM 5043 C C . CYS B 1 312 ? -10.398 23.359 -1.677 1 97 312 CYS B C 1
ATOM 5045 O O . CYS B 1 312 ? -10.68 24.531 -1.886 1 97 312 CYS B O 1
ATOM 5047 N N . VAL B 1 313 ? -9.297 22.797 -2.141 1 97.44 313 VAL B N 1
ATOM 5048 C CA . VAL B 1 313 ? -8.359 23.531 -2.992 1 97.44 313 VAL B CA 1
ATOM 5049 C C . VAL B 1 313 ? -7.672 22.562 -3.953 1 97.44 313 VAL B C 1
ATOM 5051 O O . VAL B 1 313 ? -7.473 21.391 -3.625 1 97.44 313 VAL B O 1
ATOM 5054 N N . PRO B 1 314 ? -7.352 23.047 -5.219 1 96.94 314 PRO B N 1
ATOM 5055 C CA . PRO B 1 314 ? -6.379 22.281 -6 1 96.94 314 PRO B CA 1
ATOM 5056 C C . PRO B 1 314 ? -5.043 22.109 -5.277 1 96.94 314 PRO B C 1
ATOM 5058 O O . PRO B 1 314 ? -4.672 22.953 -4.453 1 96.94 314 PRO B O 1
ATOM 5061 N N . PHE B 1 315 ? -4.348 21.109 -5.613 1 98.25 315 PHE B N 1
ATOM 5062 C CA . PHE B 1 315 ? -3.205 20.781 -4.766 1 98.25 315 PHE B CA 1
ATOM 5063 C C . PHE B 1 315 ? -2.072 20.188 -5.586 1 98.25 315 PHE B C 1
ATOM 5065 O O . PHE B 1 315 ? -2.242 19.141 -6.215 1 98.25 315 PHE B O 1
ATOM 5072 N N . TYR B 1 316 ? -0.936 20.844 -5.629 1 98.5 316 TYR B N 1
ATOM 5073 C CA . TYR B 1 316 ? 0.305 20.391 -6.238 1 98.5 316 TYR B CA 1
ATOM 5074 C C . TYR B 1 316 ? 1.452 20.406 -5.234 1 98.5 316 TYR B C 1
ATOM 5076 O O . TYR B 1 316 ? 1.797 21.469 -4.711 1 98.5 316 TYR B O 1
ATOM 5084 N N . ILE B 1 317 ? 2.061 19.266 -4.977 1 98.88 317 ILE B N 1
ATOM 5085 C CA . ILE B 1 317 ? 3.057 19.203 -3.912 1 98.88 317 ILE B CA 1
ATOM 5086 C C . ILE B 1 317 ? 4.164 18.219 -4.305 1 98.88 317 ILE B C 1
ATOM 5088 O O . ILE B 1 317 ? 3.896 17.188 -4.922 1 98.88 317 ILE B O 1
ATOM 5092 N N . GLY B 1 318 ? 5.418 18.562 -3.959 1 98.81 318 GLY B N 1
ATOM 5093 C CA . GLY B 1 318 ? 6.523 17.656 -4.207 1 98.81 318 GLY B CA 1
ATOM 5094 C C . GLY B 1 318 ? 7.871 18.344 -4.273 1 98.81 318 GLY B C 1
ATOM 5095 O O . GLY B 1 318 ? 8.102 19.328 -3.562 1 98.81 318 GLY B O 1
ATOM 5096 N N . SER B 1 319 ? 8.773 17.75 -5.066 1 98.81 319 SER B N 1
ATOM 5097 C CA . SER B 1 319 ? 10.117 18.281 -5.262 1 98.81 319 SER B CA 1
ATOM 5098 C C . SER B 1 319 ? 10.086 19.703 -5.812 1 98.81 319 SER B C 1
ATOM 5100 O O . SER B 1 319 ? 9.32 20 -6.73 1 98.81 319 SER B O 1
ATOM 5102 N N . LYS B 1 320 ? 10.945 20.5 -5.25 1 98.44 320 LYS B N 1
ATOM 5103 C CA . LYS B 1 320 ? 10.977 21.922 -5.566 1 98.44 320 LYS B CA 1
ATOM 5104 C C . LYS B 1 320 ? 11.07 22.156 -7.074 1 98.44 320 LYS B C 1
ATOM 5106 O O . LYS B 1 320 ? 10.281 22.922 -7.637 1 98.44 320 LYS B O 1
ATOM 5111 N N . THR B 1 321 ? 11.945 21.5 -7.738 1 98 321 THR B N 1
ATOM 5112 C CA . THR B 1 321 ? 12.18 21.672 -9.164 1 98 321 THR B CA 1
ATOM 5113 C C . THR B 1 321 ? 10.961 21.234 -9.977 1 98 321 THR B C 1
ATOM 5115 O O . THR B 1 321 ? 10.586 21.891 -10.945 1 98 321 THR B O 1
ATOM 5118 N N . MET B 1 322 ? 10.312 20.188 -9.539 1 98.19 322 MET B N 1
ATOM 5119 C CA . MET B 1 322 ? 9.18 19.641 -10.289 1 98.19 322 MET B CA 1
ATOM 5120 C C . MET B 1 322 ? 7.957 20.547 -10.148 1 98.19 322 MET B C 1
ATOM 5122 O O . MET B 1 322 ? 7.234 20.781 -11.117 1 98.19 322 MET B O 1
ATOM 5126 N N . VAL B 1 323 ? 7.715 21.078 -8.984 1 98.31 323 VAL B N 1
ATOM 5127 C CA . VAL B 1 323 ? 6.598 21.984 -8.773 1 98.31 323 VAL B CA 1
ATOM 5128 C C . VAL B 1 323 ? 6.836 23.281 -9.547 1 98.31 323 VAL B C 1
ATOM 5130 O O . VAL B 1 323 ? 5.914 23.828 -10.156 1 98.31 323 VAL B O 1
ATOM 5133 N N . LYS B 1 324 ? 8.062 23.781 -9.57 1 97.38 324 LYS B N 1
ATOM 5134 C CA . LYS B 1 324 ? 8.391 24.984 -10.328 1 97.38 324 LYS B CA 1
ATOM 5135 C C . LYS B 1 324 ? 8.188 24.766 -11.82 1 97.38 324 LYS B C 1
ATOM 5137 O O . LYS B 1 324 ? 7.691 25.656 -12.523 1 97.38 324 LYS B O 1
ATOM 5142 N N . ASN B 1 325 ? 8.594 23.578 -12.281 1 96.38 325 ASN B N 1
ATOM 5143 C CA . ASN B 1 325 ? 8.383 23.25 -13.688 1 96.38 325 ASN B CA 1
ATOM 5144 C C . ASN B 1 325 ? 6.898 23.266 -14.047 1 96.38 325 ASN B C 1
ATOM 5146 O O . ASN B 1 325 ? 6.527 23.703 -15.133 1 96.38 325 ASN B O 1
ATOM 5150 N N . LEU B 1 326 ? 6.062 22.734 -13.133 1 96.88 326 LEU B N 1
ATOM 5151 C CA . LEU B 1 326 ? 4.617 22.766 -13.352 1 96.88 326 LEU B CA 1
ATOM 5152 C C . LEU B 1 326 ? 4.125 24.203 -13.461 1 96.88 326 LEU B C 1
ATOM 5154 O O . LEU B 1 326 ? 3.33 24.531 -14.344 1 96.88 326 LEU B O 1
ATOM 5158 N N . LEU B 1 327 ? 4.578 25.078 -12.609 1 94.12 327 LEU B N 1
ATOM 5159 C CA . LEU B 1 327 ? 4.145 26.469 -12.57 1 94.12 327 LEU B CA 1
ATOM 5160 C C . LEU B 1 327 ? 4.586 27.219 -13.828 1 94.12 327 LEU B C 1
ATOM 5162 O O . LEU B 1 327 ? 3.914 28.141 -14.281 1 94.12 327 LEU B O 1
ATOM 5166 N N . ASN B 1 328 ? 5.684 26.766 -14.422 1 90.38 328 ASN B N 1
ATOM 5167 C CA . ASN B 1 328 ? 6.137 27.344 -15.68 1 90.38 328 ASN B CA 1
ATOM 5168 C C . ASN B 1 328 ? 5.223 26.969 -16.844 1 90.38 328 ASN B C 1
ATOM 5170 O O . ASN B 1 328 ? 5.215 27.625 -17.875 1 90.38 328 ASN B O 1
ATOM 5174 N N . CYS B 1 329 ? 4.582 25.844 -16.641 1 84.56 329 CYS B N 1
ATOM 5175 C CA . CYS B 1 329 ? 3.611 25.422 -17.656 1 84.56 329 CYS B CA 1
ATOM 5176 C C . CYS B 1 329 ? 2.299 26.172 -17.5 1 84.56 329 CYS B C 1
ATOM 5178 O O . CYS B 1 329 ? 1.455 26.156 -18.391 1 84.56 329 CYS B O 1
ATOM 5180 N N . VAL B 1 330 ? 1.903 26.656 -16.328 1 72.06 330 VAL B N 1
ATOM 5181 C CA . VAL B 1 330 ? 0.68 27.391 -16.047 1 72.06 330 VAL B CA 1
ATOM 5182 C C . VAL B 1 330 ? 0.688 28.719 -16.797 1 72.06 330 VAL B C 1
ATOM 5184 O O . VAL B 1 330 ? -0.361 29.203 -17.234 1 72.06 330 VAL B O 1
ATOM 5187 N N . GLY B 1 331 ? 1.69 29.047 -17.594 1 59.66 331 GLY B N 1
ATOM 5188 C CA . GLY B 1 331 ? 1.806 30.328 -18.266 1 59.66 331 GLY B CA 1
ATOM 5189 C C . GLY B 1 331 ? 1.915 31.5 -17.297 1 59.66 331 GLY B C 1
ATOM 5190 O O . GLY B 1 331 ? 1.499 31.391 -16.141 1 59.66 331 GLY B O 1
#

Nearest PDB structures (foldseek):
  5q0c-assembly2_H  TM=9.225E-01  e=5.515E-39  Homo sapiens
  1fpf-assembly1_A  TM=9.038E-01  e=3.787E-38  Sus scrofa
  1fj9-assembly1_A  TM=9.132E-01  e=3.732E-37  Sus scrofa
  5iz3-assembly1_A  TM=8.793E-01  e=3.375E-26  Physcomitrium patens
  5iz3-assembly1_B  TM=9.042E-01  e=1.821E-25  Physcomitrium patens